Protein AF-A0A2U2C7X8-F1 (afdb_monomer)

Solvent-accessible surface area (backbone atoms only — not comparable to full-atom values): 28294 Å² total; per-residue (Å²): 143,81,86,89,79,83,90,87,88,84,87,87,86,88,87,84,88,86,85,89,89,84,87,89,80,87,90,85,89,83,86,85,91,83,87,84,84,88,87,88,87,80,88,87,88,82,89,82,85,86,82,85,88,77,96,67,93,71,77,75,83,72,76,78,66,76,76,74,74,78,81,62,49,51,48,34,40,62,74,40,64,90,75,76,74,76,38,17,43,40,25,40,29,63,85,23,70,51,8,54,47,39,49,34,48,47,57,52,21,50,76,64,73,51,82,73,80,72,79,45,52,7,61,40,36,58,67,52,25,51,52,36,27,59,41,41,69,30,66,85,45,39,78,72,45,63,92,86,37,53,30,64,80,16,26,46,20,50,59,59,42,51,72,58,41,66,93,53,81,79,79,50,70,71,55,32,35,47,19,55,44,25,42,70,66,74,40,39,43,56,39,56,39,45,69,28,38,36,63,44,102,67,73,58,92,45,87,86,43,97,71,52,75,21,22,22,97,43,82,54,33,50,35,34,38,31,58,78,57,33,16,50,36,82,74,32,40,43,55,54,42,51,59,49,42,49,73,72,42,55,63,55,48,38,72,28,34,52,94,46,26,66,66,59,54,47,63,45,22,29,49,60,57,92,95,43,53,66,49,58,52,32,46,52,35,24,41,56,68,35,68,65,58,34,50,51,52,17,48,16,43,13,49,37,34,68,38,69,66,48,48,49,51,49,51,50,51,41,30,5,45,68,40,37,26,32,39,31,48,47,51,54,53,44,40,45,74,71,76,42,83,60,16,32,34,51,49,35,49,36,48,47,46,28,73,78,45,91,79,53,64,71,57,54,44,53,53,47,51,58,45,46,76,72,54,39,85,81,46,53,72,39,55,49,52,54,58,45,53,75,67,68,65,63,86,55,70,83,50,40,51,60,50,46,7,60,53,38,24,56,24,38,92,84,36,58,96,72,56,49,72,68,46,49,57,25,18,50,73,67,25,52,49,51,41,59,31,37,38,40,36,78,92,40,68,38,76,89,80,80,58,38,73,64,74,78,81,72,56,70,40,81,48,57,77,47,71,68,47,59,66,50,33,55,69,41,51,75,59,41,40,67,70,78,77,84,128

Structure (mmCIF, N/CA/C/O backbone):
data_AF-A0A2U2C7X8-F1
#
_entry.id   AF-A0A2U2C7X8-F1
#
loop_
_atom_site.group_PDB
_atom_site.id
_atom_site.type_symbol
_atom_site.label_atom_id
_atom_site.label_alt_id
_atom_site.label_comp_id
_atom_site.label_asym_id
_atom_site.label_entity_id
_atom_site.label_seq_id
_atom_site.pdbx_PDB_ins_code
_atom_site.Cartn_x
_atom_site.Cartn_y
_atom_site.Cartn_z
_atom_site.occupancy
_atom_site.B_iso_or_equiv
_atom_site.auth_seq_id
_atom_site.auth_comp_id
_atom_site.auth_asym_id
_atom_site.auth_atom_id
_atom_site.pdbx_PDB_model_num
ATOM 1 N N . MET A 1 1 ? 5.065 18.966 2.560 1.00 27.97 1 MET A N 1
ATOM 2 C CA . MET A 1 1 ? 5.108 20.254 1.837 1.00 27.97 1 MET A CA 1
ATOM 3 C C . MET A 1 1 ? 5.365 19.988 0.362 1.00 27.97 1 MET A C 1
ATOM 5 O O . MET A 1 1 ? 6.512 20.040 -0.034 1.00 27.97 1 MET A O 1
ATOM 9 N N . TRP A 1 2 ? 4.328 19.663 -0.412 1.00 23.59 2 TRP A N 1
ATOM 10 C CA . TRP A 1 2 ? 4.297 19.754 -1.879 1.00 23.59 2 TRP A CA 1
ATOM 11 C C . TRP A 1 2 ? 2.829 20.000 -2.257 1.00 23.59 2 TRP A C 1
ATOM 13 O O . TRP A 1 2 ? 1.961 19.214 -1.885 1.00 23.59 2 TRP A O 1
ATOM 23 N N . LEU A 1 3 ? 2.561 21.156 -2.869 1.00 24.81 3 LEU A N 1
ATOM 24 C CA . LEU A 1 3 ? 1.262 21.549 -3.411 1.00 24.81 3 LEU A CA 1
ATOM 25 C C . LEU A 1 3 ? 1.174 21.031 -4.852 1.00 24.81 3 LEU A C 1
ATOM 27 O O . LEU A 1 3 ? 2.031 21.362 -5.669 1.00 24.81 3 LEU A O 1
ATOM 31 N N . CYS A 1 4 ? 0.124 20.271 -5.159 1.00 23.06 4 CYS A N 1
ATOM 32 C CA . CYS A 1 4 ? -0.329 20.017 -6.524 1.00 23.06 4 CYS A CA 1
ATOM 33 C C . CYS A 1 4 ? -1.123 21.225 -7.034 1.00 23.06 4 CYS A C 1
ATOM 35 O O . CYS A 1 4 ? -1.993 21.738 -6.331 1.00 23.06 4 CYS A O 1
ATOM 37 N N . LEU A 1 5 ? -0.866 21.638 -8.274 1.00 23.94 5 LEU A N 1
ATOM 38 C CA . LEU A 1 5 ? -1.673 22.622 -8.992 1.00 23.94 5 LEU A CA 1
ATOM 39 C C . LEU A 1 5 ? -1.947 22.116 -10.418 1.00 23.94 5 LEU A C 1
ATOM 41 O O . LEU A 1 5 ? -1.030 22.012 -11.222 1.00 23.94 5 LEU A O 1
ATOM 45 N N . ALA A 1 6 ? -3.226 21.764 -10.620 1.00 24.11 6 ALA A N 1
ATOM 46 C CA . ALA A 1 6 ? -4.111 21.882 -11.794 1.00 24.11 6 ALA A CA 1
ATOM 47 C C . ALA A 1 6 ? -3.538 21.657 -13.215 1.00 24.11 6 ALA A C 1
ATOM 49 O O . ALA A 1 6 ? -2.617 22.336 -13.644 1.00 24.11 6 ALA A O 1
ATOM 50 N N . CYS A 1 7 ? -4.053 20.688 -13.989 1.00 20.70 7 CYS A N 1
ATOM 51 C CA . CYS A 1 7 ? -5.316 20.697 -14.769 1.00 20.70 7 CYS A CA 1
ATOM 52 C C . CYS A 1 7 ? -5.390 21.745 -15.898 1.00 20.70 7 CYS A C 1
ATOM 54 O O . CYS A 1 7 ? -5.568 22.927 -15.619 1.00 20.70 7 CYS A O 1
ATOM 56 N N . SER A 1 8 ? -5.449 21.288 -17.160 1.00 25.06 8 SER A N 1
ATOM 57 C CA . SER A 1 8 ? -6.570 21.553 -18.090 1.00 25.06 8 SER A CA 1
ATOM 58 C C . SER A 1 8 ? -6.423 20.791 -19.413 1.00 25.06 8 SER A C 1
ATOM 60 O O . SER A 1 8 ? -5.349 20.716 -20.001 1.00 25.06 8 SER A O 1
ATOM 62 N N . ALA A 1 9 ? -7.546 20.223 -19.846 1.00 23.66 9 ALA A N 1
ATOM 63 C CA . ALA A 1 9 ? -7.758 19.431 -21.049 1.00 23.66 9 ALA A CA 1
ATOM 64 C C . ALA A 1 9 ? -7.975 20.292 -22.305 1.00 23.66 9 ALA A C 1
ATOM 66 O O . ALA A 1 9 ? -8.480 21.403 -22.187 1.00 23.66 9 ALA A O 1
ATOM 67 N N . MET A 1 10 ? -7.764 19.717 -23.497 1.00 23.44 10 MET A N 1
ATOM 68 C CA . MET A 1 10 ? -8.689 19.877 -24.629 1.00 23.44 10 MET A CA 1
ATOM 69 C C . MET A 1 10 ? -8.623 18.674 -25.577 1.00 23.44 10 MET A C 1
ATOM 71 O O . MET A 1 10 ? -7.557 18.223 -25.983 1.00 23.44 10 MET A O 1
ATOM 75 N N . ALA A 1 11 ? -9.811 18.164 -25.890 1.00 24.44 11 ALA A N 1
ATOM 76 C CA . ALA A 1 11 ? -10.094 17.061 -26.790 1.00 24.44 11 ALA A CA 1
ATOM 77 C C . ALA A 1 11 ? -10.238 17.540 -28.240 1.00 24.44 11 ALA A C 1
ATOM 79 O O . ALA A 1 11 ? -10.735 18.641 -28.465 1.00 24.44 11 ALA A O 1
ATOM 80 N N . GLN A 1 12 ? -9.933 16.664 -29.201 1.00 24.97 12 GLN A N 1
ATOM 81 C CA . GLN A 1 12 ? -10.619 16.590 -30.495 1.00 24.97 12 GLN A CA 1
ATOM 82 C C . GLN A 1 12 ? -10.391 15.207 -31.133 1.00 24.97 12 GLN A C 1
ATOM 84 O O . GLN A 1 12 ? -9.266 14.766 -31.335 1.00 24.97 12 GLN A O 1
ATOM 89 N N . ALA A 1 13 ? -11.496 14.537 -31.439 1.00 23.78 13 ALA A N 1
ATOM 90 C CA . ALA A 1 13 ? -11.645 13.395 -32.343 1.00 23.78 13 ALA A CA 1
ATOM 91 C C . ALA A 1 13 ? -12.942 13.663 -33.151 1.00 23.78 13 ALA A C 1
ATOM 93 O O . ALA A 1 13 ? -13.631 14.635 -32.814 1.00 23.78 13 ALA A O 1
ATOM 94 N N . PRO A 1 14 ? -13.395 12.826 -34.109 1.00 44.28 14 PRO A N 1
ATOM 95 C CA . PRO A 1 14 ? -12.770 11.660 -34.750 1.00 44.28 14 PRO A CA 1
ATOM 96 C C . PRO A 1 14 ? -12.957 11.644 -36.294 1.00 44.28 14 PRO A C 1
ATOM 98 O O . PRO A 1 14 ? -13.677 12.468 -36.852 1.00 44.28 14 PRO A O 1
ATOM 101 N N . ALA A 1 15 ? -12.403 10.639 -36.983 1.00 26.42 15 ALA A N 1
ATOM 102 C CA . ALA A 1 15 ? -13.002 10.065 -38.199 1.00 26.42 15 ALA A CA 1
ATOM 103 C C . ALA A 1 15 ? -12.367 8.703 -38.527 1.00 26.42 15 ALA A C 1
ATOM 105 O O . ALA A 1 15 ? -11.147 8.580 -38.487 1.00 26.42 15 ALA A O 1
ATOM 106 N N . GLY A 1 16 ? -13.181 7.717 -38.921 1.00 27.64 16 GLY A N 1
ATOM 107 C CA . GLY A 1 16 ? -12.697 6.562 -39.689 1.00 27.64 16 GLY A CA 1
ATOM 108 C C . GLY A 1 16 ? -13.239 5.202 -39.263 1.00 27.64 16 GLY A C 1
ATOM 109 O O . GLY A 1 16 ? -12.589 4.471 -38.531 1.00 27.64 16 GLY A O 1
ATOM 110 N N . SER A 1 17 ? -14.417 4.868 -39.779 1.00 27.75 17 SER A N 1
ATOM 111 C CA . SER A 1 17 ? -15.033 3.539 -39.850 1.00 27.75 17 SER A CA 1
ATOM 112 C C . SER A 1 17 ? -14.142 2.459 -40.480 1.00 27.75 17 SER A C 1
ATOM 114 O O . SER A 1 17 ? -13.500 2.747 -41.488 1.00 27.75 17 SER A O 1
ATOM 116 N N . ALA A 1 18 ? -14.271 1.203 -40.043 1.00 30.02 18 ALA A N 1
ATOM 117 C CA . ALA A 1 18 ? -14.573 0.084 -40.945 1.00 30.02 18 ALA A CA 1
ATOM 118 C C . ALA A 1 18 ? -14.965 -1.185 -40.174 1.00 30.02 18 ALA A C 1
ATOM 120 O O . ALA A 1 18 ? -14.511 -1.448 -39.067 1.00 30.02 18 ALA A O 1
ATOM 121 N N . ASP A 1 19 ? -15.859 -1.902 -40.832 1.00 29.41 19 ASP A N 1
ATOM 122 C CA . ASP A 1 19 ? -16.705 -3.018 -40.440 1.00 29.41 19 ASP A CA 1
ATOM 123 C C . ASP A 1 19 ? -16.012 -4.385 -40.650 1.00 29.41 19 ASP A C 1
ATOM 125 O O . ASP A 1 19 ? -14.888 -4.438 -41.151 1.00 29.41 19 ASP A O 1
ATOM 129 N N . THR A 1 20 ? -16.759 -5.468 -40.394 1.00 31.58 20 THR A N 1
ATOM 130 C CA . THR A 1 20 ? -16.501 -6.924 -40.578 1.00 31.58 20 THR A CA 1
ATOM 131 C C . THR A 1 20 ? -16.059 -7.659 -39.299 1.00 31.58 20 THR A C 1
ATOM 133 O O . THR A 1 20 ? -15.090 -7.285 -38.659 1.00 31.58 20 THR A O 1
ATOM 136 N N . GLY A 1 21 ? -16.700 -8.723 -38.801 1.00 26.77 21 GLY A N 1
ATOM 137 C CA . GLY A 1 21 ? -17.791 -9.567 -39.300 1.00 26.77 21 GLY A CA 1
ATOM 138 C C . GLY A 1 21 ? -17.383 -11.049 -39.253 1.00 26.77 21 GLY A C 1
ATOM 139 O O . GLY A 1 21 ? -16.608 -11.455 -40.106 1.00 26.77 21 GLY A O 1
ATOM 140 N N . ALA A 1 22 ? -17.892 -11.822 -38.275 1.00 30.59 22 ALA A N 1
ATOM 141 C CA . ALA A 1 22 ? -18.035 -13.306 -38.199 1.00 30.59 22 ALA A CA 1
ATOM 142 C C . ALA A 1 22 ? -18.138 -13.694 -36.701 1.00 30.59 22 ALA A C 1
ATOM 144 O O . ALA A 1 22 ? -17.232 -13.376 -35.943 1.00 30.59 22 ALA A O 1
ATOM 145 N N . VAL A 1 23 ? -19.226 -14.191 -36.096 1.00 28.61 23 VAL A N 1
ATOM 146 C CA . VAL A 1 23 ? -20.183 -15.295 -36.347 1.00 28.61 23 VAL A CA 1
ATOM 147 C C . VAL A 1 23 ? -19.585 -16.707 -36.240 1.00 28.61 23 VAL A C 1
ATOM 149 O O . VAL A 1 23 ? -18.697 -17.063 -37.004 1.00 28.61 23 VAL A O 1
ATOM 152 N N . ALA A 1 24 ? -20.243 -17.498 -35.369 1.00 29.03 24 ALA A N 1
ATOM 153 C CA . ALA A 1 24 ? -20.225 -18.958 -35.160 1.00 29.03 24 ALA A CA 1
ATOM 154 C C . ALA A 1 24 ? -19.170 -19.499 -34.169 1.00 29.03 24 ALA A C 1
ATOM 156 O O . ALA A 1 24 ? -18.028 -19.076 -34.191 1.00 29.03 24 ALA A O 1
ATOM 157 N N . GLN A 1 25 ? -19.430 -20.463 -33.276 1.00 30.28 25 GLN A N 1
ATOM 158 C CA . GLN A 1 25 ? -20.603 -21.276 -32.913 1.00 30.28 25 GLN A CA 1
ATOM 159 C C . GLN A 1 25 ? -20.230 -22.042 -31.614 1.00 30.28 25 GLN A C 1
ATOM 161 O O . GLN A 1 25 ? -19.138 -22.596 -31.527 1.00 30.28 25 GLN A O 1
ATOM 166 N N . ALA A 1 26 ? -21.128 -22.106 -30.624 1.00 31.64 26 ALA A N 1
ATOM 167 C CA . ALA A 1 26 ? -21.181 -23.181 -29.608 1.00 31.64 26 ALA A CA 1
ATOM 168 C C . ALA A 1 26 ? -21.939 -24.389 -30.222 1.00 31.64 26 ALA A C 1
ATOM 170 O O . ALA A 1 26 ? -22.661 -24.125 -31.193 1.00 31.64 26 ALA A O 1
ATOM 171 N N . PRO A 1 27 ? -21.886 -25.663 -29.739 1.00 41.31 27 PRO A N 1
ATOM 172 C CA . PRO A 1 27 ? -22.184 -26.117 -28.352 1.00 41.31 27 PRO A CA 1
ATOM 173 C C . PRO A 1 27 ? -21.475 -27.491 -28.026 1.00 41.31 27 PRO A C 1
ATOM 175 O O . PRO A 1 27 ? -20.416 -27.710 -28.613 1.00 41.31 27 PRO A O 1
ATOM 178 N N . PRO A 1 28 ? -21.971 -28.470 -27.211 1.00 45.88 28 PRO A N 1
ATOM 179 C CA . PRO A 1 28 ? -23.089 -28.519 -26.254 1.00 45.88 28 PRO A CA 1
ATOM 180 C C . PRO A 1 28 ? -22.796 -29.166 -24.873 1.00 45.88 28 PRO A C 1
ATOM 182 O O . PRO A 1 28 ? -21.729 -29.702 -24.583 1.00 45.88 28 PRO A O 1
ATOM 185 N N . ALA A 1 29 ? -23.835 -29.099 -24.034 1.00 35.38 29 ALA A N 1
ATOM 186 C CA . ALA A 1 29 ? -24.018 -29.713 -22.722 1.00 35.38 29 ALA A CA 1
ATOM 187 C C . ALA A 1 29 ? -24.214 -31.246 -22.752 1.00 35.38 29 ALA A C 1
ATOM 189 O O . ALA A 1 29 ? -24.700 -31.787 -23.739 1.00 35.38 29 ALA A O 1
ATOM 190 N N . ASN A 1 30 ? -23.940 -31.907 -21.619 1.00 33.34 30 ASN A N 1
ATOM 191 C CA . ASN A 1 30 ? -24.473 -33.223 -21.224 1.00 33.34 30 ASN A CA 1
ATOM 192 C C . ASN A 1 30 ? -24.610 -33.231 -19.682 1.00 33.34 30 ASN A C 1
ATOM 194 O O . ASN A 1 30 ? -23.642 -32.926 -18.994 1.00 33.34 30 ASN A O 1
ATOM 198 N N . VAL A 1 31 ? -25.818 -33.254 -19.103 1.00 34.56 31 VAL A N 1
ATOM 199 C CA . VAL A 1 31 ? -26.733 -34.396 -18.847 1.00 34.56 31 VAL A CA 1
ATOM 200 C C . VAL A 1 31 ? -26.292 -35.265 -17.651 1.00 34.56 31 VAL A C 1
ATOM 202 O O . VAL A 1 31 ? -25.386 -36.085 -17.749 1.00 34.56 31 VAL A O 1
ATOM 205 N N . THR A 1 32 ? -26.995 -35.077 -16.527 1.00 38.34 32 THR A N 1
ATOM 206 C CA . THR A 1 32 ? -27.145 -35.978 -15.358 1.00 38.34 32 THR A CA 1
ATOM 207 C C . THR A 1 32 ? -28.073 -37.155 -15.708 1.00 38.34 32 THR A C 1
ATOM 209 O O . THR A 1 32 ? -28.869 -36.993 -16.637 1.00 38.34 32 THR A O 1
ATOM 212 N N . PRO A 1 33 ? -28.048 -38.312 -14.997 1.00 46.50 33 PRO A N 1
ATOM 213 C CA . PRO A 1 33 ? -29.171 -38.663 -14.086 1.00 46.50 33 PRO A CA 1
ATOM 214 C C . PRO A 1 33 ? -28.738 -39.623 -12.904 1.00 46.50 33 PRO A C 1
ATOM 216 O O . PRO A 1 33 ? -27.569 -39.560 -12.531 1.00 46.50 33 PRO A O 1
ATOM 219 N N . PRO A 1 34 ? -29.600 -40.428 -12.217 1.00 49.88 34 PRO A N 1
ATOM 220 C CA . PRO A 1 34 ? -30.074 -40.143 -10.843 1.00 49.88 34 PRO A CA 1
ATOM 221 C C . PRO A 1 34 ? -29.997 -41.309 -9.802 1.00 49.88 34 PRO A C 1
ATOM 223 O O . PRO A 1 34 ? -29.965 -42.471 -10.178 1.00 49.88 34 PRO A O 1
ATOM 226 N N . GLY A 1 35 ? -30.129 -40.978 -8.498 1.00 32.81 35 GLY A N 1
ATOM 227 C CA . GLY A 1 35 ? -30.709 -41.795 -7.387 1.00 32.81 35 GLY A CA 1
ATOM 228 C C . GLY A 1 35 ? -30.058 -43.148 -6.995 1.00 32.81 35 GLY A C 1
ATOM 229 O O . GLY A 1 35 ? -29.246 -43.650 -7.759 1.00 32.81 35 GLY A O 1
ATOM 230 N N . PRO A 1 36 ? -30.406 -43.789 -5.842 1.00 49.06 36 PRO A N 1
ATOM 231 C CA . PRO A 1 36 ? -31.622 -43.606 -5.034 1.00 49.06 36 PRO A CA 1
ATOM 232 C C . PRO A 1 36 ? -31.474 -43.564 -3.479 1.00 49.06 36 PRO A C 1
ATOM 234 O O . PRO A 1 36 ? -30.438 -43.862 -2.900 1.00 49.06 36 PRO A O 1
ATOM 237 N N . ALA A 1 37 ? -32.607 -43.165 -2.883 1.00 33.62 37 ALA A N 1
ATOM 238 C CA . ALA A 1 37 ? -33.270 -43.357 -1.576 1.00 33.62 37 ALA A CA 1
ATOM 239 C C . ALA A 1 37 ? -32.618 -43.934 -0.284 1.00 33.62 37 ALA A C 1
ATOM 241 O O . ALA A 1 37 ? -31.815 -44.857 -0.279 1.00 33.62 37 ALA A O 1
ATOM 242 N N . GLN A 1 38 ? -33.165 -43.376 0.812 1.00 38.59 38 GLN A N 1
ATOM 243 C CA . GLN A 1 38 ? -33.095 -43.623 2.269 1.00 38.59 38 GLN A CA 1
ATOM 244 C C . GLN A 1 38 ? -33.412 -45.073 2.742 1.00 38.59 38 GLN A C 1
ATOM 246 O O . GLN A 1 38 ? -33.814 -45.900 1.926 1.00 38.59 38 GLN A O 1
ATOM 251 N N . PRO A 1 39 ? -33.309 -45.385 4.060 1.00 46.41 39 PRO A N 1
ATOM 252 C CA . PRO A 1 39 ? -34.431 -45.123 4.983 1.00 46.41 39 PRO A CA 1
ATOM 253 C C . PRO A 1 39 ? -34.057 -44.608 6.390 1.00 46.41 39 PRO A C 1
ATOM 255 O O . PRO A 1 39 ? -32.950 -44.770 6.896 1.00 46.41 39 PRO A O 1
ATOM 258 N N . SER A 1 40 ? -35.069 -43.993 7.000 1.00 38.75 40 SER A N 1
ATOM 259 C CA . SER A 1 40 ? -35.215 -43.525 8.379 1.00 38.75 40 SER A CA 1
ATOM 260 C C . SER A 1 40 ? -35.638 -44.625 9.360 1.00 38.75 40 SER A C 1
ATOM 262 O O . SER A 1 40 ? -36.477 -45.444 9.002 1.00 38.75 40 SER A O 1
ATOM 264 N N . THR A 1 41 ? -35.215 -44.509 10.620 1.00 35.44 41 THR A N 1
ATOM 265 C CA . THR A 1 41 ? -35.885 -44.965 11.865 1.00 35.44 41 THR A CA 1
ATOM 266 C C . THR A 1 41 ? -35.198 -44.198 13.006 1.00 35.44 41 THR A C 1
ATOM 268 O O . THR A 1 41 ? -33.986 -44.029 12.941 1.00 35.44 41 THR A O 1
ATOM 271 N N . GLY A 1 42 ? -35.807 -43.661 14.057 1.00 31.53 42 GLY A N 1
ATOM 272 C CA . GLY A 1 42 ? -37.082 -43.913 14.714 1.00 31.53 42 GLY A CA 1
ATOM 273 C C . GLY A 1 42 ? -36.806 -43.810 16.225 1.00 31.53 42 GLY A C 1
ATOM 274 O O . GLY A 1 42 ? -35.941 -44.524 16.711 1.00 31.53 42 GLY A O 1
ATOM 275 N N . GLU A 1 43 ? -37.475 -42.858 16.885 1.00 33.62 43 GLU A N 1
ATOM 276 C CA . GLU A 1 43 ? -37.942 -42.823 18.290 1.00 33.62 43 GLU A CA 1
ATOM 277 C C . GLU A 1 43 ? -37.039 -43.265 19.469 1.00 33.62 43 GLU A C 1
ATOM 279 O O . GLU A 1 43 ? -36.569 -44.393 19.531 1.00 33.62 43 GLU A O 1
ATOM 284 N N . ALA A 1 44 ? -36.965 -42.428 20.516 1.00 34.88 44 ALA A N 1
ATOM 285 C CA . ALA A 1 44 ? -37.531 -42.763 21.836 1.00 34.88 44 ALA A CA 1
ATOM 286 C C . ALA A 1 44 ? -37.466 -41.567 22.803 1.00 34.88 44 ALA A C 1
ATOM 288 O O . ALA A 1 44 ? -36.412 -40.997 23.080 1.00 34.88 44 ALA A O 1
ATOM 289 N N . VAL A 1 45 ? -38.644 -41.227 23.317 1.00 35.84 45 VAL A N 1
ATOM 290 C CA . VAL A 1 45 ? -38.920 -40.349 24.453 1.00 35.84 45 VAL A CA 1
ATOM 291 C C . VAL A 1 45 ? -38.734 -41.151 25.740 1.00 35.84 45 VAL A C 1
ATOM 293 O O . VAL A 1 45 ? -39.243 -42.266 25.831 1.00 35.84 45 VAL A O 1
ATOM 296 N N . THR A 1 46 ? -38.130 -40.548 26.764 1.00 33.94 46 THR A N 1
ATOM 297 C CA . THR A 1 46 ? -38.371 -40.949 28.157 1.00 33.94 46 THR A CA 1
ATOM 298 C C . THR A 1 46 ? -38.365 -39.721 29.062 1.00 33.94 46 THR A C 1
ATOM 300 O O . THR A 1 46 ? -37.344 -39.068 29.264 1.00 33.94 46 THR A O 1
ATOM 303 N N . GLN A 1 47 ? -39.551 -39.401 29.579 1.00 34.50 47 GLN A N 1
ATOM 304 C CA . GLN A 1 47 ? -39.763 -38.612 30.787 1.00 34.50 47 GLN A CA 1
ATOM 305 C C . GLN A 1 47 ? -39.630 -39.553 31.986 1.00 34.50 47 GLN A C 1
ATOM 307 O O . GLN A 1 47 ? -40.305 -40.577 31.984 1.00 34.50 47 GLN A O 1
ATOM 312 N N . GLU A 1 48 ? -38.877 -39.181 33.026 1.00 32.09 48 GLU A N 1
ATOM 313 C CA . GLU A 1 48 ? -39.290 -39.495 34.400 1.00 32.09 48 GLU A CA 1
ATOM 314 C C . GLU A 1 48 ? -38.589 -38.646 35.476 1.00 32.09 48 GLU A C 1
ATOM 316 O O . GLU A 1 48 ? -37.370 -38.516 35.508 1.00 32.09 48 GLU A O 1
ATOM 321 N N . ALA A 1 49 ? -39.448 -38.105 36.346 1.00 33.03 49 ALA A N 1
ATOM 322 C CA . ALA A 1 49 ? -39.326 -37.837 37.780 1.00 33.03 49 ALA A CA 1
ATOM 323 C C . ALA A 1 49 ? -38.188 -36.964 38.358 1.00 33.03 49 ALA A C 1
ATOM 325 O O . ALA A 1 49 ? -37.023 -37.334 38.461 1.00 33.03 49 ALA A O 1
ATOM 326 N N . ALA A 1 50 ? -38.636 -35.834 38.911 1.00 32.53 50 ALA A N 1
ATOM 327 C CA . ALA A 1 50 ? -37.952 -34.989 39.883 1.00 32.53 50 ALA A CA 1
ATOM 328 C C . ALA A 1 50 ? -37.799 -35.651 41.269 1.00 32.53 50 ALA A C 1
ATOM 330 O O . ALA A 1 50 ? -38.637 -36.467 41.662 1.00 32.53 50 ALA A O 1
ATOM 331 N N . PRO A 1 51 ? -36.851 -35.149 42.081 1.00 37.59 51 PRO A N 1
ATOM 332 C CA . PRO A 1 51 ? -37.109 -34.987 43.505 1.00 37.59 51 PRO A CA 1
ATOM 333 C C . PRO A 1 51 ? -36.797 -33.570 44.020 1.00 37.59 51 PRO A C 1
ATOM 335 O O . PRO A 1 51 ? -35.726 -33.018 43.807 1.00 37.59 51 PRO A O 1
ATOM 338 N N . GLN A 1 52 ? -37.800 -33.050 44.727 1.00 32.88 52 GLN A N 1
ATOM 339 C CA . GLN A 1 52 ? -37.768 -32.279 45.974 1.00 32.88 52 GLN A CA 1
ATOM 340 C C . GLN A 1 52 ? -36.846 -31.055 46.118 1.00 32.88 52 GLN A C 1
ATOM 342 O O . GLN A 1 52 ? -35.623 -31.096 46.071 1.00 32.88 52 GLN A O 1
ATOM 347 N N . GLN A 1 53 ? -37.552 -29.961 46.394 1.00 30.62 53 GLN A N 1
ATOM 348 C CA . GLN A 1 53 ? -37.120 -28.609 46.689 1.00 30.62 53 GLN A CA 1
ATOM 349 C C . GLN A 1 53 ? -36.328 -28.531 48.001 1.00 30.62 53 GLN A C 1
ATOM 351 O O . GLN A 1 53 ? -36.790 -29.003 49.038 1.00 30.62 53 GLN A O 1
ATOM 356 N N . SER A 1 54 ? -35.195 -27.832 47.953 1.00 36.31 54 SER A N 1
ATOM 357 C CA . SER A 1 54 ? -34.562 -27.209 49.116 1.00 36.31 54 SER A CA 1
ATOM 358 C C . SER A 1 54 ? -34.739 -25.700 48.973 1.00 36.31 54 SER A C 1
ATOM 360 O O . SER A 1 54 ? -34.195 -25.094 48.048 1.00 36.31 54 SER A O 1
ATOM 362 N N . GLU A 1 55 ? -35.536 -25.101 49.857 1.00 36.69 55 GLU A N 1
ATOM 363 C CA . GLU A 1 55 ? -35.758 -23.657 49.941 1.00 36.69 55 GLU A CA 1
ATOM 364 C C . GLU A 1 55 ? -34.430 -22.922 50.153 1.00 36.69 55 GLU A C 1
ATOM 366 O O . GLU A 1 55 ? -33.846 -22.933 51.234 1.00 36.69 55 GLU A O 1
ATOM 371 N N . THR A 1 56 ? -33.957 -22.259 49.100 1.00 34.22 56 THR A N 1
ATOM 372 C CA . THR A 1 56 ? -32.961 -21.192 49.204 1.00 34.22 56 THR A CA 1
ATOM 373 C C . THR A 1 56 ? -33.662 -19.903 48.809 1.00 34.22 56 THR A C 1
ATOM 375 O O . THR A 1 56 ? -34.218 -19.810 47.717 1.00 34.22 56 THR A O 1
ATOM 378 N N . GLN A 1 57 ? -33.678 -18.933 49.721 1.00 41.06 57 GLN A N 1
ATOM 379 C CA . GLN A 1 57 ? -34.231 -17.597 49.515 1.00 41.06 57 GLN A CA 1
ATOM 380 C C . GLN A 1 57 ? -33.622 -16.963 48.255 1.00 41.06 57 GLN A C 1
ATOM 382 O O . GLN A 1 57 ? -32.458 -16.565 48.250 1.00 41.06 57 GLN A O 1
ATOM 387 N N . GLN A 1 58 ? -34.407 -16.891 47.178 1.00 34.59 58 GLN A N 1
ATOM 388 C CA . GLN A 1 58 ? -34.061 -16.157 45.965 1.00 34.59 58 GLN A CA 1
ATOM 389 C C . GLN A 1 58 ? -34.460 -14.691 46.136 1.00 34.59 58 GLN A C 1
ATOM 391 O O . GLN A 1 58 ? -35.635 -14.359 46.303 1.00 34.59 58 GLN A O 1
ATOM 396 N N . ALA A 1 59 ? -33.452 -13.822 46.083 1.00 41.25 59 ALA A N 1
ATOM 397 C CA . ALA A 1 59 ? -33.623 -12.419 45.746 1.00 41.25 59 ALA A CA 1
ATOM 398 C C . ALA A 1 59 ? -34.404 -12.310 44.424 1.00 41.25 59 ALA A C 1
ATOM 400 O O . ALA A 1 59 ? -34.225 -13.135 43.525 1.00 41.25 59 ALA A O 1
ATOM 401 N N . GLY A 1 60 ? -35.305 -11.328 44.342 1.00 34.78 60 GLY A N 1
ATOM 402 C CA . GLY A 1 60 ? -36.180 -11.131 43.187 1.00 34.78 60 GLY A CA 1
ATOM 403 C C . GLY A 1 60 ? -35.402 -11.023 41.870 1.00 34.78 60 GLY A C 1
ATOM 404 O O . GLY A 1 60 ? -34.227 -10.655 41.888 1.00 34.78 60 GLY A O 1
ATOM 405 N N . PRO A 1 61 ? -36.038 -11.340 40.728 1.00 37.06 61 PRO A N 1
ATOM 406 C CA . PRO A 1 61 ? -35.386 -11.251 39.436 1.00 37.06 61 PRO A CA 1
ATOM 407 C C . PRO A 1 61 ? -35.057 -9.784 39.171 1.00 37.06 61 PRO A C 1
ATOM 409 O O . PRO A 1 61 ? -35.928 -8.977 38.843 1.00 37.06 61 PRO A O 1
ATOM 412 N N . GLU A 1 62 ? -33.782 -9.448 39.339 1.00 40.38 62 GLU A N 1
ATOM 413 C CA . GLU A 1 62 ? -33.147 -8.352 38.631 1.00 40.38 62 GLU A CA 1
ATOM 414 C C . GLU A 1 62 ? -33.548 -8.542 37.168 1.00 40.38 62 GLU A C 1
ATOM 416 O O . GLU A 1 62 ? -33.279 -9.593 36.578 1.00 40.38 62 GLU A O 1
ATOM 421 N N . GLN A 1 63 ? -34.321 -7.596 36.629 1.00 41.91 63 GLN A N 1
ATOM 422 C CA . GLN A 1 63 ? -34.658 -7.583 35.215 1.00 41.91 63 GLN A CA 1
ATOM 423 C C . GLN A 1 63 ? -33.334 -7.704 34.471 1.00 41.91 63 GLN A C 1
ATOM 425 O O . GLN A 1 63 ? -32.519 -6.783 34.511 1.00 41.91 63 GLN A O 1
ATOM 430 N N . ALA A 1 64 ? -33.100 -8.869 33.865 1.00 43.44 64 ALA A N 1
ATOM 431 C CA . ALA A 1 64 ? -32.014 -9.056 32.932 1.00 43.44 64 ALA A CA 1
ATOM 432 C C . ALA A 1 64 ? -32.277 -8.039 31.826 1.00 43.44 64 ALA A C 1
ATOM 434 O O . ALA A 1 64 ? -33.157 -8.247 30.991 1.00 43.44 64 ALA A O 1
ATOM 435 N N . GLY A 1 65 ? -31.601 -6.890 31.920 1.00 44.69 65 GLY A N 1
ATOM 436 C CA . GLY A 1 65 ? -31.618 -5.886 30.876 1.00 44.69 65 GLY A CA 1
ATOM 437 C C . GLY A 1 65 ? -31.313 -6.590 29.566 1.00 44.69 65 GLY A C 1
ATOM 438 O O . GLY A 1 65 ? -30.520 -7.541 29.551 1.00 44.69 65 GLY A O 1
ATOM 439 N N . ASP A 1 66 ? -31.991 -6.167 28.502 1.00 41.50 66 ASP A N 1
ATOM 440 C CA . ASP A 1 66 ? -31.757 -6.707 27.172 1.00 41.50 66 ASP A CA 1
ATOM 441 C C . ASP A 1 66 ? -30.245 -6.844 26.941 1.00 41.50 66 ASP A C 1
ATOM 443 O O . ASP A 1 66 ? -29.489 -5.933 27.314 1.00 41.50 66 ASP A O 1
ATOM 447 N N . PRO A 1 67 ? -29.776 -7.985 26.397 1.00 43.91 67 PRO A N 1
ATOM 448 C CA . PRO A 1 67 ? -28.360 -8.169 26.132 1.00 43.91 67 PRO A CA 1
ATOM 449 C C . PRO A 1 67 ? -27.866 -6.938 25.370 1.00 43.91 67 PRO A C 1
ATOM 451 O O . PRO A 1 67 ? -28.553 -6.504 24.437 1.00 43.91 67 PRO A O 1
ATOM 454 N N . PRO A 1 68 ? -26.726 -6.343 25.777 1.00 54.12 68 PRO A N 1
ATOM 455 C CA . PRO A 1 68 ? -26.243 -5.128 25.147 1.00 54.12 68 PRO A CA 1
ATOM 456 C C . PRO A 1 68 ? -26.227 -5.354 23.634 1.00 54.12 68 PRO A C 1
ATOM 458 O O . PRO A 1 68 ? -25.821 -6.442 23.197 1.00 54.12 68 PRO A O 1
ATOM 461 N N . PRO A 1 69 ? -26.714 -4.382 22.839 1.00 48.66 69 PRO A N 1
ATOM 462 C CA . PRO A 1 69 ? -26.796 -4.544 21.400 1.00 48.66 69 PRO A CA 1
ATOM 463 C C . PRO A 1 69 ? -25.439 -5.019 20.881 1.00 48.66 69 PRO A C 1
ATOM 465 O O . PRO A 1 69 ? -24.402 -4.594 21.409 1.00 48.66 69 PRO A O 1
ATOM 468 N N . PRO A 1 70 ? -25.429 -5.930 19.891 1.00 55.34 70 PRO A N 1
ATOM 469 C CA . PRO A 1 70 ? -24.192 -6.498 19.388 1.00 55.34 70 PRO A CA 1
ATOM 470 C C . PRO A 1 70 ? -23.218 -5.363 19.057 1.00 55.34 70 PRO A C 1
ATOM 472 O O . PRO A 1 70 ? -23.647 -4.331 18.528 1.00 55.34 70 PRO A O 1
ATOM 475 N N . PRO A 1 71 ? -21.926 -5.520 19.393 1.00 76.56 71 PRO A N 1
ATOM 476 C CA . PRO A 1 71 ? -20.956 -4.456 19.202 1.00 76.56 71 PRO A CA 1
ATOM 477 C C . PRO A 1 71 ? -20.969 -4.049 17.732 1.00 76.56 71 PRO A C 1
ATOM 479 O O . PRO A 1 71 ? -20.847 -4.918 16.876 1.00 76.56 71 PRO A O 1
ATOM 482 N N . ASP A 1 72 ? -21.131 -2.755 17.449 1.00 90.25 72 ASP A N 1
ATOM 483 C CA . ASP A 1 72 ? -20.996 -2.183 16.107 1.00 90.25 72 ASP A CA 1
ATOM 484 C C . ASP A 1 72 ? -19.500 -2.062 15.787 1.00 90.25 72 ASP A C 1
ATOM 486 O O . ASP A 1 72 ? -18.853 -1.113 16.246 1.00 90.25 72 ASP A O 1
ATOM 490 N N . PRO A 1 73 ? -18.886 -3.034 15.085 1.00 93.50 73 PRO A N 1
ATOM 491 C CA . PRO A 1 73 ? -17.442 -3.102 15.011 1.00 93.50 73 PRO A CA 1
ATOM 492 C C . PRO A 1 73 ? -16.909 -1.952 14.163 1.00 93.50 73 PRO A C 1
ATOM 494 O O . PRO A 1 73 ? -17.392 -1.681 13.060 1.00 93.50 73 PRO A O 1
ATOM 497 N N . VAL A 1 74 ? -15.865 -1.300 14.665 1.00 96.31 74 VAL A N 1
ATOM 498 C CA . VAL A 1 74 ? -15.114 -0.305 13.902 1.00 96.31 74 VAL A CA 1
ATOM 499 C C . VAL A 1 74 ? -14.359 -1.013 12.780 1.00 96.31 74 VAL A C 1
ATOM 501 O O . VAL A 1 74 ? -13.612 -1.962 13.018 1.00 96.31 74 VAL A O 1
ATOM 504 N N . LEU A 1 75 ? -14.544 -0.535 11.553 1.00 97.69 75 LEU A N 1
ATOM 505 C CA . LEU A 1 75 ? -13.800 -0.966 10.371 1.00 97.69 75 LEU A CA 1
ATOM 506 C C . LEU A 1 75 ? -12.596 -0.054 10.142 1.00 97.69 75 LEU A C 1
ATOM 508 O O . LEU A 1 75 ? -11.498 -0.547 9.895 1.00 97.69 75 LEU A O 1
ATOM 512 N N . TYR A 1 76 ? -12.804 1.260 10.265 1.00 98.19 76 TYR A N 1
ATOM 513 C CA . TYR A 1 76 ? -11.756 2.273 10.183 1.00 98.19 76 TYR A CA 1
ATOM 514 C C . TYR A 1 76 ? -12.063 3.446 11.117 1.00 98.19 76 TYR A C 1
ATOM 516 O O . TYR A 1 76 ? -13.201 3.907 11.186 1.00 98.19 76 TYR A O 1
ATOM 524 N N . ALA A 1 77 ? -11.049 3.974 11.786 1.00 96.69 77 ALA A N 1
ATOM 525 C CA . ALA A 1 77 ? -11.124 5.161 12.619 1.00 96.69 77 ALA A CA 1
ATOM 526 C C . ALA A 1 77 ? -9.834 5.968 12.477 1.00 96.69 77 ALA A C 1
ATOM 528 O O . ALA A 1 77 ? -8.735 5.421 12.515 1.00 96.69 77 ALA A O 1
ATOM 529 N N . TYR A 1 78 ? -9.968 7.282 12.339 1.00 93.81 78 TYR A N 1
ATOM 530 C CA . TYR A 1 78 ? -8.827 8.188 12.345 1.00 93.81 78 TYR A CA 1
ATOM 531 C C . TYR A 1 78 ? -8.382 8.459 13.789 1.00 93.81 78 TYR A C 1
ATOM 533 O O . TYR A 1 78 ? -9.181 8.918 14.605 1.00 93.81 78 TYR A O 1
ATOM 541 N N . SER A 1 79 ? -7.114 8.173 14.097 1.00 87.12 79 SER A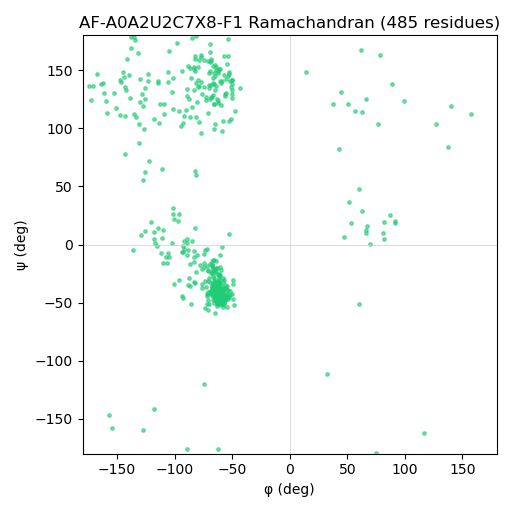 N 1
ATOM 542 C CA . SER A 1 79 ? -6.540 8.307 15.446 1.00 87.12 79 SER A CA 1
ATOM 543 C C . SER A 1 79 ? -5.670 9.553 15.643 1.00 87.12 79 SER A C 1
ATOM 545 O O . SER A 1 79 ? -5.074 9.702 16.707 1.00 87.12 79 SER A O 1
ATOM 547 N N . GLY A 1 80 ? -5.532 10.398 14.618 1.00 86.06 80 GLY A N 1
ATOM 548 C CA . GLY A 1 80 ? -4.714 11.610 14.674 1.00 86.06 80 GLY A CA 1
ATOM 549 C C . GLY A 1 80 ? -5.452 12.823 15.264 1.00 86.06 80 GLY A C 1
ATOM 550 O O . GLY A 1 80 ? -6.642 12.741 15.598 1.00 86.06 80 GLY A O 1
ATOM 551 N N . PRO A 1 81 ? -4.763 13.970 15.395 1.00 83.19 81 PRO A N 1
ATOM 552 C CA . PRO A 1 81 ? -5.346 15.196 15.935 1.00 83.19 81 PRO A CA 1
ATOM 553 C C . PRO A 1 81 ? -6.442 15.777 15.020 1.00 83.19 81 PRO A C 1
ATOM 555 O O . PRO A 1 81 ? -6.428 15.578 13.805 1.00 83.19 81 PRO A O 1
ATOM 558 N N . GLU A 1 82 ? -7.388 16.523 15.609 1.00 73.94 82 GLU A N 1
ATOM 559 C CA . GLU A 1 82 ? -8.475 17.229 14.891 1.00 73.94 82 GLU A CA 1
ATOM 560 C C . GLU A 1 82 ? -7.937 18.331 13.957 1.00 73.94 82 GLU A C 1
ATOM 562 O O . GLU A 1 82 ? -8.513 18.595 12.904 1.00 73.94 82 GLU A O 1
ATOM 567 N N . GLN A 1 83 ? -6.826 18.965 14.343 1.00 66.75 83 GLN A N 1
ATOM 568 C CA . GLN A 1 83 ? -6.126 20.000 13.583 1.00 66.75 83 GLN A CA 1
ATOM 569 C C . GLN A 1 83 ? -4.663 19.571 13.417 1.00 66.75 83 GLN A C 1
ATOM 571 O O . GLN A 1 83 ? -3.994 19.315 14.416 1.00 66.75 83 GLN A O 1
ATOM 576 N N . GLY A 1 84 ? -4.152 19.504 12.186 1.00 55.69 84 GLY A N 1
ATOM 577 C CA . GLY A 1 84 ? -2.737 19.205 11.930 1.00 55.69 84 GLY A CA 1
ATOM 578 C C . GLY A 1 84 ? -2.466 17.906 11.164 1.00 55.69 84 GLY A C 1
ATOM 579 O O . GLY A 1 84 ? -3.330 17.422 10.444 1.00 55.69 84 GLY A O 1
ATOM 580 N N . GLU A 1 85 ? -1.211 17.452 11.263 1.00 61.34 85 GLU A N 1
ATOM 581 C CA . GLU A 1 85 ? -0.419 16.687 10.281 1.00 61.34 85 GLU A CA 1
ATOM 582 C C . GLU A 1 85 ? -0.913 15.280 9.858 1.00 61.34 85 GLU A C 1
ATOM 584 O O . GLU A 1 85 ? -1.957 14.791 10.263 1.00 61.34 85 GLU A O 1
ATOM 589 N N . VAL A 1 86 ? -0.099 14.611 9.026 1.00 64.94 86 VAL A N 1
ATOM 590 C CA . VAL A 1 86 ? -0.258 13.278 8.398 1.00 64.94 86 VAL A CA 1
ATOM 591 C C . VAL A 1 86 ? -0.434 12.114 9.405 1.00 64.94 86 VAL A C 1
ATOM 593 O O . VAL A 1 86 ? -0.596 10.957 9.011 1.00 64.94 86 VAL A O 1
ATOM 596 N N . GLU A 1 87 ? -0.393 12.385 10.709 1.00 86.00 87 GLU A N 1
ATOM 597 C CA . GLU A 1 87 ? -0.501 11.375 11.762 1.00 86.00 87 GLU A CA 1
ATOM 598 C C . GLU A 1 87 ? -1.861 10.675 11.752 1.00 86.00 87 GLU A C 1
ATOM 600 O O . GLU A 1 87 ? -2.907 11.293 11.604 1.00 86.00 87 GLU A O 1
ATOM 605 N N . GLY A 1 88 ? -1.861 9.354 11.910 1.00 87.44 88 GLY A N 1
ATOM 606 C CA . GLY A 1 88 ? -3.079 8.552 11.962 1.00 87.44 88 GLY A CA 1
ATOM 607 C C . GLY A 1 88 ? -3.843 8.447 10.638 1.00 87.44 88 GLY A C 1
ATOM 608 O O . GLY A 1 88 ? -4.870 7.770 10.616 1.00 87.44 88 GLY A O 1
ATOM 609 N N . ILE A 1 89 ? -3.370 9.058 9.539 1.00 93.62 89 ILE A N 1
ATOM 610 C CA . ILE A 1 89 ? -4.011 8.930 8.222 1.00 93.62 89 ILE A CA 1
ATOM 611 C C . ILE A 1 89 ? -3.888 7.491 7.723 1.00 93.62 89 ILE A C 1
ATOM 613 O O . ILE A 1 89 ? -2.783 6.936 7.648 1.00 93.62 89 ILE A O 1
ATOM 617 N N . LEU A 1 90 ? -5.026 6.919 7.333 1.00 95.75 90 LEU A N 1
ATOM 618 C CA . LEU A 1 90 ? -5.119 5.603 6.705 1.00 95.75 90 LEU A CA 1
ATOM 619 C C . LEU A 1 90 ? -5.291 5.757 5.192 1.00 95.75 90 LEU A C 1
ATOM 621 O O . LEU A 1 90 ? -5.980 6.669 4.743 1.00 95.75 90 LEU A O 1
ATOM 625 N N . ILE A 1 91 ? -4.692 4.864 4.411 1.00 94.62 91 ILE A N 1
ATOM 626 C CA . ILE A 1 91 ? -4.721 4.879 2.945 1.00 94.62 91 ILE A CA 1
ATOM 627 C C . ILE A 1 91 ? -5.129 3.493 2.443 1.00 94.62 91 ILE A C 1
ATOM 629 O O . ILE A 1 91 ? -4.461 2.513 2.744 1.00 94.62 91 ILE A O 1
ATOM 633 N N . ASP A 1 92 ? -6.198 3.406 1.654 1.00 93.50 92 ASP A N 1
ATOM 634 C CA . ASP A 1 92 ? -6.637 2.167 0.977 1.00 93.50 92 ASP A CA 1
ATOM 635 C C . ASP A 1 92 ? -6.621 2.291 -0.562 1.00 93.50 92 ASP A C 1
ATOM 637 O O . ASP A 1 92 ? -7.013 1.369 -1.278 1.00 93.50 92 ASP A O 1
ATOM 641 N N . GLY A 1 93 ? -6.139 3.430 -1.071 1.00 91.50 93 GLY A N 1
ATOM 642 C CA . GLY A 1 93 ? -6.049 3.745 -2.497 1.00 91.50 93 GLY A CA 1
ATOM 643 C C . GLY A 1 93 ? -7.381 4.184 -3.112 1.00 91.50 93 GLY A C 1
ATOM 644 O O . GLY A 1 93 ? -8.465 3.910 -2.587 1.00 91.50 93 GLY A O 1
ATOM 645 N N . ALA A 1 94 ? -7.310 4.809 -4.285 1.00 91.69 94 ALA A N 1
ATOM 646 C CA . ALA A 1 94 ? -8.445 5.398 -4.999 1.00 91.69 94 ALA A CA 1
ATOM 647 C C . ALA A 1 94 ? -9.467 4.354 -5.484 1.00 91.69 94 ALA A C 1
ATOM 649 O O . ALA A 1 94 ? -10.578 4.682 -5.901 1.00 91.69 94 ALA A O 1
ATOM 650 N N . ARG A 1 95 ? -9.099 3.068 -5.457 1.00 91.50 95 ARG A N 1
ATOM 651 C CA . ARG A 1 95 ? -9.974 1.927 -5.784 1.00 91.50 95 ARG A CA 1
ATOM 652 C C . ARG A 1 95 ? -10.248 1.020 -4.578 1.00 91.50 95 ARG A C 1
ATOM 654 O O . ARG A 1 95 ? -10.714 -0.104 -4.766 1.00 91.50 95 ARG A O 1
ATOM 661 N N . GLY A 1 96 ? -9.934 1.486 -3.370 1.00 93.50 96 GLY A N 1
ATOM 662 C CA . GLY A 1 96 ? -10.149 0.775 -2.114 1.00 93.50 96 GLY A CA 1
ATOM 663 C C . GLY A 1 96 ? -11.577 0.863 -1.567 1.00 93.50 96 GLY A C 1
ATOM 664 O O . GLY A 1 96 ? -12.469 1.523 -2.111 1.00 93.50 96 GLY A O 1
ATOM 665 N N . HIS A 1 97 ? -11.779 0.207 -0.429 1.00 96.88 97 HIS A N 1
ATOM 666 C CA . HIS A 1 97 ? -13.000 0.242 0.371 1.00 96.88 97 HIS A CA 1
ATOM 667 C C . HIS A 1 97 ? -13.221 1.626 0.983 1.00 96.88 97 HIS A C 1
ATOM 669 O O . HIS A 1 97 ? -14.360 2.084 1.022 1.00 96.88 97 HIS A O 1
ATOM 675 N N . ILE A 1 98 ? -12.153 2.317 1.404 1.00 97.62 98 ILE A N 1
ATOM 676 C CA . ILE A 1 98 ? -12.263 3.694 1.917 1.00 97.62 98 ILE A CA 1
ATOM 677 C C . ILE A 1 98 ? -12.788 4.629 0.818 1.00 97.62 98 ILE A C 1
ATOM 679 O O . ILE A 1 98 ? -13.763 5.332 1.058 1.00 97.62 98 ILE A O 1
ATOM 683 N N . ALA A 1 99 ? -12.234 4.573 -0.399 1.00 96.75 99 ALA A N 1
ATOM 684 C CA . ALA A 1 99 ? -12.697 5.381 -1.534 1.00 96.75 99 ALA A CA 1
ATOM 685 C C . ALA A 1 99 ? -14.162 5.086 -1.897 1.00 96.75 99 ALA A C 1
ATOM 687 O O . ALA A 1 99 ? -14.970 5.996 -2.094 1.00 96.75 99 ALA A O 1
ATOM 688 N N . THR A 1 100 ? -14.526 3.799 -1.915 1.00 97.31 100 THR A N 1
ATOM 689 C CA . THR A 1 100 ? -15.908 3.347 -2.143 1.00 97.31 100 THR A CA 1
ATOM 690 C C . THR A 1 100 ? -16.863 3.927 -1.098 1.00 97.31 100 THR A C 1
ATOM 692 O O . THR A 1 100 ? -17.922 4.454 -1.440 1.00 97.31 100 THR A O 1
ATOM 695 N N . PHE A 1 101 ? -16.474 3.876 0.175 1.00 98.38 101 PHE A N 1
ATOM 696 C CA . PHE A 1 101 ? -17.254 4.441 1.265 1.00 98.38 101 PHE A CA 1
ATOM 697 C C . PHE A 1 101 ? -17.347 5.969 1.176 1.00 98.38 101 PHE A C 1
ATOM 699 O O . PHE A 1 101 ? -18.436 6.511 1.328 1.00 98.38 101 PHE A O 1
ATOM 706 N N . GLN A 1 102 ? -16.247 6.672 0.885 1.00 97.94 102 GLN A N 1
ATOM 707 C CA . GLN A 1 102 ? -16.230 8.132 0.717 1.00 97.94 102 GLN A CA 1
ATOM 708 C C . GLN A 1 102 ? -17.181 8.587 -0.397 1.00 97.94 102 GLN A C 1
ATOM 710 O O . GLN A 1 102 ? -17.891 9.581 -0.238 1.00 97.94 102 GLN A O 1
ATOM 715 N N . HIS A 1 103 ? -17.251 7.839 -1.502 1.00 96.88 103 HIS A N 1
ATOM 716 C CA . HIS A 1 103 ? -18.217 8.108 -2.564 1.00 96.88 103 HIS A CA 1
ATOM 717 C C . HIS A 1 103 ? -19.664 7.998 -2.055 1.00 96.88 103 HIS A C 1
ATOM 719 O O . HIS A 1 103 ? -20.448 8.932 -2.228 1.00 96.88 103 HIS A O 1
ATOM 725 N N . ALA A 1 104 ? -20.007 6.904 -1.368 1.00 97.38 104 ALA A N 1
ATOM 726 C CA . ALA A 1 104 ? -21.342 6.712 -0.798 1.00 97.38 104 ALA A CA 1
ATOM 727 C C . ALA A 1 104 ? -21.682 7.749 0.291 1.00 97.38 104 ALA A C 1
ATOM 729 O O . ALA A 1 104 ? -22.808 8.241 0.357 1.00 97.38 104 ALA A O 1
ATOM 730 N N . LEU A 1 105 ? -20.694 8.135 1.102 1.00 97.50 105 LEU A N 1
ATOM 731 C CA . LEU A 1 105 ? -20.803 9.180 2.117 1.00 97.50 105 LEU A CA 1
ATOM 732 C C . LEU A 1 105 ? -21.155 10.536 1.497 1.00 97.50 105 LEU A C 1
ATOM 734 O O . LEU A 1 105 ? -22.064 11.199 1.987 1.00 97.50 105 LEU A O 1
ATOM 738 N N . ASN A 1 106 ? -20.496 10.933 0.403 1.00 96.62 106 ASN A N 1
ATOM 739 C CA . ASN A 1 106 ? -20.836 12.168 -0.311 1.00 96.62 106 ASN A CA 1
ATOM 740 C C . ASN A 1 106 ? -22.285 12.161 -0.813 1.00 96.62 106 ASN A C 1
ATOM 742 O O . ASN A 1 106 ? -22.997 13.148 -0.636 1.00 96.62 106 ASN A O 1
ATOM 746 N N . VAL A 1 107 ? -22.738 11.050 -1.403 1.00 95.31 107 VAL A N 1
ATOM 747 C CA . VAL A 1 107 ? -24.124 10.908 -1.880 1.00 95.31 107 VAL A CA 1
ATOM 748 C C . VAL A 1 107 ? -25.116 11.035 -0.719 1.00 95.31 107 VAL A C 1
ATOM 750 O O . VAL A 1 107 ? -26.101 11.765 -0.824 1.00 95.31 107 VAL A O 1
ATOM 753 N N . ALA A 1 108 ? -24.841 10.383 0.412 1.00 95.69 108 ALA A N 1
ATOM 754 C CA . ALA A 1 108 ? -25.703 10.444 1.589 1.00 95.69 108 ALA A CA 1
ATOM 755 C C . ALA A 1 108 ? -25.733 11.846 2.227 1.00 95.69 108 ALA A C 1
ATOM 757 O O . ALA A 1 108 ? -26.798 12.337 2.596 1.00 95.69 108 ALA A O 1
ATOM 758 N N . LEU A 1 109 ? -24.587 12.528 2.293 1.00 95.75 109 LEU A N 1
ATOM 759 C CA . LEU A 1 109 ? -24.482 13.902 2.793 1.00 95.75 109 LEU A CA 1
ATOM 760 C C . LEU A 1 109 ? -25.269 14.901 1.939 1.00 95.75 109 LEU A C 1
ATOM 762 O O . LEU A 1 109 ? -25.914 15.794 2.491 1.00 95.75 109 LEU A O 1
ATOM 766 N N . LEU A 1 110 ? -25.264 14.732 0.612 1.00 93.81 110 LEU A N 1
ATOM 767 C CA . LEU A 1 110 ? -26.108 15.519 -0.291 1.00 93.81 110 LEU A CA 1
ATOM 768 C C . LEU A 1 110 ? -27.597 15.309 0.014 1.00 93.81 110 LEU A C 1
ATOM 770 O O . LEU A 1 110 ? -28.340 16.285 0.092 1.00 93.81 110 LEU A O 1
ATOM 774 N N . GLY A 1 111 ? -28.017 14.064 0.266 1.00 91.50 111 GLY A N 1
ATOM 775 C CA . GLY A 1 111 ? -29.388 13.745 0.682 1.00 91.50 111 GLY A CA 1
ATOM 776 C C . GLY A 1 111 ? -29.803 14.396 2.009 1.00 91.50 111 GLY A C 1
ATOM 777 O O . GLY A 1 111 ? -30.974 14.711 2.196 1.00 91.50 111 GLY A O 1
ATOM 778 N N . CYS A 1 112 ? -28.844 14.660 2.898 1.00 90.50 112 CYS A N 1
ATOM 779 C CA . CYS A 1 112 ? -29.046 15.347 4.177 1.00 90.50 112 CYS A CA 1
ATOM 780 C C . CYS A 1 112 ? -28.908 16.881 4.095 1.00 90.50 112 CYS A C 1
ATOM 782 O O . CYS A 1 112 ? -28.914 17.551 5.127 1.00 90.50 112 CYS A O 1
ATOM 784 N N . GLY A 1 113 ? -28.720 17.457 2.900 1.00 89.69 113 GLY A N 1
ATOM 785 C CA . GLY A 1 113 ? -28.497 18.898 2.723 1.00 89.69 113 GLY A CA 1
ATOM 786 C C . GLY A 1 113 ? -27.163 19.406 3.294 1.00 89.69 113 GLY A C 1
ATOM 787 O O . GLY A 1 113 ? -26.984 20.609 3.469 1.00 89.69 113 GLY A O 1
ATOM 788 N N . ALA A 1 114 ? -26.217 18.511 3.589 1.00 80.62 114 ALA A N 1
ATOM 789 C CA . ALA A 1 114 ? -24.943 18.810 4.240 1.00 80.62 114 ALA A CA 1
ATOM 790 C C . ALA A 1 114 ? -23.764 18.628 3.269 1.00 80.62 114 ALA A C 1
ATOM 792 O O . ALA A 1 114 ? -22.914 17.756 3.448 1.00 80.62 114 ALA A O 1
ATOM 793 N N . GLY A 1 115 ? -23.708 19.447 2.215 1.00 72.50 115 GLY A N 1
ATOM 794 C CA . GLY A 1 115 ? -22.647 19.383 1.207 1.00 72.50 115 GLY A CA 1
ATOM 795 C C . GLY A 1 115 ? -21.269 19.745 1.775 1.00 72.50 115 GLY A C 1
ATOM 796 O O . GLY A 1 115 ? -20.949 20.921 1.901 1.00 72.50 115 GLY A O 1
ATOM 797 N N . MET A 1 116 ? -20.448 18.741 2.099 1.00 71.81 116 MET A N 1
ATOM 798 C CA . MET A 1 116 ? -19.055 18.933 2.546 1.00 71.81 116 MET A CA 1
ATOM 799 C C . MET A 1 116 ? -17.993 18.530 1.514 1.00 71.81 116 MET A C 1
ATOM 801 O O . MET A 1 116 ? -16.827 18.856 1.721 1.00 71.81 116 MET A O 1
ATOM 805 N N . GLY A 1 117 ? -18.383 17.850 0.427 1.00 79.94 117 GLY A N 1
ATOM 806 C CA . GLY A 1 117 ? -17.522 17.473 -0.702 1.00 79.94 117 GLY A CA 1
ATOM 807 C C . GLY A 1 117 ? -16.140 16.955 -0.291 1.00 79.94 117 GLY A C 1
ATOM 808 O O . GLY A 1 117 ? -15.171 17.716 -0.289 1.00 79.94 117 GLY A O 1
ATOM 809 N N . ILE A 1 118 ? -16.038 15.672 0.065 1.00 92.81 118 ILE A N 1
ATOM 810 C CA . ILE A 1 118 ? -14.733 15.023 0.270 1.00 92.81 118 ILE A CA 1
ATOM 811 C C . ILE A 1 118 ? -14.272 14.325 -1.010 1.00 92.81 118 ILE A C 1
ATOM 813 O O . ILE A 1 118 ? -15.096 13.832 -1.779 1.00 92.81 118 ILE A O 1
ATOM 817 N N . ASP A 1 119 ? -12.966 14.243 -1.229 1.00 93.25 119 ASP A N 1
ATOM 818 C CA . ASP A 1 119 ? -12.420 13.494 -2.359 1.00 93.25 119 ASP A CA 1
ATOM 819 C C . ASP A 1 119 ? -12.497 11.983 -2.060 1.00 93.25 119 ASP A C 1
ATOM 821 O O . ASP A 1 119 ? -12.086 11.554 -0.980 1.00 93.25 119 ASP A O 1
ATOM 825 N N . PRO A 1 120 ? -13.048 11.147 -2.963 1.00 94.56 120 PRO A N 1
ATOM 826 C CA . PRO A 1 120 ? -13.063 9.693 -2.802 1.00 94.56 120 PRO A CA 1
ATOM 827 C C . PRO A 1 120 ? -11.718 9.088 -3.237 1.00 94.56 120 PRO A C 1
ATOM 829 O O . PRO A 1 120 ? -11.642 8.298 -4.177 1.00 94.56 120 PRO A O 1
ATOM 832 N N . ASP A 1 121 ? -10.644 9.507 -2.573 1.00 93.44 121 ASP A N 1
ATOM 833 C CA . ASP A 1 121 ? -9.248 9.167 -2.876 1.00 93.44 121 ASP A CA 1
ATOM 834 C C . ASP A 1 121 ? -8.727 7.944 -2.099 1.00 93.44 121 ASP A C 1
ATOM 836 O O . ASP A 1 121 ? -7.628 7.451 -2.353 1.00 93.44 121 ASP A O 1
ATOM 840 N N . GLY A 1 122 ? -9.518 7.424 -1.159 1.00 95.19 122 GLY A N 1
ATOM 841 C CA . GLY A 1 122 ? -9.133 6.321 -0.286 1.00 95.19 122 GLY A CA 1
ATOM 842 C C . GLY A 1 122 ? -8.279 6.733 0.908 1.00 95.19 122 GLY A C 1
ATOM 843 O O . GLY A 1 122 ? -7.774 5.848 1.603 1.00 95.19 122 GLY A O 1
ATOM 844 N N . MET A 1 123 ? -8.126 8.034 1.171 1.00 94.75 123 MET A N 1
ATOM 845 C CA . MET A 1 123 ? -7.434 8.568 2.339 1.00 94.75 123 MET A CA 1
ATOM 846 C C . MET A 1 123 ? -8.425 8.903 3.459 1.00 94.75 123 MET A C 1
ATOM 848 O O . MET A 1 123 ? -9.247 9.817 3.378 1.00 94.75 123 MET A O 1
ATOM 852 N N . PHE A 1 124 ? -8.321 8.192 4.577 1.00 95.44 124 PHE A N 1
ATOM 853 C CA . PHE A 1 124 ? -9.087 8.498 5.778 1.00 95.44 124 PHE A CA 1
ATOM 854 C C . PHE A 1 124 ? -8.256 9.381 6.710 1.00 95.44 124 PHE A C 1
ATOM 856 O O . PHE A 1 124 ? -7.396 8.903 7.450 1.00 95.44 124 PHE A O 1
ATOM 863 N N . GLY A 1 125 ? -8.574 10.676 6.694 1.00 94.31 125 GLY A N 1
ATOM 864 C CA . GLY A 1 125 ? -8.070 11.674 7.639 1.00 94.31 125 GLY A CA 1
ATOM 865 C C . GLY A 1 125 ? -9.182 12.502 8.308 1.00 94.31 125 GLY A C 1
ATOM 866 O O . GLY A 1 125 ? -10.356 12.105 8.284 1.00 94.31 125 GLY A O 1
ATOM 867 N N . PRO A 1 126 ? -8.842 13.686 8.855 1.00 93.44 126 PRO A N 1
ATOM 868 C CA . PRO A 1 126 ? -9.779 14.562 9.565 1.00 93.44 126 PRO A CA 1
ATOM 869 C C . PRO A 1 126 ? -11.038 14.921 8.764 1.00 93.44 126 PRO A C 1
ATOM 871 O O . PRO A 1 126 ? -12.138 14.914 9.312 1.00 93.44 126 PRO A O 1
ATOM 874 N N . ARG A 1 127 ? -10.904 15.170 7.451 1.00 93.00 127 ARG A N 1
ATOM 875 C CA . ARG A 1 127 ? -12.040 15.535 6.582 1.00 93.00 127 ARG A CA 1
ATOM 876 C C . ARG A 1 127 ? -13.072 14.411 6.474 1.00 93.00 127 ARG A C 1
ATOM 878 O O . ARG A 1 127 ? -14.262 14.661 6.644 1.00 93.00 127 ARG A O 1
ATOM 885 N N . THR A 1 128 ? -12.627 13.173 6.252 1.00 95.44 128 THR A N 1
ATOM 886 C CA . THR A 1 128 ? -13.512 11.996 6.208 1.00 95.44 128 THR A CA 1
ATOM 887 C C . THR A 1 128 ? -14.189 11.777 7.562 1.00 95.44 128 THR A C 1
ATOM 889 O O . THR A 1 128 ? -15.399 11.574 7.611 1.00 95.44 128 THR A O 1
ATOM 892 N N . ARG A 1 129 ? -13.447 11.911 8.674 1.00 95.88 129 ARG A N 1
ATOM 893 C CA . ARG A 1 129 ? -14.008 11.826 10.034 1.00 95.88 129 ARG A CA 1
ATOM 894 C C . ARG A 1 129 ? -15.126 12.849 10.254 1.00 95.88 129 ARG A C 1
ATOM 896 O O . ARG A 1 129 ? -16.207 12.494 10.715 1.00 95.88 129 ARG A O 1
ATOM 903 N N . GLN A 1 130 ? -14.877 14.111 9.910 1.00 94.62 130 GLN A N 1
ATOM 904 C CA . GLN A 1 130 ? -15.849 15.195 10.061 1.00 94.62 130 GLN A CA 1
ATOM 905 C C . GLN A 1 130 ? -17.092 14.970 9.188 1.00 94.62 130 GLN A C 1
ATOM 907 O O . GLN A 1 130 ? -18.213 15.189 9.642 1.00 94.62 130 GLN A O 1
ATOM 912 N N . ALA A 1 131 ? -16.903 14.488 7.957 1.00 96.12 131 ALA A N 1
ATOM 913 C CA . ALA A 1 131 ? -17.989 14.131 7.049 1.00 96.12 131 ALA A CA 1
ATOM 914 C C . ALA A 1 131 ? -18.877 13.016 7.622 1.00 96.12 131 ALA A C 1
ATOM 916 O O . ALA A 1 131 ? -20.101 13.122 7.565 1.00 96.12 131 ALA A O 1
ATOM 917 N N . ILE A 1 132 ? -18.282 11.999 8.250 1.00 97.50 132 ILE A N 1
ATOM 918 C CA . ILE A 1 132 ? -19.032 10.934 8.925 1.00 97.50 132 ILE A CA 1
ATOM 919 C C . ILE A 1 132 ? -19.817 11.480 10.120 1.00 97.50 132 ILE A C 1
ATOM 921 O O . ILE A 1 132 ? -21.007 11.194 10.224 1.00 97.50 132 ILE A O 1
ATOM 925 N N . ARG A 1 133 ? -19.197 12.294 10.988 1.00 96.25 133 ARG A N 1
ATOM 926 C CA . ARG A 1 133 ? -19.897 12.920 12.127 1.00 96.25 133 ARG A CA 1
ATOM 927 C C . ARG A 1 133 ? -21.117 13.705 11.664 1.00 96.25 133 ARG A C 1
ATOM 929 O O . ARG A 1 133 ? -22.212 13.516 12.179 1.00 96.25 133 ARG A O 1
ATOM 936 N N . ARG A 1 134 ? -20.937 14.522 10.624 1.00 95.81 134 ARG A N 1
ATOM 937 C CA . ARG A 1 134 ? -22.020 15.321 10.055 1.00 95.81 134 ARG A CA 1
ATOM 938 C C . ARG A 1 134 ? -23.145 14.457 9.492 1.00 95.81 134 ARG A C 1
ATOM 940 O O . ARG A 1 134 ? -24.312 14.794 9.653 1.00 95.81 134 ARG A O 1
ATOM 947 N N . LEU A 1 135 ? -22.809 13.343 8.843 1.00 96.88 135 LEU A N 1
ATOM 948 C CA . LEU A 1 135 ? -23.812 12.398 8.367 1.00 96.88 135 LEU A CA 1
ATOM 949 C C . LEU A 1 135 ? -24.541 11.714 9.535 1.00 96.88 135 LEU A C 1
ATOM 951 O O . LEU A 1 135 ? -25.750 11.522 9.462 1.00 96.88 135 LEU A O 1
ATOM 955 N N . ALA A 1 136 ? -23.831 11.360 10.607 1.00 96.19 136 ALA A N 1
ATOM 956 C CA . ALA A 1 136 ? -24.406 10.698 11.775 1.00 96.19 136 ALA A CA 1
ATOM 957 C C . ALA A 1 136 ? -25.417 11.578 12.540 1.00 96.19 136 ALA A C 1
ATOM 959 O O . ALA A 1 136 ? -26.263 11.033 13.241 1.00 96.19 136 ALA A O 1
ATOM 960 N N . GLU A 1 137 ? -25.365 12.906 12.377 1.00 94.81 137 GLU A N 1
ATOM 961 C CA . GLU A 1 137 ? -26.354 13.869 12.898 1.00 94.81 137 GLU A CA 1
ATOM 962 C C . GLU A 1 137 ? -27.646 13.934 12.063 1.00 94.81 137 GLU A C 1
ATOM 964 O O . GLU A 1 137 ? -28.660 14.454 12.524 1.00 94.81 137 GLU A O 1
ATOM 969 N N . CYS A 1 138 ? -27.631 13.436 10.824 1.00 94.50 138 CYS A N 1
ATOM 970 C CA . CYS A 1 138 ? -28.796 13.462 9.946 1.00 94.50 138 CYS A CA 1
ATOM 971 C C . CYS A 1 138 ? -29.874 12.506 10.466 1.00 94.50 138 CYS A C 1
ATOM 973 O O . CYS A 1 138 ? -29.603 11.318 10.618 1.00 94.50 138 CYS A O 1
ATOM 975 N N . GLU A 1 139 ? -31.099 12.992 10.686 1.00 93.19 139 GLU A N 1
ATOM 976 C CA . GLU A 1 139 ? -32.186 12.247 11.347 1.00 93.19 139 GLU A CA 1
ATOM 977 C C . GLU A 1 139 ? -32.394 10.833 10.772 1.00 93.19 139 GLU A C 1
ATOM 979 O O . GLU A 1 139 ? -32.409 9.848 11.513 1.00 93.19 139 GLU A O 1
ATOM 984 N N . GLY A 1 140 ? -32.443 10.708 9.439 1.00 92.00 140 GLY A N 1
ATOM 985 C CA . GLY A 1 140 ? -32.635 9.422 8.758 1.00 92.00 140 GLY A CA 1
ATOM 986 C C . GLY A 1 140 ? -31.479 8.424 8.916 1.00 92.00 140 GLY A C 1
ATOM 987 O O . GLY A 1 140 ? -31.683 7.219 8.766 1.00 92.00 140 GLY A O 1
ATOM 988 N N . ILE A 1 141 ? -30.272 8.901 9.230 1.00 95.69 141 ILE A N 1
ATOM 989 C CA . ILE A 1 141 ? -29.101 8.064 9.527 1.00 95.69 141 ILE A CA 1
ATOM 990 C C . ILE A 1 141 ? -29.006 7.806 11.032 1.00 95.69 141 ILE A C 1
ATOM 992 O O . ILE A 1 141 ? -28.839 6.658 11.443 1.00 95.69 141 ILE A O 1
ATOM 996 N N . ALA A 1 142 ? -29.164 8.848 11.850 1.00 95.12 142 ALA A N 1
ATOM 997 C CA . ALA A 1 142 ? -29.093 8.796 13.305 1.00 95.12 142 ALA A CA 1
ATOM 998 C C . ALA A 1 142 ? -30.032 7.729 13.883 1.00 95.12 142 ALA A C 1
ATOM 1000 O O . ALA A 1 142 ? -29.591 6.919 14.701 1.00 95.12 142 ALA A O 1
ATOM 1001 N N . ALA A 1 143 ? -31.276 7.679 13.389 1.00 95.25 143 ALA A N 1
ATOM 1002 C CA . ALA A 1 143 ? -32.307 6.730 13.812 1.00 95.25 143 ALA A CA 1
ATOM 1003 C C . ALA A 1 143 ? -32.010 5.264 13.442 1.00 95.25 143 ALA A C 1
ATOM 1005 O O . ALA A 1 143 ? -32.614 4.351 13.999 1.00 95.25 143 ALA A O 1
ATOM 1006 N N . ARG A 1 144 ? -31.104 5.021 12.486 1.00 95.75 144 ARG A N 1
ATOM 1007 C CA . ARG A 1 144 ? -30.753 3.675 11.991 1.00 95.75 144 ARG A CA 1
ATOM 1008 C C . ARG A 1 144 ? -29.405 3.180 12.502 1.00 95.75 144 ARG A C 1
ATOM 1010 O O . ARG A 1 144 ? -29.063 2.017 12.298 1.00 95.75 144 ARG A O 1
ATOM 1017 N N . LEU A 1 145 ? -28.623 4.060 13.117 1.00 95.69 145 LEU A N 1
ATOM 1018 C CA . LEU A 1 145 ? -27.365 3.703 13.750 1.00 95.69 145 LEU A CA 1
ATOM 1019 C C . LEU A 1 145 ? -27.617 3.226 15.188 1.00 95.69 145 LEU A C 1
ATOM 1021 O O . LEU A 1 145 ? -28.445 3.823 15.877 1.00 95.69 145 LEU A O 1
ATOM 1025 N N . PRO A 1 146 ? -26.862 2.226 15.676 1.00 95.06 146 PRO A N 1
ATOM 1026 C CA . PRO A 1 146 ? -26.860 1.873 17.092 1.00 95.06 146 PRO A CA 1
ATOM 1027 C C . PRO A 1 146 ? -26.566 3.092 17.976 1.00 95.06 146 PRO A C 1
ATOM 1029 O O . PRO A 1 146 ? -25.761 3.949 17.600 1.00 95.06 146 PRO A O 1
ATOM 1032 N N . GLU A 1 147 ? -27.187 3.149 19.157 1.00 90.00 147 GLU A N 1
ATOM 1033 C CA . GLU A 1 147 ? -27.099 4.295 20.076 1.00 90.00 147 GLU A CA 1
ATOM 1034 C C . GLU A 1 147 ? -25.644 4.676 20.393 1.00 90.00 147 GLU A C 1
ATOM 1036 O O . GLU A 1 147 ? -25.252 5.830 20.227 1.00 90.00 147 GLU A O 1
ATOM 1041 N N . ASN A 1 148 ? -24.818 3.676 20.714 1.00 90.44 148 ASN A N 1
ATOM 1042 C CA . ASN A 1 148 ? -23.400 3.829 21.056 1.00 90.44 148 ASN A CA 1
ATOM 1043 C C . ASN A 1 148 ? -22.456 3.598 19.860 1.00 90.44 148 ASN A C 1
ATOM 1045 O O . ASN A 1 148 ? -21.319 3.157 20.029 1.00 90.44 148 ASN A O 1
ATOM 1049 N N . SER A 1 149 ? -22.925 3.824 18.630 1.00 95.62 149 SER A N 1
ATOM 1050 C CA . SER A 1 149 ? -22.096 3.630 17.438 1.00 95.62 149 SER A CA 1
ATOM 1051 C C . SER A 1 149 ? -20.955 4.649 17.372 1.00 95.62 149 SER A C 1
ATOM 1053 O O . SER A 1 149 ? -21.194 5.858 17.326 1.00 95.62 149 SER A O 1
ATOM 1055 N N . ALA A 1 150 ? -19.719 4.157 17.221 1.00 96.50 150 ALA A N 1
ATOM 1056 C CA . ALA A 1 150 ? -18.523 4.978 16.992 1.00 96.50 150 ALA A CA 1
ATOM 1057 C C . ALA A 1 150 ? -18.588 5.817 15.694 1.00 96.50 150 ALA A C 1
ATOM 1059 O O . ALA A 1 150 ? -17.760 6.703 15.476 1.00 96.50 150 ALA A O 1
ATOM 1060 N N . ALA A 1 151 ? -19.587 5.590 14.832 1.00 97.19 151 ALA A N 1
ATOM 1061 C CA . ALA A 1 151 ? -19.892 6.477 13.714 1.00 97.19 151 ALA A CA 1
ATOM 1062 C C . ALA A 1 151 ? -20.192 7.913 14.171 1.00 97.19 151 ALA A C 1
ATOM 1064 O O . ALA A 1 151 ? -19.827 8.860 13.478 1.00 97.19 151 ALA A O 1
ATOM 1065 N N . ARG A 1 152 ? -20.779 8.097 15.363 1.00 96.25 152 ARG A N 1
ATOM 1066 C CA . ARG A 1 152 ? -21.011 9.430 15.956 1.00 96.25 152 ARG A CA 1
ATOM 1067 C C . ARG A 1 152 ? -19.709 10.173 16.251 1.00 96.25 152 ARG A C 1
ATOM 1069 O O . ARG A 1 152 ? -19.679 11.395 16.182 1.00 96.25 152 ARG A O 1
ATOM 1076 N N . ASP A 1 153 ? -18.614 9.442 16.451 1.00 95.69 153 ASP A N 1
ATOM 1077 C CA . ASP A 1 153 ? -17.266 9.993 16.620 1.00 95.69 153 ASP A CA 1
ATOM 1078 C C . ASP A 1 153 ? -16.478 10.098 15.305 1.00 95.69 153 ASP A C 1
ATOM 1080 O O . ASP A 1 153 ? -15.321 10.542 15.290 1.00 95.69 153 ASP A O 1
ATOM 1084 N N . GLY A 1 154 ? -17.119 9.742 14.190 1.00 96.44 154 GLY A N 1
ATOM 1085 C CA . GLY A 1 154 ? -16.570 9.827 12.846 1.00 96.44 154 GLY A CA 1
ATOM 1086 C C . GLY A 1 154 ? -15.858 8.564 12.363 1.00 96.44 154 GLY A C 1
ATOM 1087 O O . GLY A 1 154 ? -15.058 8.665 11.438 1.00 96.44 154 GLY A O 1
ATOM 1088 N N . ALA A 1 155 ? -16.093 7.399 12.974 1.00 97.94 155 ALA A N 1
ATOM 1089 C CA . ALA A 1 155 ? -15.550 6.124 12.501 1.00 97.94 155 ALA A CA 1
ATOM 1090 C C . ALA A 1 155 ? -16.407 5.500 11.382 1.00 97.94 155 ALA A C 1
ATOM 1092 O O . ALA A 1 155 ? -17.628 5.637 11.354 1.00 97.94 155 ALA A O 1
ATOM 1093 N N . ILE A 1 156 ? -15.780 4.734 10.490 1.00 98.38 156 ILE A N 1
ATOM 1094 C CA . ILE A 1 156 ? -16.499 3.807 9.610 1.00 98.38 156 ILE A CA 1
ATOM 1095 C C . ILE A 1 156 ? -16.773 2.548 10.428 1.00 98.38 156 ILE A C 1
ATOM 1097 O O . ILE A 1 156 ? -15.847 1.797 10.739 1.00 98.38 156 ILE A O 1
ATOM 1101 N N . THR A 1 157 ? -18.034 2.314 10.775 1.00 98.25 157 THR A N 1
ATOM 1102 C CA . THR A 1 157 ? -18.479 1.111 11.490 1.00 98.25 157 THR A CA 1
ATOM 1103 C C . THR A 1 157 ? -19.203 0.144 10.559 1.00 98.25 157 THR A C 1
ATOM 1105 O O . THR A 1 157 ? -19.569 0.505 9.437 1.00 98.25 157 THR A O 1
ATOM 1108 N N . GLN A 1 158 ? -19.415 -1.097 10.995 1.00 97.12 158 GLN A N 1
ATOM 1109 C CA . GLN A 1 158 ? -20.152 -2.086 10.208 1.00 97.12 158 GLN A CA 1
ATOM 1110 C C . GLN A 1 158 ? -21.606 -1.670 9.964 1.00 97.12 158 GLN A C 1
ATOM 1112 O O . GLN A 1 158 ? -22.109 -1.866 8.853 1.00 97.12 158 GLN A O 1
ATOM 1117 N N . ALA A 1 159 ? -22.275 -1.086 10.963 1.00 96.94 159 ALA A N 1
ATOM 1118 C CA . ALA A 1 159 ? -23.629 -0.573 10.802 1.00 96.94 159 ALA A CA 1
ATOM 1119 C C . ALA A 1 159 ? -23.656 0.536 9.745 1.00 96.94 159 ALA A C 1
ATOM 1121 O O . ALA A 1 159 ? -24.404 0.434 8.774 1.00 96.94 159 ALA A O 1
ATOM 1122 N N . LEU A 1 160 ? -22.778 1.539 9.859 1.00 98.19 160 LEU A N 1
ATOM 1123 C CA . LEU A 1 160 ? -22.718 2.632 8.887 1.00 98.19 160 LEU A CA 1
ATOM 1124 C C . LEU A 1 160 ? -22.349 2.142 7.480 1.00 98.19 160 LEU A C 1
ATOM 1126 O O . LEU A 1 160 ? -22.950 2.575 6.499 1.00 98.19 160 LEU A O 1
ATOM 1130 N N . TRP A 1 161 ? -21.406 1.204 7.366 1.00 98.44 161 TRP A N 1
ATOM 1131 C CA . TRP A 1 1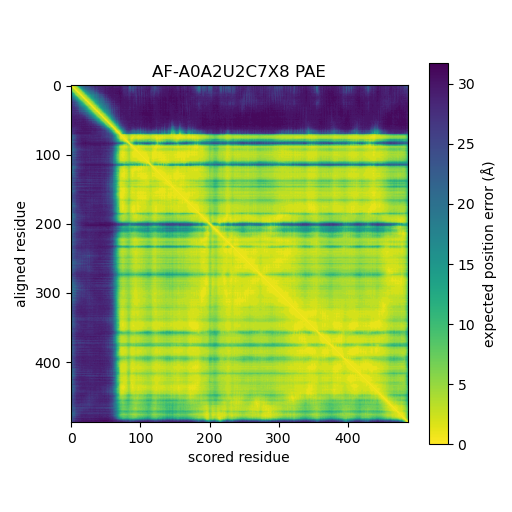61 ? -21.069 0.570 6.092 1.00 98.44 161 TRP A CA 1
ATOM 1132 C C . TRP A 1 161 ? -22.293 -0.081 5.450 1.00 98.44 161 TRP A C 1
ATOM 1134 O O . TRP A 1 161 ? -22.575 0.154 4.280 1.00 98.44 161 TRP A O 1
ATOM 1144 N N . SER A 1 162 ? -23.051 -0.859 6.223 1.00 97.38 162 SER A N 1
ATOM 1145 C CA . SER A 1 162 ? -24.237 -1.566 5.727 1.00 97.38 162 SER A CA 1
ATOM 1146 C C . SER A 1 162 ? -25.350 -0.605 5.296 1.00 97.38 162 SER A C 1
ATOM 1148 O O . SER A 1 162 ? -26.125 -0.929 4.399 1.00 97.38 162 SER A O 1
ATOM 1150 N N . LEU A 1 163 ? -25.419 0.586 5.902 1.00 97.44 163 LEU A N 1
ATOM 1151 C CA . LEU A 1 163 ? -26.353 1.639 5.503 1.00 97.44 163 LEU A CA 1
ATOM 1152 C C . LEU A 1 163 ? -25.969 2.290 4.169 1.00 97.44 163 LEU A C 1
ATOM 1154 O O . LEU A 1 163 ? -26.854 2.559 3.358 1.00 97.44 163 LEU A O 1
ATOM 1158 N N . LEU A 1 164 ? -24.679 2.564 3.951 1.00 97.81 164 LEU A N 1
ATOM 1159 C CA . LEU A 1 164 ? -24.211 3.363 2.810 1.00 97.81 164 LEU A CA 1
ATOM 1160 C C . LEU A 1 164 ? -23.761 2.530 1.608 1.00 97.81 164 LEU A C 1
ATOM 1162 O O . LEU A 1 164 ? -23.884 2.971 0.468 1.00 97.81 164 LEU A O 1
ATOM 1166 N N . VAL A 1 165 ? -23.244 1.327 1.846 1.00 97.88 165 VAL A N 1
ATOM 1167 C CA . VAL A 1 165 ? -22.682 0.437 0.823 1.00 97.88 165 VAL A CA 1
ATOM 1168 C C . VAL A 1 165 ? -23.328 -0.959 0.913 1.00 97.88 165 VAL A C 1
ATOM 1170 O O . VAL A 1 165 ? -22.625 -1.962 1.023 1.00 97.88 165 VAL A O 1
ATOM 1173 N N . PRO A 1 166 ? -24.670 -1.079 0.848 1.00 96.38 166 PRO A N 1
ATOM 1174 C CA . PRO A 1 166 ? -25.373 -2.338 1.131 1.00 96.38 166 PRO A CA 1
ATOM 1175 C C . PRO A 1 166 ? -25.053 -3.468 0.140 1.00 96.38 166 PRO A C 1
ATOM 1177 O O . PRO A 1 166 ? -25.200 -4.642 0.463 1.00 96.38 166 PRO A O 1
ATOM 1180 N N . MET A 1 167 ? -24.604 -3.123 -1.070 1.00 96.31 167 MET A N 1
ATOM 1181 C CA . MET A 1 167 ? -24.287 -4.089 -2.127 1.00 96.31 167 MET A CA 1
ATOM 1182 C C . MET A 1 167 ? -22.887 -4.703 -1.999 1.00 96.31 167 MET A C 1
ATOM 1184 O O . MET A 1 167 ? -22.541 -5.580 -2.789 1.00 96.31 167 MET A O 1
ATOM 1188 N N . GLN A 1 168 ? -22.064 -4.243 -1.050 1.00 95.31 168 GLN A N 1
ATOM 1189 C CA . GLN A 1 168 ? -20.719 -4.776 -0.833 1.00 95.31 168 GLN A CA 1
ATOM 1190 C C . GLN A 1 168 ? -20.544 -5.216 0.621 1.00 95.31 168 GLN A C 1
ATOM 1192 O O . GLN A 1 168 ? -20.892 -4.463 1.534 1.00 95.31 168 GLN A O 1
ATOM 1197 N N . PRO A 1 169 ? -19.967 -6.404 0.872 1.00 95.94 169 PRO A N 1
ATOM 1198 C CA . PRO A 1 169 ? -19.665 -6.814 2.233 1.00 95.94 169 PRO A CA 1
ATOM 1199 C C . PRO A 1 169 ? -18.649 -5.849 2.868 1.00 95.94 169 PRO A C 1
ATOM 1201 O O . PRO A 1 169 ? -17.783 -5.321 2.162 1.00 95.94 169 PRO A O 1
ATOM 1204 N N . PRO A 1 170 ? -18.704 -5.647 4.196 1.00 96.00 170 PRO A N 1
ATOM 1205 C CA . PRO A 1 170 ? -17.666 -4.923 4.915 1.00 96.00 170 PRO A CA 1
ATOM 1206 C C . PRO A 1 170 ? -16.263 -5.495 4.641 1.00 96.00 170 PRO A C 1
ATOM 1208 O O . PRO A 1 170 ? -16.110 -6.713 4.484 1.00 96.00 170 PRO A O 1
ATOM 1211 N N . PRO A 1 171 ? -15.212 -4.657 4.625 1.00 96.69 171 PRO A N 1
ATOM 1212 C CA . PRO A 1 171 ? -13.849 -5.116 4.406 1.00 96.69 171 PRO A CA 1
ATOM 1213 C C . PRO A 1 171 ? -13.391 -6.077 5.506 1.00 96.69 171 PRO A C 1
ATOM 1215 O O . PRO A 1 171 ? -13.319 -5.740 6.690 1.00 96.69 171 PRO A O 1
ATOM 1218 N N . GLY A 1 172 ? -13.009 -7.288 5.098 1.00 96.06 172 GLY A N 1
ATOM 1219 C CA . GLY A 1 172 ? -12.445 -8.290 6.001 1.00 96.06 172 GLY A CA 1
ATOM 1220 C C . GLY A 1 172 ? -11.045 -7.921 6.527 1.00 96.06 172 GLY A C 1
ATOM 1221 O O . GLY A 1 172 ? -10.412 -6.982 6.034 1.00 96.06 172 GLY A O 1
ATOM 1222 N N . PRO A 1 173 ? -10.495 -8.690 7.489 1.00 95.75 173 PRO A N 1
ATOM 1223 C CA . PRO A 1 173 ? -9.209 -8.386 8.132 1.00 95.75 173 PRO A CA 1
ATOM 1224 C C . PRO A 1 173 ? -8.041 -8.242 7.149 1.00 95.75 173 PRO A C 1
ATOM 1226 O O . PRO A 1 173 ? -7.185 -7.383 7.327 1.00 95.75 173 PRO A O 1
ATOM 1229 N N . ARG A 1 174 ? -8.027 -9.024 6.060 1.00 95.00 174 ARG A N 1
ATOM 1230 C CA . ARG A 1 174 ? -6.991 -8.928 5.019 1.00 95.00 174 ARG A CA 1
ATOM 1231 C C . ARG A 1 174 ? -7.010 -7.587 4.280 1.00 95.00 174 ARG A C 1
ATOM 1233 O O . ARG A 1 174 ? -5.949 -7.037 4.009 1.00 95.00 174 ARG A O 1
ATOM 1240 N N . ALA A 1 175 ? -8.196 -7.072 3.953 1.00 95.38 175 ALA A N 1
ATOM 1241 C CA . ALA A 1 175 ? -8.334 -5.773 3.295 1.00 95.38 175 ALA A CA 1
ATOM 1242 C C . ALA A 1 175 ? -7.900 -4.642 4.239 1.00 95.38 175 ALA A C 1
ATOM 1244 O O . ALA A 1 175 ? -7.110 -3.787 3.856 1.00 95.38 175 ALA A O 1
ATOM 1245 N N . ARG A 1 176 ? -8.323 -4.709 5.505 1.00 97.44 176 ARG A N 1
ATOM 1246 C CA . ARG A 1 176 ? -7.967 -3.732 6.544 1.00 97.44 176 ARG A CA 1
ATOM 1247 C C . ARG A 1 176 ? -6.467 -3.730 6.871 1.00 97.44 176 ARG A C 1
ATOM 1249 O O . ARG A 1 176 ? -5.861 -2.667 6.965 1.00 97.44 176 ARG A O 1
ATOM 1256 N N . ALA A 1 177 ? -5.835 -4.905 6.933 1.00 96.75 177 ALA A N 1
ATOM 1257 C CA . ALA A 1 177 ? -4.381 -5.033 7.048 1.00 96.75 177 ALA A CA 1
ATOM 1258 C C . ALA A 1 177 ? -3.640 -4.433 5.84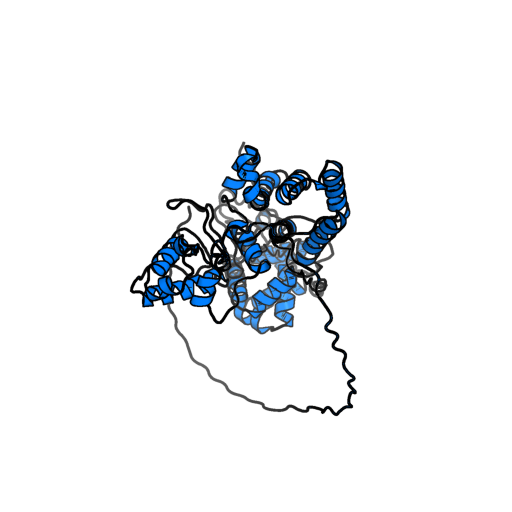0 1.00 96.75 177 ALA A C 1
ATOM 1260 O O . ALA A 1 177 ? -2.589 -3.818 6.005 1.00 96.75 177 ALA A O 1
ATOM 1261 N N . ARG A 1 178 ? -4.192 -4.579 4.627 1.00 94.38 178 ARG A N 1
ATOM 1262 C CA . ARG A 1 178 ? -3.608 -3.991 3.415 1.00 94.38 178 ARG A CA 1
ATOM 1263 C C . ARG A 1 178 ? -3.716 -2.469 3.397 1.00 94.38 178 ARG A C 1
ATOM 1265 O O . ARG A 1 178 ? -2.741 -1.834 3.017 1.00 94.38 178 ARG A O 1
ATOM 1272 N N . ALA A 1 179 ? -4.833 -1.900 3.846 1.00 95.94 179 ALA A N 1
ATOM 1273 C CA . ALA A 1 179 ? -4.956 -0.454 4.020 1.00 95.94 179 ALA A CA 1
ATOM 1274 C C . ALA A 1 179 ? -3.888 0.071 4.998 1.00 95.94 179 ALA A C 1
ATOM 1276 O O . ALA A 1 179 ? -3.196 1.051 4.734 1.00 95.94 179 ALA A O 1
ATOM 1277 N N . LEU A 1 180 ? -3.658 -0.631 6.112 1.00 95.81 180 LEU A N 1
ATOM 1278 C CA . LEU A 1 180 ? -2.601 -0.246 7.048 1.00 95.81 180 LEU A CA 1
ATOM 1279 C C . LEU A 1 180 ? -1.198 -0.327 6.423 1.00 95.81 180 LEU A C 1
ATOM 1281 O O . LEU A 1 180 ? -0.413 0.604 6.583 1.00 95.81 180 LEU A O 1
ATOM 1285 N N . LEU A 1 181 ? -0.900 -1.395 5.675 1.00 94.69 181 LEU A N 1
ATOM 1286 C CA . LEU A 1 181 ? 0.352 -1.530 4.922 1.00 94.69 181 LEU A CA 1
ATOM 1287 C C . LEU A 1 181 ? 0.529 -0.381 3.917 1.00 94.69 181 LEU A C 1
ATOM 1289 O O . LEU A 1 181 ? 1.558 0.291 3.922 1.00 94.69 181 LEU A O 1
ATOM 1293 N N . LEU A 1 182 ? -0.490 -0.108 3.102 1.00 93.81 182 LEU A N 1
ATOM 1294 C CA . LEU A 1 182 ? -0.462 0.958 2.101 1.00 93.81 182 LEU A CA 1
ATOM 1295 C C . LEU A 1 182 ? -0.297 2.343 2.736 1.00 93.81 182 LEU A C 1
ATOM 1297 O O . LEU A 1 182 ? 0.357 3.209 2.163 1.00 93.81 182 LEU A O 1
ATOM 1301 N N . SER A 1 183 ? -0.801 2.539 3.953 1.00 93.94 183 SER A N 1
ATOM 1302 C CA . SER A 1 183 ? -0.584 3.776 4.710 1.00 93.94 183 SER A CA 1
ATOM 1303 C C . SER A 1 183 ? 0.899 4.042 5.005 1.00 93.94 183 SER A C 1
ATOM 1305 O O . SER A 1 183 ? 1.287 5.196 5.186 1.00 93.94 183 SER A O 1
ATOM 1307 N N . PHE A 1 184 ? 1.737 3.001 5.046 1.00 92.56 184 PHE A N 1
ATOM 1308 C CA . PHE A 1 184 ? 3.187 3.145 5.158 1.00 92.56 184 PHE A CA 1
ATOM 1309 C C . PHE A 1 184 ? 3.894 3.277 3.806 1.00 92.56 184 PHE A C 1
ATOM 1311 O O . PHE A 1 184 ? 4.889 3.996 3.738 1.00 92.56 184 PHE A O 1
ATOM 1318 N N . GLU A 1 185 ? 3.412 2.595 2.763 1.00 88.50 185 GLU A N 1
ATOM 1319 C CA . GLU A 1 185 ? 4.030 2.633 1.428 1.00 88.50 185 GLU A CA 1
ATOM 1320 C C . GLU A 1 185 ? 3.728 3.926 0.668 1.00 88.50 185 GLU A C 1
ATOM 1322 O O . GLU A 1 185 ? 4.589 4.441 -0.043 1.00 88.50 185 GLU A O 1
ATOM 1327 N N . GLY A 1 186 ? 2.508 4.450 0.807 1.00 82.38 186 GLY A N 1
ATOM 1328 C CA . GLY A 1 186 ? 2.077 5.701 0.184 1.00 82.38 186 GLY A CA 1
ATOM 1329 C C . GLY A 1 186 ? 2.090 5.686 -1.347 1.00 82.38 186 GLY A C 1
ATOM 1330 O O . GLY A 1 186 ? 2.333 6.732 -1.938 1.00 82.38 186 GLY A O 1
ATOM 1331 N N . THR A 1 187 ? 1.893 4.520 -1.974 1.00 86.25 187 THR A N 1
ATOM 1332 C CA . THR A 1 187 ? 1.844 4.370 -3.439 1.00 86.25 187 THR A CA 1
ATOM 1333 C C . THR A 1 187 ? 0.680 3.477 -3.865 1.00 86.25 187 THR A C 1
ATOM 1335 O O . THR A 1 187 ? 0.666 2.279 -3.587 1.00 86.25 187 THR A O 1
ATOM 1338 N N . ASP A 1 188 ? -0.324 4.040 -4.537 1.00 90.75 188 ASP A N 1
ATOM 1339 C CA . ASP A 1 188 ? -1.433 3.252 -5.092 1.00 90.75 188 ASP A CA 1
ATOM 1340 C C . ASP A 1 188 ? -1.040 2.554 -6.411 1.00 90.75 188 ASP A C 1
ATOM 1342 O O . ASP A 1 188 ? -0.129 2.962 -7.126 1.00 90.75 188 ASP A O 1
ATOM 1346 N N . ILE A 1 189 ? -1.756 1.494 -6.785 1.00 93.12 189 ILE A N 1
ATOM 1347 C CA . ILE A 1 189 ? -1.562 0.800 -8.065 1.00 93.12 189 ILE A CA 1
ATOM 1348 C C . ILE A 1 189 ? -1.932 1.670 -9.269 1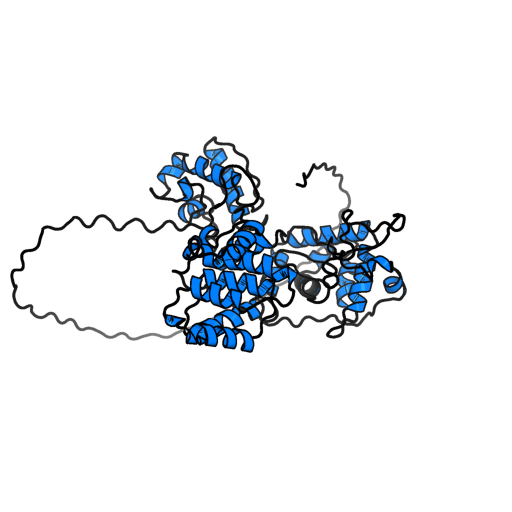.00 93.12 189 ILE A C 1
ATOM 1350 O O . ILE A 1 189 ? -1.468 1.411 -10.373 1.00 93.12 189 ILE A O 1
ATOM 1354 N N . THR A 1 190 ? -2.766 2.691 -9.071 1.00 94.38 190 THR A N 1
ATOM 1355 C CA . THR A 1 190 ? -3.129 3.660 -10.113 1.00 94.38 190 THR A CA 1
ATOM 1356 C C . THR A 1 190 ? -2.184 4.857 -10.179 1.00 94.38 190 THR A C 1
ATOM 1358 O O . THR A 1 190 ? -2.435 5.760 -10.973 1.00 94.38 190 THR A O 1
ATOM 1361 N N . GLU A 1 191 ? -1.145 4.906 -9.343 1.00 94.44 191 GLU A N 1
ATOM 1362 C CA . GLU A 1 191 ? -0.096 5.918 -9.465 1.00 94.44 191 GLU A CA 1
ATOM 1363 C C . GLU A 1 191 ? 0.905 5.553 -10.567 1.00 94.44 191 GLU A C 1
ATOM 1365 O O . GLU A 1 191 ? 1.112 4.364 -10.850 1.00 94.44 191 GLU A O 1
ATOM 1370 N N . PRO A 1 192 ? 1.557 6.564 -11.171 1.00 95.75 192 PRO A N 1
ATOM 1371 C CA . PRO A 1 192 ? 2.652 6.332 -12.096 1.00 95.75 192 PRO A CA 1
ATOM 1372 C C . PRO A 1 192 ? 3.785 5.524 -11.458 1.00 95.75 192 PRO A C 1
ATOM 1374 O O . PRO A 1 192 ? 4.086 5.662 -10.267 1.00 95.75 192 PRO A O 1
ATOM 1377 N N . ALA A 1 193 ? 4.439 4.682 -12.256 1.00 95.12 193 ALA A N 1
ATOM 1378 C CA . ALA A 1 193 ? 5.632 3.979 -11.795 1.00 95.12 193 ALA A CA 1
ATOM 1379 C C . ALA A 1 193 ? 6.775 4.967 -11.508 1.00 95.12 193 ALA A C 1
ATOM 1381 O O . ALA A 1 193 ? 6.946 5.967 -12.205 1.00 95.12 193 ALA A O 1
ATOM 1382 N N . ARG A 1 194 ? 7.587 4.675 -10.488 1.00 93.12 194 ARG A N 1
ATOM 1383 C CA . ARG A 1 194 ? 8.705 5.525 -10.069 1.00 93.12 194 ARG A CA 1
ATOM 1384 C C . ARG A 1 194 ? 10.033 4.967 -10.545 1.00 93.12 194 ARG A C 1
ATOM 1386 O O . ARG A 1 194 ? 10.353 3.799 -10.329 1.00 93.12 194 ARG A O 1
ATOM 1393 N N . TRP A 1 195 ? 10.836 5.827 -11.152 1.00 93.12 195 TRP A N 1
ATOM 1394 C CA . TRP A 1 195 ? 12.163 5.477 -11.635 1.00 93.12 195 TRP A CA 1
ATOM 1395 C C . TRP A 1 195 ? 13.226 5.689 -10.551 1.00 93.12 195 TRP A C 1
ATOM 1397 O O . TRP A 1 195 ? 13.274 6.728 -9.899 1.00 93.12 195 TRP A O 1
ATOM 1407 N N . ASN A 1 196 ? 14.119 4.712 -10.379 1.00 91.56 196 ASN A N 1
ATOM 1408 C CA . ASN A 1 196 ? 15.108 4.682 -9.294 1.00 91.56 196 ASN A CA 1
ATOM 1409 C C . ASN A 1 196 ? 16.557 4.901 -9.770 1.00 91.56 196 ASN A C 1
ATOM 1411 O O . ASN A 1 196 ? 17.496 4.689 -9.002 1.00 91.56 196 ASN A O 1
ATOM 1415 N N . PHE A 1 197 ? 16.760 5.337 -11.019 1.00 90.69 197 PHE A N 1
ATOM 1416 C CA . PHE A 1 197 ? 18.094 5.625 -11.558 1.00 90.69 197 PHE A CA 1
ATOM 1417 C C . PHE A 1 197 ? 18.693 6.927 -11.005 1.00 90.69 197 PHE A C 1
ATOM 1419 O O . PHE A 1 197 ? 19.789 6.894 -10.447 1.00 90.69 197 PHE A O 1
ATOM 1426 N N . CYS A 1 198 ? 17.987 8.061 -11.112 1.00 88.75 198 CYS A N 1
ATOM 1427 C CA . CYS A 1 198 ? 18.446 9.343 -10.566 1.00 88.75 198 CYS A CA 1
ATOM 1428 C C . CYS A 1 198 ? 17.344 10.024 -9.740 1.00 88.75 198 CYS A C 1
ATOM 1430 O O . CYS A 1 198 ? 16.438 10.650 -10.274 1.00 88.75 198 CYS A O 1
ATOM 1432 N N . GLN A 1 199 ? 17.474 9.950 -8.420 1.00 81.06 199 GLN A N 1
ATOM 1433 C CA . GLN A 1 199 ? 16.599 10.554 -7.409 1.00 81.06 199 GLN A CA 1
ATOM 1434 C C . GLN A 1 199 ? 17.209 11.840 -6.823 1.00 81.06 199 GLN A C 1
ATOM 1436 O O . GLN A 1 199 ? 17.024 12.173 -5.652 1.00 81.06 199 GLN A O 1
ATOM 1441 N N . ASN A 1 200 ? 17.982 12.568 -7.628 1.00 68.94 200 ASN A N 1
ATOM 1442 C CA . ASN A 1 200 ? 18.356 13.942 -7.301 1.00 68.94 200 ASN A CA 1
ATOM 1443 C C . ASN A 1 200 ? 17.064 14.761 -7.281 1.00 68.94 200 ASN A C 1
ATOM 1445 O O . ASN A 1 200 ? 16.180 14.456 -8.072 1.00 68.94 200 ASN A O 1
ATOM 1449 N N . ASN A 1 201 ? 16.967 15.821 -6.477 1.00 54.94 201 ASN A N 1
ATOM 1450 C CA . ASN A 1 201 ? 15.778 16.684 -6.304 1.00 54.94 201 ASN A CA 1
ATOM 1451 C C . ASN A 1 201 ? 15.135 17.282 -7.594 1.00 54.94 201 ASN A C 1
ATOM 1453 O O . ASN A 1 201 ? 14.298 18.171 -7.493 1.00 54.94 201 ASN A O 1
ATOM 1457 N N . ARG A 1 202 ? 15.544 16.862 -8.797 1.00 54.47 202 ARG A N 1
ATOM 1458 C CA . ARG A 1 202 ? 14.988 17.220 -10.105 1.00 54.47 202 ARG A CA 1
ATOM 1459 C C . ARG A 1 202 ? 14.343 16.057 -10.878 1.00 54.47 202 ARG A C 1
ATOM 1461 O O . ARG A 1 202 ? 13.892 16.311 -11.987 1.00 54.47 202 ARG A O 1
ATOM 1468 N N . GLU A 1 203 ? 14.342 14.816 -10.367 1.00 61.69 203 GLU A N 1
ATOM 1469 C CA . GLU A 1 203 ? 13.819 13.582 -11.023 1.00 61.69 203 GLU A CA 1
ATOM 1470 C C . GLU A 1 203 ? 14.265 13.363 -12.489 1.00 61.69 203 GLU A C 1
ATOM 1472 O O . GLU A 1 203 ? 13.828 12.441 -13.169 1.00 61.69 203 GLU A O 1
ATOM 1477 N N . THR A 1 204 ? 15.167 14.198 -12.999 1.00 69.56 204 THR A N 1
ATOM 1478 C CA . THR A 1 204 ? 15.549 14.312 -14.401 1.00 69.56 204 THR A CA 1
ATOM 1479 C C . THR A 1 204 ? 17.049 14.481 -14.451 1.00 69.56 204 THR A C 1
ATOM 1481 O O . THR A 1 204 ? 17.622 15.329 -13.762 1.00 69.56 204 THR A O 1
ATOM 1484 N N . TYR A 1 205 ? 17.687 13.609 -15.224 1.00 79.94 205 TYR A N 1
ATOM 1485 C CA . TYR A 1 205 ? 19.105 13.715 -15.505 1.00 79.94 205 TYR A CA 1
ATOM 1486 C C . TYR A 1 205 ? 19.327 14.882 -16.467 1.00 79.94 205 TYR A C 1
ATOM 1488 O O . TYR A 1 205 ? 18.735 14.918 -17.541 1.00 79.94 205 TYR A O 1
ATOM 1496 N N . ASP A 1 206 ? 20.176 15.824 -16.067 1.00 80.25 206 ASP A N 1
ATOM 1497 C CA . ASP A 1 206 ? 20.590 16.948 -16.898 1.00 80.25 206 ASP A CA 1
ATOM 1498 C C . ASP A 1 206 ? 22.086 16.793 -17.214 1.00 80.25 206 ASP A C 1
ATOM 1500 O O . ASP A 1 206 ? 22.921 17.015 -16.329 1.00 80.25 206 ASP A O 1
ATOM 1504 N N . PRO A 1 207 ? 22.452 16.384 -18.443 1.00 80.12 207 PRO A N 1
ATOM 1505 C CA . PRO A 1 207 ? 23.852 16.244 -18.830 1.00 80.12 207 PRO A CA 1
ATOM 1506 C C . PRO A 1 207 ? 24.591 17.589 -18.895 1.00 80.12 207 PRO A C 1
ATOM 1508 O O . PRO A 1 207 ? 25.819 17.595 -18.845 1.00 80.12 207 PRO A O 1
ATOM 1511 N N . GLY A 1 208 ? 23.869 18.711 -19.006 1.00 82.31 208 GLY A N 1
ATOM 1512 C CA . GLY A 1 208 ? 24.427 20.064 -19.023 1.00 82.31 208 GLY A CA 1
ATOM 1513 C C . GLY A 1 208 ? 24.584 20.689 -17.635 1.00 82.31 208 GLY A C 1
ATOM 1514 O O . GLY A 1 208 ? 25.129 21.789 -17.519 1.00 82.31 208 GLY A O 1
ATOM 1515 N N . ALA A 1 209 ? 24.126 20.016 -16.575 1.00 83.12 209 ALA A N 1
ATOM 1516 C CA . ALA A 1 209 ? 24.258 20.514 -15.215 1.00 83.12 209 ALA A CA 1
ATOM 1517 C C . ALA A 1 209 ? 25.729 20.589 -14.777 1.00 83.12 209 ALA A C 1
ATOM 1519 O O . ALA A 1 209 ? 26.549 19.739 -15.121 1.00 83.12 209 ALA A O 1
ATOM 1520 N N . ALA A 1 210 ? 26.042 21.571 -13.924 1.00 82.56 210 ALA A N 1
ATOM 1521 C CA . ALA A 1 210 ? 27.373 21.718 -13.327 1.00 82.56 210 ALA A CA 1
ATOM 1522 C C . ALA A 1 210 ? 27.821 20.467 -12.543 1.00 82.56 210 ALA A C 1
ATOM 1524 O O . ALA A 1 210 ? 29.012 20.171 -12.481 1.00 82.56 210 ALA A O 1
ATOM 1525 N N . ASP A 1 211 ? 26.865 19.728 -11.970 1.00 81.00 211 ASP A N 1
ATOM 1526 C CA . ASP A 1 211 ? 27.076 18.394 -11.412 1.00 81.00 211 ASP A CA 1
ATOM 1527 C C . ASP A 1 211 ? 26.069 17.405 -12.031 1.00 81.00 211 ASP A C 1
ATOM 1529 O O . ASP A 1 211 ? 24.915 17.348 -11.595 1.00 81.00 211 ASP A O 1
ATOM 1533 N N . PRO A 1 212 ? 26.482 16.611 -13.036 1.00 80.62 212 PRO A N 1
ATOM 1534 C CA . PRO A 1 212 ? 25.634 15.605 -13.668 1.00 80.62 212 PRO A CA 1
ATOM 1535 C C . PRO A 1 212 ? 25.587 14.290 -12.865 1.00 80.62 212 PRO A C 1
ATOM 1537 O O . PRO A 1 212 ? 25.187 13.249 -13.387 1.00 80.62 212 PRO A O 1
ATOM 1540 N N . THR A 1 213 ? 26.041 14.268 -11.606 1.00 85.19 213 THR A N 1
ATOM 1541 C CA . THR A 1 213 ? 26.024 13.054 -10.781 1.00 85.19 213 THR A CA 1
ATOM 1542 C C . THR A 1 213 ? 24.594 12.620 -10.494 1.00 85.19 213 THR A C 1
ATOM 1544 O O . THR A 1 213 ? 23.864 13.331 -9.817 1.00 85.19 213 THR A O 1
ATOM 1547 N N . CYS A 1 214 ? 24.212 11.407 -10.891 1.00 88.19 214 CYS A N 1
ATOM 1548 C CA . CYS A 1 214 ? 22.985 10.782 -10.405 1.00 88.19 214 CYS A CA 1
ATOM 1549 C C . CYS A 1 214 ? 23.178 10.169 -9.019 1.00 88.19 214 CYS A C 1
ATOM 1551 O O . CYS A 1 214 ? 24.157 9.463 -8.765 1.00 88.19 214 CYS A O 1
ATOM 1553 N N . LEU A 1 215 ? 22.215 10.405 -8.136 1.00 89.06 215 LEU A N 1
ATOM 1554 C CA . LEU A 1 215 ? 22.120 9.818 -6.814 1.00 89.06 215 LEU A CA 1
ATOM 1555 C C . LEU A 1 215 ? 20.897 8.912 -6.735 1.00 89.06 215 LEU A C 1
ATOM 1557 O O . LEU A 1 215 ? 19.836 9.253 -7.241 1.00 89.06 215 LEU A O 1
ATOM 1561 N N . THR A 1 216 ? 21.024 7.779 -6.057 1.00 88.38 216 THR A N 1
ATOM 1562 C CA . THR A 1 216 ? 19.884 6.912 -5.737 1.00 88.38 216 THR A CA 1
ATOM 1563 C C . THR A 1 216 ? 20.070 6.275 -4.369 1.00 88.38 216 THR A C 1
ATOM 1565 O O . THR A 1 216 ? 21.190 5.936 -3.963 1.00 88.38 216 THR A O 1
ATOM 1568 N N . ASN A 1 217 ? 18.972 6.110 -3.639 1.00 84.56 217 ASN A N 1
ATOM 1569 C CA . ASN A 1 217 ? 18.950 5.305 -2.422 1.00 84.56 217 ASN A CA 1
ATOM 1570 C C . ASN A 1 217 ? 18.629 3.823 -2.703 1.00 84.56 217 ASN A C 1
ATOM 1572 O O . ASN A 1 217 ? 18.817 2.996 -1.808 1.00 84.56 217 ASN A O 1
ATOM 1576 N N . ASP A 1 218 ? 18.229 3.491 -3.935 1.00 85.25 218 ASP A N 1
ATOM 1577 C CA . ASP A 1 218 ? 17.827 2.154 -4.358 1.00 85.25 218 ASP A CA 1
ATOM 1578 C C . ASP A 1 218 ? 18.285 1.837 -5.792 1.00 85.25 218 ASP A C 1
ATOM 1580 O O . ASP A 1 218 ? 17.532 1.853 -6.765 1.00 85.25 218 ASP A O 1
ATOM 1584 N N . ARG A 1 219 ? 19.571 1.505 -5.919 1.00 86.38 219 ARG A N 1
ATOM 1585 C CA . ARG A 1 219 ? 20.196 1.192 -7.213 1.00 86.38 219 ARG A CA 1
ATOM 1586 C C . ARG A 1 219 ? 19.781 -0.146 -7.827 1.00 86.38 219 ARG A C 1
ATOM 1588 O O . ARG A 1 219 ? 20.300 -0.464 -8.888 1.00 86.38 219 ARG A O 1
ATOM 1595 N N . TRP A 1 220 ? 18.966 -0.957 -7.151 1.00 88.56 220 TRP A N 1
ATOM 1596 C CA . TRP A 1 220 ? 18.685 -2.339 -7.568 1.00 88.56 220 TRP A CA 1
ATOM 1597 C C . TRP A 1 220 ? 17.266 -2.542 -8.088 1.00 88.56 220 TRP A C 1
ATOM 1599 O O . TRP A 1 220 ? 17.004 -3.565 -8.711 1.00 88.56 220 TRP A O 1
ATOM 1609 N N . SER A 1 221 ? 16.354 -1.604 -7.833 1.00 90.38 221 SER A N 1
ATOM 1610 C CA . SER A 1 221 ? 14.960 -1.750 -8.259 1.00 90.38 221 SER A CA 1
ATOM 1611 C C . SER A 1 221 ? 14.703 -1.241 -9.679 1.00 90.38 221 SER A C 1
ATOM 1613 O O . SER A 1 221 ? 13.832 -1.787 -10.351 1.00 90.38 221 SER A O 1
ATOM 1615 N N . TYR A 1 222 ? 15.475 -0.248 -10.151 1.00 93.69 222 TYR A N 1
ATOM 1616 C CA . TYR A 1 222 ? 15.386 0.464 -11.450 1.00 93.69 222 TYR A CA 1
ATOM 1617 C C . TYR A 1 222 ? 14.062 1.200 -11.701 1.00 93.69 222 TYR A C 1
ATOM 1619 O O . TYR A 1 222 ? 14.064 2.394 -11.985 1.00 93.69 222 TYR A O 1
ATOM 1627 N N . LEU A 1 223 ? 12.946 0.500 -11.530 1.00 94.56 223 LEU A N 1
ATOM 1628 C CA . LEU A 1 223 ? 11.571 0.949 -11.665 1.00 94.56 223 LEU A CA 1
ATOM 1629 C C . LEU A 1 223 ? 10.742 0.273 -10.566 1.00 94.56 223 LEU A C 1
ATOM 1631 O O . LEU A 1 223 ? 10.874 -0.936 -10.362 1.00 94.56 223 LEU A O 1
ATOM 1635 N N . THR A 1 224 ? 9.911 1.038 -9.865 1.00 94.31 224 THR A N 1
ATOM 1636 C CA . THR A 1 224 ? 8.997 0.551 -8.824 1.00 94.31 224 THR A CA 1
ATOM 1637 C C . THR A 1 224 ? 7.556 0.925 -9.133 1.00 94.31 224 THR A C 1
ATOM 1639 O O . THR A 1 224 ? 7.288 2.032 -9.593 1.00 94.31 224 THR A O 1
ATOM 1642 N N . TRP A 1 225 ? 6.608 0.026 -8.864 1.00 95.12 225 TRP A N 1
ATOM 1643 C CA . TRP A 1 225 ? 5.191 0.292 -9.109 1.00 95.12 225 TRP A CA 1
ATOM 1644 C C . TRP A 1 225 ? 4.260 -0.397 -8.108 1.00 95.12 225 TRP A C 1
ATOM 1646 O O . TRP A 1 225 ? 4.455 -1.554 -7.729 1.00 95.12 225 TRP A O 1
ATOM 1656 N N . GLY A 1 226 ? 3.201 0.321 -7.736 1.00 93.94 226 GLY A N 1
ATOM 1657 C CA . GLY A 1 226 ? 2.071 -0.198 -6.983 1.00 93.94 226 GLY A CA 1
ATOM 1658 C C . GLY A 1 226 ? 2.312 -0.438 -5.486 1.00 93.94 226 GLY A C 1
ATOM 1659 O O . GLY A 1 226 ? 3.409 -0.244 -4.964 1.00 93.94 226 GLY A O 1
ATOM 1660 N N . PRO A 1 227 ? 1.274 -0.925 -4.783 1.00 90.12 227 PRO A N 1
ATOM 1661 C CA . PRO A 1 227 ? 1.136 -0.851 -3.322 1.00 90.12 227 PRO A CA 1
ATOM 1662 C C . PRO A 1 227 ? 2.030 -1.797 -2.523 1.00 90.12 227 PRO A C 1
ATOM 1664 O O . PRO A 1 227 ? 2.012 -1.778 -1.298 1.00 90.12 227 PRO A O 1
ATOM 1667 N N . ASN A 1 228 ? 2.772 -2.666 -3.203 1.00 90.50 228 ASN A N 1
ATOM 1668 C CA . ASN A 1 228 ? 3.758 -3.551 -2.586 1.00 90.50 228 ASN A CA 1
ATOM 1669 C C . ASN A 1 228 ? 5.176 -3.243 -3.111 1.00 90.50 228 ASN A C 1
ATOM 1671 O O . ASN A 1 228 ? 6.081 -4.049 -2.905 1.00 90.50 228 ASN A O 1
ATOM 1675 N N . GLY A 1 229 ? 5.353 -2.127 -3.832 1.00 90.31 229 GLY A N 1
ATOM 1676 C CA . GLY A 1 229 ? 6.633 -1.710 -4.396 1.00 90.31 229 GLY A CA 1
ATOM 1677 C C . GLY A 1 229 ? 7.219 -2.724 -5.378 1.00 90.31 229 GLY A C 1
ATOM 1678 O O . GLY A 1 229 ? 8.391 -3.069 -5.253 1.00 90.31 229 GLY A O 1
ATOM 1679 N N . ALA A 1 230 ? 6.421 -3.231 -6.326 1.00 93.56 230 ALA A N 1
ATOM 1680 C CA . ALA A 1 230 ? 6.891 -4.195 -7.322 1.00 93.56 230 ALA A CA 1
ATOM 1681 C C . ALA A 1 230 ? 8.092 -3.626 -8.080 1.00 93.56 230 ALA A C 1
ATOM 1683 O O . ALA A 1 230 ? 8.004 -2.508 -8.581 1.00 93.56 230 ALA A O 1
ATOM 1684 N N . THR A 1 231 ? 9.192 -4.375 -8.182 1.00 94.06 231 THR A N 1
ATOM 1685 C CA . THR A 1 231 ? 10.431 -3.898 -8.807 1.00 94.06 231 THR A CA 1
ATOM 1686 C C . THR A 1 231 ? 10.639 -4.530 -10.178 1.00 94.06 231 THR A C 1
ATOM 1688 O O . THR A 1 231 ? 10.253 -5.678 -10.414 1.00 94.06 231 THR A O 1
ATOM 1691 N N . ALA A 1 232 ? 11.266 -3.805 -11.104 1.00 92.88 232 ALA A N 1
ATOM 1692 C CA . ALA A 1 232 ? 11.739 -4.409 -12.347 1.00 92.88 232 ALA A CA 1
ATOM 1693 C C . ALA A 1 232 ? 13.102 -5.097 -12.171 1.00 92.88 232 ALA A C 1
ATOM 1695 O O . ALA A 1 232 ? 13.332 -6.118 -12.803 1.00 92.88 232 ALA A O 1
ATOM 1696 N N . GLY A 1 233 ? 13.984 -4.585 -11.307 1.00 88.12 233 GLY A N 1
ATOM 1697 C CA . GLY A 1 233 ? 15.335 -5.120 -11.105 1.00 88.12 233 GLY A CA 1
ATOM 1698 C C . GLY A 1 233 ? 15.394 -6.436 -10.321 1.00 88.12 233 GLY A C 1
ATOM 1699 O O . GLY A 1 233 ? 14.843 -7.448 -10.749 1.00 88.12 233 GLY A O 1
ATOM 1700 N N . HIS A 1 234 ? 16.076 -6.459 -9.173 1.00 81.31 234 HIS A N 1
ATOM 1701 C CA . HIS A 1 234 ? 16.355 -7.709 -8.446 1.00 81.31 234 HIS A CA 1
ATOM 1702 C C . HIS A 1 234 ? 15.118 -8.568 -8.120 1.00 81.31 234 HIS A C 1
ATOM 1704 O O . HIS A 1 234 ? 15.223 -9.797 -8.138 1.00 81.31 234 HIS A O 1
ATOM 1710 N N . GLY A 1 235 ? 13.969 -7.961 -7.810 1.00 81.12 235 GLY A N 1
ATOM 1711 C CA . GLY A 1 235 ? 12.751 -8.705 -7.478 1.00 81.12 235 GLY A CA 1
ATOM 1712 C C . GLY A 1 235 ? 11.974 -9.210 -8.700 1.00 81.12 235 GLY A C 1
ATOM 1713 O O . GLY A 1 235 ? 11.283 -10.227 -8.614 1.00 81.12 235 GLY A O 1
ATOM 1714 N N . ARG A 1 236 ? 12.148 -8.566 -9.866 1.00 90.44 236 ARG A N 1
ATOM 1715 C CA . ARG A 1 236 ? 11.495 -8.892 -11.150 1.00 90.44 236 ARG A CA 1
ATOM 1716 C C . ARG A 1 236 ? 9.962 -8.984 -11.074 1.00 90.44 236 ARG A C 1
ATOM 1718 O O . ARG A 1 236 ? 9.339 -9.556 -11.973 1.00 90.44 236 ARG A O 1
ATOM 1725 N N . GLU A 1 237 ? 9.338 -8.424 -10.036 1.00 94.25 237 GLU A N 1
ATOM 1726 C CA . GLU A 1 237 ? 7.890 -8.471 -9.834 1.00 94.25 237 GLU A CA 1
ATOM 1727 C C . GLU A 1 237 ? 7.148 -7.816 -10.994 1.00 94.25 237 GLU A C 1
ATOM 1729 O O . GLU A 1 237 ? 6.173 -8.384 -11.482 1.00 94.25 237 GLU A O 1
ATOM 1734 N N . ILE A 1 238 ? 7.627 -6.664 -11.479 1.00 96.44 238 ILE A N 1
ATOM 1735 C CA . ILE A 1 238 ? 7.002 -5.956 -12.606 1.00 96.44 238 ILE A CA 1
ATOM 1736 C C . ILE A 1 238 ? 6.922 -6.868 -13.833 1.00 96.44 238 ILE A C 1
ATOM 1738 O O . ILE A 1 238 ? 5.865 -6.970 -14.453 1.00 96.44 238 ILE A O 1
ATOM 1742 N N . LEU A 1 239 ? 7.993 -7.596 -14.150 1.00 95.56 239 LEU A N 1
ATOM 1743 C CA . LEU A 1 239 ? 8.016 -8.474 -15.317 1.00 95.56 239 LEU A CA 1
ATOM 1744 C C . LEU A 1 239 ? 7.074 -9.671 -15.119 1.00 95.56 239 LEU A C 1
ATOM 1746 O O . LEU A 1 239 ? 6.333 -10.037 -16.031 1.00 95.56 239 LEU A O 1
ATOM 1750 N N . ALA A 1 240 ? 7.033 -10.236 -13.910 1.00 95.31 240 ALA A N 1
ATOM 1751 C CA . ALA A 1 240 ? 6.109 -11.311 -13.564 1.00 95.31 240 ALA A CA 1
ATOM 1752 C C . ALA A 1 240 ? 4.628 -10.877 -13.600 1.00 95.31 240 ALA A C 1
ATOM 1754 O O . ALA A 1 240 ? 3.763 -11.710 -13.905 1.00 95.31 240 ALA A O 1
ATOM 1755 N N . ILE A 1 241 ? 4.327 -9.609 -13.284 1.00 97.44 241 ILE A N 1
ATOM 1756 C CA . ILE A 1 241 ? 2.989 -9.010 -13.412 1.00 97.44 241 ILE A CA 1
ATOM 1757 C C . ILE A 1 241 ? 2.651 -8.825 -14.888 1.00 97.44 241 ILE A C 1
ATOM 1759 O O . ILE A 1 241 ? 1.651 -9.375 -15.346 1.00 97.44 241 ILE A O 1
ATOM 1763 N N . LEU A 1 242 ? 3.491 -8.113 -15.639 1.00 97.81 242 LEU A N 1
ATOM 1764 C CA . LEU A 1 242 ? 3.246 -7.810 -17.049 1.00 97.81 242 LEU A CA 1
ATOM 1765 C C . LEU A 1 242 ? 3.095 -9.091 -17.880 1.00 97.81 242 LEU A C 1
ATOM 1767 O O . LEU A 1 242 ? 2.163 -9.199 -18.663 1.00 97.81 242 LEU A O 1
ATOM 1771 N N . ALA A 1 243 ? 3.898 -10.128 -17.634 1.00 96.06 243 ALA A N 1
ATOM 1772 C CA . ALA A 1 243 ? 3.768 -11.407 -18.338 1.00 96.06 243 ALA A CA 1
ATOM 1773 C C . ALA A 1 243 ? 2.495 -12.204 -17.984 1.00 96.06 243 ALA A C 1
ATOM 1775 O O . ALA A 1 243 ? 2.136 -13.175 -18.657 1.00 96.06 243 ALA A O 1
ATOM 1776 N N . ARG A 1 244 ? 1.826 -11.875 -16.875 1.00 96.56 244 ARG A N 1
ATOM 1777 C CA . ARG A 1 244 ? 0.493 -12.408 -16.552 1.00 96.56 244 ARG A CA 1
ATOM 1778 C C . ARG A 1 244 ? -0.611 -11.576 -17.179 1.00 96.56 244 ARG A C 1
ATOM 1780 O O . ARG A 1 244 ? -1.612 -12.165 -17.560 1.00 96.56 244 ARG A O 1
ATOM 1787 N N . VAL A 1 245 ? -0.425 -10.259 -17.259 1.00 98.00 245 VAL A N 1
ATOM 1788 C CA . VAL A 1 245 ? -1.318 -9.360 -17.999 1.00 98.00 245 VAL A CA 1
ATOM 1789 C C . VAL A 1 245 ? -1.338 -9.780 -19.466 1.00 98.00 245 VAL A C 1
ATOM 1791 O O . VAL A 1 245 ? -2.399 -10.127 -19.961 1.00 98.00 245 VAL A O 1
ATOM 1794 N N . GLU A 1 246 ? -0.167 -9.923 -20.086 1.00 97.19 246 GLU A N 1
ATOM 1795 C CA . GLU A 1 246 ? -0.005 -10.350 -21.481 1.00 97.19 246 GLU A CA 1
ATOM 1796 C C . GLU A 1 246 ? -0.671 -11.703 -21.778 1.00 97.19 246 GLU A C 1
ATOM 1798 O O . GLU A 1 246 ? -1.340 -11.871 -22.788 1.00 97.19 246 GLU A O 1
ATOM 1803 N N . ARG A 1 247 ? -0.533 -12.684 -20.876 1.00 96.31 247 ARG A N 1
ATOM 1804 C CA . ARG A 1 247 ? -1.201 -13.991 -21.028 1.00 96.31 247 ARG A CA 1
ATOM 1805 C C . ARG A 1 247 ? -2.710 -13.946 -20.815 1.00 96.31 247 ARG A C 1
ATOM 1807 O O . ARG A 1 247 ? -3.384 -14.900 -21.190 1.00 96.31 247 ARG A O 1
ATOM 1814 N N . PHE A 1 248 ? -3.205 -12.942 -20.102 1.00 97.50 248 PHE A N 1
ATOM 1815 C CA . PHE A 1 248 ? -4.623 -12.804 -19.805 1.00 97.50 248 PHE A CA 1
ATOM 1816 C C . PHE A 1 248 ? -5.347 -12.077 -20.941 1.00 97.50 248 PHE A C 1
ATOM 1818 O O . PHE A 1 248 ? -6.355 -12.581 -21.420 1.00 97.50 248 PHE A O 1
ATOM 1825 N N . ASP A 1 249 ? -4.824 -10.922 -21.350 1.00 97.94 249 ASP A N 1
ATOM 1826 C CA . ASP A 1 249 ? -5.332 -10.096 -22.445 1.00 97.94 249 ASP A CA 1
ATOM 1827 C C . ASP A 1 249 ? -4.195 -9.182 -22.933 1.00 97.94 249 ASP A C 1
ATOM 1829 O O . ASP A 1 249 ? -3.737 -8.304 -22.193 1.00 97.94 249 ASP A O 1
ATOM 1833 N N . THR A 1 250 ? -3.734 -9.398 -24.167 1.00 96.75 250 THR A N 1
ATOM 1834 C CA . THR A 1 250 ? -2.655 -8.617 -24.792 1.00 96.75 250 THR A CA 1
ATOM 1835 C C . THR A 1 250 ? -3.039 -7.149 -24.954 1.00 96.75 250 THR A C 1
ATOM 1837 O O . THR A 1 250 ? -2.192 -6.270 -24.769 1.00 96.75 250 THR A O 1
ATOM 1840 N N . ASP A 1 251 ? -4.327 -6.864 -25.171 1.00 97.88 251 ASP A N 1
ATOM 1841 C CA . ASP A 1 251 ? -4.815 -5.509 -25.411 1.00 97.88 251 ASP A CA 1
ATOM 1842 C C . ASP A 1 251 ? -4.678 -4.618 -24.167 1.00 97.88 251 ASP A C 1
ATOM 1844 O O . ASP A 1 251 ? -4.744 -3.392 -24.259 1.00 97.88 251 ASP A O 1
ATOM 1848 N N . LEU A 1 252 ? -4.508 -5.197 -22.971 1.00 98.00 252 LEU A N 1
ATOM 1849 C CA . LEU A 1 252 ? -4.261 -4.412 -21.760 1.00 98.00 252 LEU A CA 1
ATOM 1850 C C . LEU A 1 252 ? -2.925 -3.671 -21.837 1.00 98.00 252 LEU A C 1
ATOM 1852 O O . LEU A 1 252 ? -2.872 -2.507 -21.443 1.00 98.00 252 LEU A O 1
ATOM 1856 N N . ILE A 1 253 ? -1.871 -4.318 -22.348 1.00 98.25 253 ILE A N 1
ATOM 1857 C CA . ILE A 1 253 ? -0.573 -3.661 -22.551 1.00 98.25 253 ILE A CA 1
ATOM 1858 C C . ILE A 1 253 ? -0.676 -2.667 -23.710 1.00 98.25 253 ILE A C 1
ATOM 1860 O O . ILE A 1 253 ? -0.203 -1.542 -23.568 1.00 98.25 253 ILE A O 1
ATOM 1864 N N . ASP A 1 254 ? -1.365 -3.025 -24.797 1.00 98.19 254 ASP A N 1
ATOM 1865 C CA . ASP A 1 254 ? -1.521 -2.139 -25.959 1.00 98.19 254 ASP A CA 1
ATOM 1866 C C . ASP A 1 254 ? -2.281 -0.858 -25.613 1.00 98.19 254 ASP A C 1
ATOM 1868 O O . ASP A 1 254 ? -1.848 0.236 -25.959 1.00 98.19 254 ASP A O 1
ATOM 1872 N N . ARG A 1 255 ? -3.385 -0.949 -24.865 1.00 97.69 255 ARG A N 1
ATOM 1873 C CA . ARG A 1 255 ? -4.146 0.240 -24.449 1.00 97.69 255 ARG A CA 1
ATOM 1874 C C . ARG A 1 255 ? -3.372 1.126 -23.480 1.00 97.69 255 ARG A C 1
ATOM 1876 O O . ARG A 1 255 ? -3.541 2.339 -23.520 1.00 97.69 255 ARG A O 1
ATOM 1883 N N . ALA A 1 256 ? -2.576 0.532 -22.594 1.00 98.12 256 ALA A N 1
ATOM 1884 C CA . ALA A 1 256 ? -1.874 1.276 -21.556 1.00 98.12 256 ALA A CA 1
ATOM 1885 C C . ALA A 1 256 ? -0.559 1.903 -22.040 1.00 98.12 256 ALA A C 1
ATOM 1887 O O . ALA A 1 256 ? -0.181 2.960 -21.552 1.00 98.12 256 ALA A O 1
ATOM 1888 N N . PHE A 1 257 ? 0.134 1.265 -22.987 1.00 98.12 257 PHE A N 1
ATOM 1889 C CA . PHE A 1 257 ? 1.433 1.724 -23.486 1.00 98.12 257 PHE A CA 1
ATOM 1890 C C . PHE A 1 257 ? 1.435 2.097 -24.976 1.00 98.12 257 PHE A C 1
ATOM 1892 O O . PHE A 1 257 ? 2.489 2.449 -25.488 1.00 98.12 257 PHE A O 1
ATOM 1899 N N . ALA A 1 258 ? 0.311 2.009 -25.689 1.00 96.31 258 ALA A N 1
ATOM 1900 C CA . ALA A 1 258 ? 0.164 2.306 -27.120 1.00 96.31 258 ALA A CA 1
ATOM 1901 C C . ALA A 1 258 ? 1.415 1.981 -27.964 1.00 96.31 258 ALA A C 1
ATOM 1903 O O . ALA A 1 258 ? 1.781 0.818 -28.111 1.00 96.31 258 ALA A O 1
ATOM 1904 N N . THR A 1 259 ? 2.107 2.994 -28.492 1.00 96.56 259 THR A N 1
ATOM 1905 C CA . THR A 1 259 ? 3.288 2.833 -29.356 1.00 96.56 259 THR A CA 1
ATOM 1906 C C . THR A 1 259 ? 4.512 2.249 -28.643 1.00 96.56 259 THR A C 1
ATOM 1908 O O . THR A 1 259 ? 5.413 1.742 -29.301 1.00 96.56 259 THR A O 1
ATOM 1911 N N . GLU A 1 260 ? 4.552 2.282 -27.311 1.00 97.94 260 GLU A N 1
ATOM 1912 C CA . GLU A 1 260 ? 5.600 1.686 -26.476 1.00 97.94 260 GLU A CA 1
ATOM 1913 C C . GLU A 1 260 ? 5.276 0.247 -26.028 1.00 97.94 260 GLU A C 1
ATOM 1915 O O . GLU A 1 260 ? 6.100 -0.384 -25.362 1.00 97.94 260 GLU A O 1
ATOM 1920 N N . ALA A 1 261 ? 4.119 -0.318 -26.393 1.00 98.12 261 ALA A N 1
ATOM 1921 C CA . ALA A 1 261 ? 3.712 -1.659 -25.964 1.00 98.12 261 ALA A CA 1
ATOM 1922 C C . ALA A 1 261 ? 4.738 -2.747 -26.337 1.00 98.12 261 ALA A C 1
ATOM 1924 O O . ALA A 1 261 ? 5.126 -3.564 -25.497 1.00 98.12 261 ALA A O 1
ATOM 1925 N N . ASP A 1 262 ? 5.274 -2.707 -27.559 1.00 97.69 262 ASP A N 1
ATOM 1926 C CA . ASP A 1 262 ? 6.318 -3.641 -27.997 1.00 97.69 262 ASP A CA 1
ATOM 1927 C C . ASP A 1 262 ? 7.635 -3.450 -27.238 1.00 97.69 262 ASP A C 1
ATOM 1929 O O . ASP A 1 262 ? 8.331 -4.423 -26.927 1.00 97.69 262 ASP A O 1
ATOM 1933 N N . ALA A 1 263 ? 7.961 -2.211 -26.865 1.00 97.06 263 ALA A N 1
ATOM 1934 C CA . ALA A 1 263 ? 9.121 -1.909 -26.037 1.00 97.06 263 ALA A CA 1
ATOM 1935 C C . ALA A 1 263 ? 8.935 -2.395 -24.586 1.00 97.06 263 ALA A C 1
ATOM 1937 O O . ALA A 1 263 ? 9.907 -2.774 -23.931 1.00 97.06 263 ALA A O 1
ATOM 1938 N N . VAL A 1 264 ? 7.708 -2.462 -24.075 1.00 97.62 264 VAL A N 1
ATOM 1939 C CA . VAL A 1 264 ? 7.422 -3.108 -22.785 1.00 97.62 264 VAL A CA 1
ATOM 1940 C C . VAL A 1 264 ? 7.581 -4.624 -22.903 1.00 97.62 264 VAL A C 1
ATOM 1942 O O . VAL A 1 264 ? 8.294 -5.234 -22.099 1.00 97.62 264 VAL A O 1
ATOM 1945 N N . ARG A 1 265 ? 7.001 -5.240 -23.943 1.00 96.81 265 ARG A N 1
ATOM 1946 C CA . ARG A 1 265 ? 7.127 -6.687 -24.212 1.00 96.81 265 ARG A CA 1
ATOM 1947 C C . ARG A 1 265 ? 8.570 -7.122 -24.436 1.00 96.81 265 ARG A C 1
ATOM 1949 O O . ARG A 1 265 ? 8.942 -8.229 -24.051 1.00 96.81 265 ARG A O 1
ATOM 1956 N N . ARG A 1 266 ? 9.416 -6.239 -24.976 1.00 95.62 266 ARG A N 1
ATOM 1957 C CA . ARG A 1 266 ? 10.860 -6.457 -25.154 1.00 95.62 266 ARG A CA 1
ATOM 1958 C C . ARG A 1 266 ? 11.553 -6.962 -23.884 1.00 95.62 266 ARG A C 1
ATOM 1960 O O . ARG A 1 266 ? 12.464 -7.782 -23.999 1.00 95.62 266 ARG A O 1
ATOM 1967 N N . MET A 1 267 ? 11.104 -6.542 -22.694 1.00 95.50 267 MET A N 1
ATOM 1968 C CA . MET A 1 267 ? 11.657 -6.997 -21.409 1.00 95.50 267 MET A CA 1
ATOM 1969 C C . MET A 1 267 ? 11.517 -8.508 -21.186 1.00 95.50 267 MET A C 1
ATOM 1971 O O . MET A 1 267 ? 12.318 -9.095 -20.460 1.00 95.50 267 MET A O 1
ATOM 1975 N N . PHE A 1 268 ? 10.519 -9.151 -21.800 1.00 95.25 268 PHE A N 1
ATOM 1976 C CA . PHE A 1 268 ? 10.313 -10.592 -21.677 1.00 95.25 268 PHE A CA 1
ATOM 1977 C C . PHE A 1 268 ? 11.362 -11.408 -22.426 1.00 95.25 268 PHE A C 1
ATOM 1979 O O . PHE A 1 268 ? 11.533 -12.580 -22.100 1.00 95.25 268 PHE A O 1
ATOM 1986 N N . ASP A 1 269 ? 12.080 -10.808 -23.376 1.00 95.06 269 ASP A N 1
ATOM 1987 C CA . ASP A 1 269 ? 13.025 -11.525 -24.235 1.00 95.06 269 ASP A CA 1
ATOM 1988 C C . ASP A 1 269 ? 14.494 -11.286 -23.909 1.00 95.06 269 ASP A C 1
ATOM 1990 O O . ASP A 1 269 ? 15.353 -11.971 -24.468 1.00 95.06 269 ASP A O 1
ATOM 1994 N N . LEU A 1 270 ? 14.779 -10.358 -22.992 1.00 95.31 270 LEU A N 1
ATOM 1995 C CA . LEU A 1 270 ? 16.133 -10.086 -22.516 1.00 95.31 270 LEU A CA 1
ATOM 1996 C C . LEU A 1 270 ? 16.746 -11.318 -21.838 1.00 95.31 270 LEU A C 1
ATOM 1998 O O . LEU A 1 270 ? 16.049 -12.138 -21.227 1.00 95.31 270 LEU A O 1
ATOM 2002 N N . SER A 1 271 ? 18.071 -11.428 -21.903 1.00 92.75 271 SER A N 1
ATOM 2003 C CA . SER A 1 271 ? 18.812 -12.469 -21.202 1.00 92.75 271 SER A CA 1
ATOM 2004 C C . SER A 1 271 ? 18.956 -12.088 -19.731 1.00 92.75 271 SER A C 1
ATOM 2006 O O . SER A 1 271 ? 19.740 -11.213 -19.371 1.00 92.75 271 SER A O 1
ATOM 2008 N N . LEU A 1 272 ? 18.187 -12.755 -18.862 1.00 92.06 272 LEU A N 1
ATOM 2009 C CA . LEU A 1 272 ? 18.173 -12.493 -17.417 1.00 92.06 272 LEU A CA 1
ATOM 2010 C C . LEU A 1 272 ? 18.527 -13.747 -16.599 1.00 92.06 272 LEU A C 1
ATOM 2012 O O . LEU A 1 272 ? 17.642 -14.313 -15.931 1.00 92.06 272 LEU A O 1
ATOM 2016 N N . PRO A 1 273 ? 19.801 -14.194 -16.608 1.00 87.94 273 PRO A N 1
ATOM 2017 C CA . PRO A 1 273 ? 20.268 -15.293 -15.770 1.00 87.94 273 PRO A CA 1
ATOM 2018 C C . PRO A 1 273 ? 19.953 -15.080 -14.286 1.00 87.94 273 PRO A C 1
ATOM 2020 O O . PRO A 1 273 ? 19.645 -13.980 -13.820 1.00 87.94 273 PRO A O 1
ATOM 2023 N N . LEU A 1 274 ? 20.006 -16.157 -13.507 1.00 83.25 274 LEU A N 1
ATOM 2024 C CA . LEU A 1 274 ? 19.743 -16.070 -12.075 1.00 83.25 274 LEU A CA 1
ATOM 2025 C C . LEU A 1 274 ? 20.832 -15.230 -11.388 1.00 83.25 274 LEU A C 1
ATOM 2027 O O . LEU A 1 274 ? 22.004 -15.587 -11.436 1.00 83.25 274 LEU A O 1
ATOM 2031 N N . GLY A 1 275 ? 20.433 -14.136 -10.736 1.00 83.44 275 GLY A N 1
ATOM 2032 C CA . GLY A 1 275 ? 21.358 -13.225 -10.053 1.00 83.44 275 GLY A CA 1
ATOM 2033 C C . GLY A 1 275 ? 22.043 -12.193 -10.955 1.00 83.44 275 GLY A C 1
ATOM 2034 O O . GLY A 1 275 ? 22.876 -11.447 -10.453 1.00 83.44 275 GLY A O 1
ATOM 2035 N N . ASP A 1 276 ? 21.685 -12.126 -12.240 1.00 89.81 276 ASP A N 1
ATOM 2036 C CA . ASP A 1 276 ? 22.167 -11.103 -13.171 1.00 89.81 276 ASP A CA 1
ATOM 2037 C C . ASP A 1 276 ? 20.981 -10.422 -13.866 1.00 89.81 276 ASP A C 1
ATOM 2039 O O . ASP A 1 276 ? 20.163 -11.066 -14.526 1.00 89.81 276 ASP A O 1
ATOM 2043 N N . ASP A 1 277 ? 20.853 -9.116 -13.667 1.00 92.12 277 ASP A N 1
ATOM 2044 C CA . ASP A 1 277 ? 19.845 -8.252 -14.279 1.00 92.12 277 ASP A CA 1
ATOM 2045 C C . ASP A 1 277 ? 20.481 -7.120 -15.108 1.00 92.12 277 ASP A C 1
ATOM 2047 O O . ASP A 1 277 ? 19.835 -6.113 -15.402 1.00 92.12 277 ASP A O 1
ATOM 2051 N N . SER A 1 278 ? 21.748 -7.279 -15.506 1.00 92.31 278 SER A N 1
ATOM 2052 C CA . SER A 1 278 ? 22.528 -6.242 -16.183 1.00 92.31 278 SER A CA 1
ATOM 2053 C C . SER A 1 278 ? 21.938 -5.802 -17.525 1.00 92.31 278 SER A C 1
ATOM 2055 O O . SER A 1 278 ? 21.953 -4.600 -17.814 1.00 92.31 278 SER A O 1
ATOM 2057 N N . GLU A 1 279 ? 21.384 -6.728 -18.317 1.00 95.06 279 GLU A N 1
ATOM 2058 C CA . GLU A 1 279 ? 20.686 -6.394 -19.565 1.00 95.06 279 GLU A CA 1
ATOM 2059 C C . GLU A 1 279 ? 19.436 -5.560 -19.301 1.00 95.06 279 GLU A C 1
ATOM 2061 O O . GLU A 1 279 ? 19.268 -4.501 -19.903 1.00 95.06 279 GLU A O 1
ATOM 2066 N N . LEU A 1 280 ? 18.600 -5.985 -18.349 1.00 95.69 280 LEU A N 1
ATOM 2067 C CA . LEU A 1 280 ? 17.399 -5.245 -17.973 1.00 95.69 280 LEU A CA 1
ATOM 2068 C C . LEU A 1 280 ? 17.740 -3.856 -17.436 1.00 95.69 280 LEU A C 1
ATOM 2070 O O . LEU A 1 280 ? 17.097 -2.881 -17.814 1.00 95.69 280 LEU A O 1
ATOM 2074 N N . ARG A 1 281 ? 18.779 -3.748 -16.602 1.00 95.62 281 ARG A N 1
ATOM 2075 C CA . ARG A 1 281 ? 19.261 -2.465 -16.085 1.00 95.62 281 ARG A CA 1
ATOM 2076 C C . ARG A 1 281 ? 19.637 -1.511 -17.215 1.00 95.62 281 ARG A C 1
ATOM 2078 O O . ARG A 1 281 ? 19.244 -0.351 -17.180 1.00 95.62 281 ARG A O 1
ATOM 2085 N N . ARG A 1 282 ? 20.415 -1.977 -18.197 1.00 96.25 282 ARG A N 1
ATOM 2086 C CA . ARG A 1 282 ? 20.833 -1.152 -19.342 1.00 96.25 282 ARG A CA 1
ATOM 2087 C C . ARG A 1 282 ? 19.643 -0.771 -20.216 1.00 96.25 282 ARG A C 1
ATOM 2089 O O . ARG A 1 282 ? 19.514 0.398 -20.557 1.00 96.25 282 ARG A O 1
ATOM 2096 N N . TYR A 1 283 ? 18.760 -1.728 -20.498 1.00 97.31 2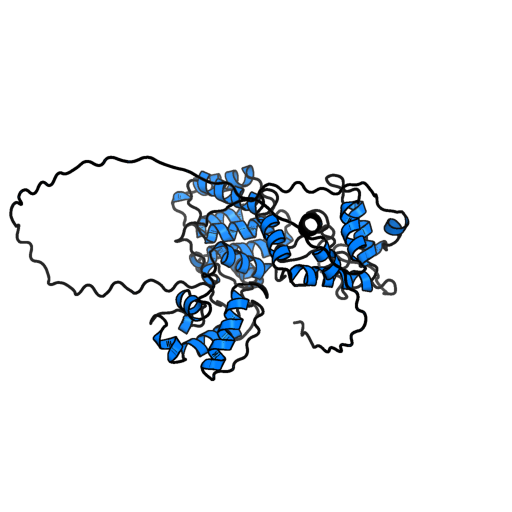83 TYR A N 1
ATOM 2097 C CA . TYR A 1 283 ? 17.545 -1.503 -21.276 1.00 97.31 283 TYR A CA 1
ATOM 2098 C C . TYR A 1 283 ? 16.650 -0.428 -20.644 1.00 97.31 283 TYR A C 1
ATOM 2100 O O . TYR A 1 283 ? 16.339 0.582 -21.270 1.00 97.31 283 TYR A O 1
ATOM 2108 N N . LEU A 1 284 ? 16.307 -0.597 -19.363 1.00 96.75 284 LEU A N 1
ATOM 2109 C CA . LEU A 1 284 ? 15.486 0.356 -18.614 1.00 96.75 284 LEU A CA 1
ATOM 2110 C C . LEU A 1 284 ? 16.179 1.703 -18.410 1.00 96.75 284 LEU A C 1
ATOM 2112 O O . LEU A 1 284 ? 15.508 2.727 -18.359 1.00 96.75 284 LEU A O 1
ATOM 2116 N N . CYS A 1 285 ? 17.507 1.726 -18.311 1.00 95.50 285 CYS A N 1
ATOM 2117 C CA . CYS A 1 285 ? 18.240 2.983 -18.263 1.00 95.50 285 CYS A CA 1
ATOM 2118 C C . CYS A 1 285 ? 18.110 3.772 -19.572 1.00 95.50 285 CYS A C 1
ATOM 2120 O O . CYS A 1 285 ? 17.960 4.988 -19.524 1.00 95.50 285 CYS A O 1
ATOM 2122 N N . GLY A 1 286 ? 18.132 3.097 -20.725 1.00 95.25 286 GLY A N 1
ATOM 2123 C CA . GLY A 1 286 ? 17.872 3.729 -22.019 1.00 95.25 286 GLY A CA 1
ATOM 2124 C C . GLY A 1 286 ? 16.486 4.367 -22.086 1.00 95.25 286 GLY A C 1
ATOM 2125 O O . GLY A 1 286 ? 16.358 5.512 -22.505 1.00 95.25 286 GLY A O 1
ATOM 2126 N N . VAL A 1 287 ? 15.461 3.663 -21.589 1.00 95.75 287 VAL A N 1
ATOM 2127 C CA . VAL A 1 287 ? 14.098 4.215 -21.456 1.00 95.75 287 VAL A CA 1
ATOM 2128 C C . VAL A 1 287 ? 14.083 5.424 -20.520 1.00 95.75 287 VAL A C 1
ATOM 2130 O O . VAL A 1 287 ? 13.492 6.441 -20.846 1.00 95.75 287 VAL A O 1
ATOM 2133 N N . TYR A 1 288 ? 14.756 5.339 -19.370 1.00 94.06 288 TYR A N 1
ATOM 2134 C CA . TYR A 1 288 ? 14.825 6.437 -18.405 1.00 94.06 288 TYR A CA 1
ATOM 2135 C C . TYR A 1 288 ? 15.559 7.677 -18.941 1.00 94.06 288 TYR A C 1
ATOM 2137 O O . TYR A 1 288 ? 15.217 8.801 -18.575 1.00 94.06 288 TYR A O 1
ATOM 2145 N N . ALA A 1 289 ? 16.606 7.479 -19.746 1.00 92.56 289 ALA A N 1
ATOM 2146 C CA . ALA A 1 289 ? 17.412 8.560 -20.306 1.00 92.56 289 ALA A CA 1
ATOM 2147 C C . ALA A 1 289 ? 16.623 9.427 -21.299 1.00 92.56 289 ALA A C 1
ATOM 2149 O O . ALA A 1 289 ? 16.982 10.586 -21.503 1.00 92.56 289 ALA A O 1
ATOM 2150 N N . ASP A 1 290 ? 15.555 8.876 -21.876 1.00 92.69 290 ASP A N 1
ATOM 2151 C CA . ASP A 1 290 ? 14.601 9.571 -22.729 1.00 92.69 290 ASP A CA 1
ATOM 2152 C C . ASP A 1 290 ? 13.431 10.117 -21.880 1.00 92.69 290 ASP A C 1
ATOM 2154 O O . ASP A 1 290 ? 12.630 9.334 -21.359 1.00 92.69 290 ASP A O 1
ATOM 2158 N N . PRO A 1 291 ? 13.301 11.449 -21.710 1.00 90.69 291 PRO A N 1
ATOM 2159 C CA . PRO A 1 291 ? 12.266 12.027 -20.857 1.00 90.69 291 PRO A CA 1
ATOM 2160 C C . PRO A 1 291 ? 10.838 11.702 -21.303 1.00 90.69 291 PRO A C 1
ATOM 2162 O O . PRO A 1 291 ? 9.973 11.532 -20.443 1.00 90.69 291 PRO A O 1
ATOM 2165 N N . GLU A 1 292 ? 10.596 11.615 -22.613 1.00 92.88 292 GLU A N 1
ATOM 2166 C CA . GLU A 1 292 ? 9.268 11.358 -23.169 1.00 92.88 292 GLU A CA 1
ATOM 2167 C C . GLU A 1 292 ? 8.875 9.907 -22.909 1.00 92.88 292 GLU A C 1
ATOM 2169 O O . GLU A 1 292 ? 7.840 9.649 -22.292 1.00 92.88 292 GLU A O 1
ATOM 2174 N N . ARG A 1 293 ? 9.746 8.956 -23.267 1.00 95.38 293 ARG A N 1
ATOM 2175 C CA . ARG A 1 293 ? 9.488 7.528 -23.024 1.00 95.38 293 ARG A CA 1
ATOM 2176 C C . ARG A 1 293 ? 9.348 7.226 -21.538 1.00 95.38 293 ARG A C 1
ATOM 2178 O O . ARG A 1 293 ? 8.482 6.447 -21.147 1.00 95.38 293 ARG A O 1
ATOM 2185 N N . ARG A 1 294 ? 10.164 7.860 -20.696 1.00 93.56 294 ARG A N 1
ATOM 2186 C CA . ARG A 1 294 ? 10.118 7.706 -19.239 1.00 93.56 294 ARG A CA 1
ATOM 2187 C C . ARG A 1 294 ? 8.765 8.094 -18.646 1.00 93.56 294 ARG A C 1
ATOM 2189 O O . ARG A 1 294 ? 8.225 7.324 -17.848 1.00 93.56 294 ARG A O 1
ATOM 2196 N N . GLU A 1 295 ? 8.254 9.272 -19.004 1.00 93.44 295 GLU A N 1
ATOM 2197 C CA . GLU A 1 295 ? 6.948 9.760 -18.542 1.00 93.44 295 GLU A CA 1
ATOM 2198 C C . GLU A 1 295 ? 5.826 8.887 -19.101 1.00 93.44 295 GLU A C 1
ATOM 2200 O O . GLU A 1 295 ? 4.937 8.449 -18.371 1.00 93.44 295 GLU A O 1
ATOM 2205 N N . TYR A 1 296 ? 5.927 8.548 -20.384 1.00 96.31 296 TYR A N 1
ATOM 2206 C CA . TYR A 1 296 ? 4.957 7.712 -21.067 1.00 96.31 296 TYR A CA 1
ATOM 2207 C C . TYR A 1 296 ? 4.829 6.329 -20.412 1.00 96.31 296 TYR A C 1
ATOM 2209 O O . TYR A 1 296 ? 3.728 5.866 -20.121 1.00 96.31 296 TYR A O 1
ATOM 2217 N N . TRP A 1 297 ? 5.953 5.684 -20.090 1.00 97.56 297 TRP A N 1
ATOM 2218 C CA . TRP A 1 297 ? 5.959 4.417 -19.361 1.00 97.56 297 TRP A CA 1
ATOM 2219 C C . TRP A 1 297 ? 5.406 4.573 -17.948 1.00 97.56 297 TRP A C 1
ATOM 2221 O O . TRP A 1 297 ? 4.613 3.736 -17.515 1.00 97.56 297 TRP A O 1
ATOM 2231 N N . ALA A 1 298 ? 5.797 5.627 -17.224 1.00 96.31 298 ALA A N 1
ATOM 2232 C CA . ALA A 1 298 ? 5.291 5.881 -15.880 1.00 96.31 298 ALA A CA 1
ATOM 2233 C C . ALA A 1 298 ? 3.757 5.981 -15.884 1.00 96.31 298 ALA A C 1
ATOM 2235 O O . ALA A 1 298 ? 3.101 5.292 -15.096 1.00 96.31 298 ALA A O 1
ATOM 2236 N N . GLN A 1 299 ? 3.189 6.747 -16.818 1.00 97.31 299 GLN A N 1
ATOM 2237 C CA . GLN A 1 299 ? 1.746 6.878 -16.990 1.00 97.31 299 GLN A CA 1
ATOM 2238 C C . GLN A 1 299 ? 1.092 5.578 -17.480 1.00 97.31 299 GLN A C 1
ATOM 2240 O O . GLN A 1 299 ? 0.025 5.220 -16.985 1.00 97.31 299 GLN A O 1
ATOM 2245 N N . GLY A 1 300 ? 1.742 4.811 -18.358 1.00 98.19 300 GLY A N 1
ATOM 2246 C CA . GLY A 1 300 ? 1.228 3.515 -18.809 1.00 98.19 300 GLY A CA 1
ATOM 2247 C C . GLY A 1 300 ? 1.028 2.512 -17.667 1.00 98.19 300 GLY A C 1
ATOM 2248 O O . GLY A 1 300 ? 0.035 1.784 -17.630 1.00 98.19 300 GLY A O 1
ATOM 2249 N N . PHE A 1 301 ? 1.888 2.530 -16.645 1.00 98.19 301 PHE A N 1
ATOM 2250 C CA . PHE A 1 301 ? 1.658 1.745 -15.425 1.00 98.19 301 PHE A CA 1
ATOM 2251 C C . PHE A 1 301 ? 0.442 2.225 -14.618 1.00 98.19 301 PHE A C 1
ATOM 2253 O O . PHE A 1 301 ? -0.336 1.395 -14.136 1.00 98.19 301 PHE A O 1
ATOM 2260 N N . ALA A 1 302 ? 0.236 3.539 -14.499 1.00 97.12 302 ALA A N 1
ATOM 2261 C CA . ALA A 1 302 ? -0.966 4.086 -13.869 1.00 97.12 302 ALA A CA 1
ATOM 2262 C C . ALA A 1 302 ? -2.236 3.653 -14.623 1.00 97.12 302 ALA A C 1
ATOM 2264 O O . ALA A 1 302 ? -3.220 3.246 -13.998 1.00 97.12 302 ALA A O 1
ATOM 2265 N N . ASP A 1 303 ? -2.197 3.687 -15.956 1.00 97.94 303 ASP A N 1
ATOM 2266 C CA . ASP A 1 303 ? -3.291 3.297 -16.845 1.00 97.94 303 ASP A CA 1
ATOM 2267 C C . ASP A 1 303 ? -3.611 1.801 -16.716 1.00 97.94 303 ASP A C 1
ATOM 2269 O O . ASP A 1 303 ? -4.772 1.440 -16.490 1.00 97.94 303 ASP A O 1
ATOM 2273 N N . LEU A 1 304 ? -2.587 0.937 -16.719 1.00 97.56 304 LEU A N 1
ATOM 2274 C CA . LEU A 1 304 ? -2.728 -0.488 -16.401 1.00 97.56 304 LEU A CA 1
ATOM 2275 C C . LEU A 1 304 ? -3.397 -0.702 -15.038 1.00 97.56 304 LEU A C 1
ATOM 2277 O O . LEU A 1 304 ? -4.317 -1.513 -14.911 1.00 97.56 304 LEU A O 1
ATOM 2281 N N . GLY A 1 305 ? -2.977 0.041 -14.011 1.00 96.88 305 GLY A N 1
ATOM 2282 C CA . GLY A 1 305 ? -3.531 -0.049 -12.658 1.00 96.88 305 GLY A CA 1
ATOM 2283 C C . GLY A 1 305 ? -5.031 0.255 -12.565 1.00 96.88 305 GLY A C 1
ATOM 2284 O O . GLY A 1 305 ? -5.709 -0.195 -11.628 1.00 96.88 305 GLY A O 1
ATOM 2285 N N . ARG A 1 306 ? -5.597 0.973 -13.547 1.00 96.00 306 ARG A N 1
ATOM 2286 C CA . ARG A 1 306 ? -7.041 1.255 -13.613 1.00 96.00 306 ARG A CA 1
ATOM 2287 C C . ARG A 1 306 ? -7.870 0.040 -14.037 1.00 96.00 306 ARG A C 1
ATOM 2289 O O . ARG A 1 306 ? -9.051 0.001 -13.674 1.00 96.00 306 ARG A O 1
ATOM 2296 N N . SER A 1 307 ? -7.286 -0.982 -14.665 1.00 97.06 307 SER A N 1
ATOM 2297 C CA . SER A 1 307 ? -7.994 -2.234 -14.980 1.00 97.06 307 SER A CA 1
ATOM 2298 C C . SER A 1 307 ? -8.232 -3.088 -13.719 1.00 97.06 307 SER A C 1
ATOM 2300 O O . SER A 1 307 ? -7.287 -3.401 -12.985 1.00 97.06 307 SER A O 1
ATOM 2302 N N . PRO A 1 308 ? -9.483 -3.505 -13.433 1.00 95.88 308 PRO A N 1
ATOM 2303 C CA . PRO A 1 308 ? -9.765 -4.431 -12.335 1.00 95.88 308 PRO A CA 1
ATOM 2304 C C . PRO A 1 308 ? -9.075 -5.794 -12.505 1.00 95.88 308 PRO A C 1
ATOM 2306 O O . PRO A 1 308 ? -8.658 -6.393 -11.509 1.00 95.88 308 PRO A O 1
ATOM 2309 N N . GLU A 1 309 ? -8.893 -6.266 -13.738 1.00 97.50 309 GLU A N 1
ATOM 2310 C CA . GLU A 1 309 ? -8.197 -7.511 -14.067 1.00 97.50 309 GLU A CA 1
ATOM 2311 C C . GLU A 1 309 ? -6.718 -7.421 -13.687 1.00 97.50 309 GLU A C 1
ATOM 2313 O O . GLU A 1 309 ? -6.217 -8.300 -12.977 1.00 97.50 309 GLU A O 1
ATOM 2318 N N . VAL A 1 310 ? -6.045 -6.323 -14.053 1.00 97.88 310 VAL A N 1
ATOM 2319 C CA . VAL A 1 310 ? -4.644 -6.058 -13.686 1.00 97.88 310 VAL A CA 1
ATOM 2320 C C . VAL A 1 310 ? -4.484 -5.971 -12.168 1.00 97.88 310 VAL A C 1
ATOM 2322 O O . VAL A 1 310 ? -3.610 -6.634 -11.606 1.00 97.88 310 VAL A O 1
ATOM 2325 N N . ARG A 1 311 ? -5.370 -5.251 -11.462 1.00 96.00 311 ARG A N 1
ATOM 2326 C CA . ARG A 1 311 ? -5.355 -5.212 -9.984 1.00 96.00 311 ARG A CA 1
ATOM 2327 C C . ARG A 1 311 ? -5.508 -6.603 -9.368 1.00 96.00 311 ARG A C 1
ATOM 2329 O O . ARG A 1 311 ? -4.878 -6.923 -8.356 1.00 96.00 311 ARG A O 1
ATOM 2336 N N . SER A 1 312 ? -6.339 -7.447 -9.976 1.00 95.75 312 SER A N 1
ATOM 2337 C CA . SER A 1 312 ? -6.542 -8.827 -9.542 1.00 95.75 312 SER A CA 1
ATOM 2338 C C . SER A 1 312 ? -5.304 -9.696 -9.798 1.00 95.75 312 SER A C 1
ATOM 2340 O O . SER A 1 312 ? -4.916 -10.465 -8.917 1.00 95.75 312 SER A O 1
ATOM 2342 N N . ILE A 1 313 ? -4.642 -9.542 -10.951 1.00 96.88 313 ILE A N 1
ATOM 2343 C CA . ILE A 1 313 ? -3.364 -10.195 -11.280 1.00 96.88 313 ILE A CA 1
ATOM 2344 C C . ILE A 1 313 ? -2.279 -9.795 -10.278 1.00 96.88 313 ILE A C 1
ATOM 2346 O O . ILE A 1 313 ? -1.636 -10.677 -9.707 1.00 96.88 313 ILE A O 1
ATOM 2350 N N . TYR A 1 314 ? -2.131 -8.494 -10.019 1.00 96.25 314 TYR A N 1
ATOM 2351 C CA . TYR A 1 314 ? -1.178 -7.949 -9.054 1.00 96.25 314 TYR A CA 1
ATOM 2352 C C . TYR A 1 314 ? -1.379 -8.584 -7.675 1.00 96.25 314 TYR A C 1
ATOM 2354 O O . TYR A 1 314 ? -0.459 -9.167 -7.105 1.00 96.25 314 TYR A O 1
ATOM 2362 N N . ARG A 1 315 ? -2.613 -8.548 -7.151 1.00 93.94 315 ARG A N 1
ATOM 2363 C CA . ARG A 1 315 ? -2.941 -9.147 -5.849 1.00 93.94 315 ARG A CA 1
ATOM 2364 C C . ARG A 1 315 ? -2.632 -10.646 -5.819 1.00 93.94 315 ARG A C 1
ATOM 2366 O O . ARG A 1 315 ? -1.979 -11.109 -4.892 1.00 93.94 315 ARG A O 1
ATOM 2373 N N . ARG A 1 316 ? -3.045 -11.405 -6.841 1.00 95.00 316 ARG A N 1
ATOM 2374 C CA . ARG A 1 316 ? -2.781 -12.854 -6.908 1.00 95.00 316 ARG A CA 1
ATOM 2375 C C . ARG A 1 316 ? -1.290 -13.185 -6.942 1.00 95.00 316 ARG A C 1
ATOM 2377 O O . ARG A 1 316 ? -0.907 -14.231 -6.422 1.00 95.00 316 ARG A O 1
ATOM 2384 N N . LEU A 1 317 ? -0.460 -12.332 -7.548 1.00 95.19 317 LEU A N 1
ATOM 2385 C CA . LEU A 1 317 ? 0.989 -12.513 -7.537 1.00 95.19 317 LEU A CA 1
ATOM 2386 C C . LEU A 1 317 ? 1.535 -12.428 -6.110 1.00 95.19 317 LEU A C 1
ATOM 2388 O O . LEU A 1 317 ? 2.195 -13.362 -5.657 1.00 95.19 317 LEU A O 1
ATOM 2392 N N . TYR A 1 318 ? 1.204 -11.358 -5.387 1.00 94.38 318 TYR A N 1
ATOM 2393 C CA . TYR A 1 318 ? 1.659 -11.164 -4.008 1.00 94.38 318 TYR A CA 1
ATOM 2394 C C . TYR A 1 318 ? 1.071 -12.188 -3.033 1.00 94.38 318 TYR A C 1
ATOM 2396 O O . TYR A 1 318 ? 1.733 -12.574 -2.074 1.00 94.38 318 TYR A O 1
ATOM 2404 N N . ASP A 1 319 ? -0.111 -12.724 -3.327 1.00 94.31 319 ASP A N 1
ATOM 2405 C CA . ASP A 1 319 ? -0.731 -13.808 -2.562 1.00 94.31 319 ASP A CA 1
ATOM 2406 C C . ASP A 1 319 ? -0.074 -15.184 -2.800 1.00 94.31 319 ASP A C 1
ATOM 2408 O O . ASP A 1 319 ? -0.412 -16.162 -2.128 1.00 94.31 319 ASP A O 1
ATOM 2412 N N . SER A 1 320 ? 0.843 -15.298 -3.763 1.00 95.31 320 SER A N 1
ATOM 2413 C CA . SER A 1 320 ? 1.458 -16.571 -4.140 1.00 95.31 320 SER A CA 1
ATOM 2414 C C . SER A 1 320 ? 2.545 -17.051 -3.174 1.00 95.31 320 SER A C 1
ATOM 2416 O O . SER A 1 320 ? 3.130 -16.291 -2.400 1.00 95.31 320 SER A O 1
ATOM 2418 N N . ALA A 1 321 ? 2.874 -18.341 -3.272 1.00 95.12 321 ALA A N 1
ATOM 2419 C CA . ALA A 1 321 ? 3.936 -18.960 -2.485 1.00 95.12 321 ALA A CA 1
ATOM 2420 C C . ALA A 1 321 ? 5.343 -18.396 -2.768 1.00 95.12 321 ALA A C 1
ATOM 2422 O O . ALA A 1 321 ? 6.221 -18.567 -1.925 1.00 95.12 321 ALA A O 1
ATOM 2423 N N . SER A 1 322 ? 5.560 -17.749 -3.920 1.00 91.94 322 SER A N 1
ATOM 2424 C CA . SER A 1 322 ? 6.861 -17.161 -4.284 1.00 91.94 322 SER A CA 1
ATOM 2425 C C . SER A 1 322 ? 7.057 -15.739 -3.750 1.00 91.94 322 SER A C 1
ATOM 2427 O O . SER A 1 322 ? 8.191 -15.275 -3.691 1.00 91.94 322 SER A O 1
ATOM 2429 N N . PHE A 1 323 ? 5.975 -15.065 -3.348 1.00 92.94 323 PHE A N 1
ATOM 2430 C CA . PHE A 1 323 ? 5.992 -13.682 -2.871 1.00 92.94 323 PHE A CA 1
ATOM 2431 C C . PHE A 1 323 ? 5.515 -13.609 -1.412 1.00 92.94 323 PHE A C 1
ATOM 2433 O O . PHE A 1 323 ? 5.866 -14.463 -0.588 1.00 92.94 323 PHE A O 1
ATOM 2440 N N . ASP A 1 324 ? 4.753 -12.578 -1.054 1.00 94.44 324 ASP A N 1
ATOM 2441 C CA . ASP A 1 324 ? 4.381 -12.301 0.331 1.00 94.44 324 ASP A CA 1
ATOM 2442 C C . ASP A 1 324 ? 3.523 -13.415 0.936 1.00 94.44 324 ASP A C 1
ATOM 2444 O O . ASP A 1 324 ? 3.743 -13.786 2.086 1.00 94.44 324 ASP A O 1
ATOM 2448 N N . GLY A 1 325 ? 2.636 -14.049 0.165 1.00 95.44 325 GLY A N 1
ATOM 2449 C CA . GLY A 1 325 ? 1.817 -15.171 0.629 1.00 95.44 325 GLY A CA 1
ATOM 2450 C C . GLY A 1 325 ? 2.642 -16.316 1.232 1.00 95.44 325 GLY A C 1
ATOM 2451 O O . GLY A 1 325 ? 2.319 -16.819 2.312 1.00 95.44 325 GLY A O 1
ATOM 2452 N N . GLY A 1 326 ? 3.754 -16.693 0.593 1.00 96.12 326 GLY A N 1
ATOM 2453 C CA . GLY A 1 326 ? 4.675 -17.710 1.117 1.00 96.12 326 GLY A CA 1
ATOM 2454 C C . GLY A 1 326 ? 5.381 -17.287 2.411 1.00 96.12 326 GLY A C 1
ATOM 2455 O O . GLY A 1 326 ? 5.523 -18.090 3.342 1.00 96.12 326 GLY A O 1
ATOM 2456 N N . LYS A 1 327 ? 5.781 -16.014 2.498 1.00 96.19 327 LYS A N 1
ATOM 2457 C CA . LYS A 1 327 ? 6.418 -15.422 3.685 1.00 96.19 327 LYS A CA 1
ATOM 2458 C C . LYS A 1 327 ? 5.447 -15.350 4.869 1.00 96.19 327 LYS A C 1
ATOM 2460 O O . LYS A 1 327 ? 5.792 -15.800 5.960 1.00 96.19 327 LYS A O 1
ATOM 2465 N N . ILE A 1 328 ? 4.228 -14.850 4.650 1.00 97.38 328 ILE A N 1
ATOM 2466 C CA . ILE A 1 328 ? 3.181 -14.731 5.677 1.00 97.38 328 ILE A CA 1
ATOM 2467 C C . ILE A 1 328 ? 2.825 -16.116 6.216 1.00 97.38 328 ILE A C 1
ATOM 2469 O O . ILE A 1 328 ? 2.819 -16.314 7.430 1.00 97.38 328 ILE A O 1
ATOM 2473 N N . ARG A 1 329 ? 2.622 -17.107 5.334 1.00 97.12 329 ARG A N 1
ATOM 2474 C CA . ARG A 1 329 ? 2.393 -18.499 5.750 1.00 97.12 329 ARG A CA 1
ATOM 2475 C C . ARG A 1 329 ? 3.516 -19.010 6.650 1.00 97.12 329 ARG A C 1
ATOM 2477 O O . ARG A 1 329 ? 3.234 -19.572 7.701 1.00 97.12 329 ARG A O 1
ATOM 2484 N N . THR A 1 330 ? 4.771 -18.754 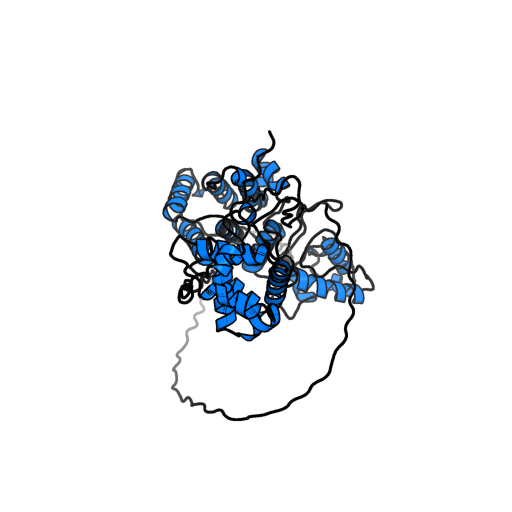6.279 1.00 97.12 330 THR A N 1
ATOM 2485 C CA . THR A 1 330 ? 5.934 -19.176 7.075 1.00 97.12 330 THR A CA 1
ATOM 2486 C C . THR A 1 330 ? 5.922 -18.569 8.482 1.00 97.12 330 THR A C 1
ATOM 2488 O O . THR A 1 330 ? 6.221 -19.271 9.448 1.00 97.12 330 THR A O 1
ATOM 2491 N N . PHE A 1 331 ? 5.569 -17.286 8.624 1.00 97.38 331 PHE A N 1
ATOM 2492 C CA . PHE A 1 331 ? 5.423 -16.659 9.941 1.00 97.38 331 PHE A CA 1
ATOM 2493 C C . PHE A 1 331 ? 4.299 -17.300 10.760 1.00 97.38 331 PHE A C 1
ATOM 2495 O O . PHE A 1 331 ? 4.541 -17.707 11.896 1.00 97.38 331 PHE A O 1
ATOM 2502 N N . LEU A 1 332 ? 3.100 -17.431 10.182 1.00 97.31 332 LEU A N 1
ATOM 2503 C CA . LEU A 1 332 ? 1.924 -17.967 10.876 1.00 97.31 332 LEU A CA 1
ATOM 2504 C C . LEU A 1 332 ? 2.125 -19.424 11.314 1.00 97.31 332 LEU A C 1
ATOM 2506 O O . LEU A 1 332 ? 1.785 -19.784 12.437 1.00 97.31 332 LEU A O 1
ATOM 2510 N N . GLU A 1 333 ? 2.715 -20.263 10.462 1.00 96.81 333 GLU A N 1
ATOM 2511 C CA . GLU A 1 333 ? 3.062 -21.646 10.811 1.00 96.81 333 GLU A CA 1
ATOM 2512 C C . GLU A 1 333 ? 4.097 -21.704 11.938 1.00 96.81 333 GLU A C 1
ATOM 2514 O O . GLU A 1 333 ? 3.971 -22.515 12.853 1.00 96.81 333 GLU A O 1
ATOM 2519 N N . ALA A 1 334 ? 5.117 -20.839 11.912 1.00 96.81 334 ALA A N 1
ATOM 2520 C CA . ALA A 1 334 ? 6.102 -20.779 12.987 1.00 96.81 334 ALA A CA 1
ATOM 2521 C C . ALA A 1 334 ? 5.484 -20.327 14.321 1.00 96.81 334 ALA A C 1
ATOM 2523 O O . ALA A 1 334 ? 5.879 -20.848 15.363 1.00 96.81 334 ALA A O 1
ATOM 2524 N N . TRP A 1 335 ? 4.514 -19.408 14.284 1.00 96.88 335 TRP A N 1
ATOM 2525 C CA . TRP A 1 335 ? 3.747 -18.959 15.450 1.00 96.88 335 TRP A CA 1
ATOM 2526 C C . TRP A 1 335 ? 2.943 -20.110 16.065 1.00 96.88 335 TRP A C 1
ATOM 2528 O O . TRP A 1 335 ? 3.118 -20.421 17.242 1.00 96.88 335 TRP A O 1
ATOM 2538 N N . ARG A 1 336 ? 2.178 -20.836 15.238 1.00 96.75 336 ARG A N 1
ATOM 2539 C CA . ARG A 1 336 ? 1.416 -22.022 15.667 1.00 96.75 336 ARG A CA 1
ATOM 2540 C C . ARG A 1 336 ? 2.313 -23.117 16.234 1.00 96.75 336 ARG A C 1
ATOM 2542 O O . ARG A 1 336 ? 2.019 -23.686 17.278 1.00 96.75 336 ARG A O 1
ATOM 2549 N N . HIS A 1 337 ? 3.464 -23.373 15.611 1.00 96.75 337 HIS A N 1
ATOM 2550 C CA . HIS A 1 337 ? 4.442 -24.329 16.141 1.00 96.75 337 HIS A CA 1
ATOM 2551 C C . HIS A 1 337 ? 5.053 -23.922 17.488 1.00 96.75 337 HIS A C 1
ATOM 2553 O O . HIS A 1 337 ? 5.603 -24.778 18.178 1.00 96.75 337 HIS A O 1
ATOM 2559 N N . ALA A 1 338 ? 4.992 -22.643 17.860 1.00 96.38 338 ALA A N 1
ATOM 2560 C CA . ALA A 1 338 ? 5.396 -22.173 19.180 1.00 96.38 338 ALA A CA 1
ATOM 2561 C C . ALA A 1 338 ? 4.277 -22.304 20.234 1.00 96.38 338 ALA A C 1
ATOM 2563 O O . ALA A 1 338 ? 4.494 -21.901 21.374 1.00 96.38 338 ALA A O 1
ATOM 2564 N N . GLY A 1 339 ? 3.117 -22.869 19.873 1.00 95.88 339 GLY A N 1
ATOM 2565 C CA . GLY A 1 339 ? 1.952 -23.011 20.751 1.00 95.88 339 GLY A CA 1
ATOM 2566 C C . GLY A 1 339 ? 1.096 -21.747 20.851 1.00 95.88 339 GLY A C 1
ATOM 2567 O O . GLY A 1 339 ? 0.363 -21.594 21.820 1.00 95.88 339 GLY A O 1
ATOM 2568 N N . LEU A 1 340 ? 1.222 -20.826 19.890 1.00 96.38 340 LEU A N 1
ATOM 2569 C CA . LEU A 1 340 ? 0.487 -19.562 19.863 1.00 96.38 340 LEU A CA 1
ATOM 2570 C C . LEU A 1 340 ? -0.620 -19.605 18.809 1.00 96.38 340 LEU A C 1
ATOM 2572 O O . LEU A 1 340 ? -0.378 -20.046 17.685 1.00 96.38 340 LEU A O 1
ATOM 2576 N N . GLU A 1 341 ? -1.787 -19.053 19.132 1.00 96.31 341 GLU A N 1
ATOM 2577 C CA . GLU A 1 341 ? -2.860 -18.825 18.162 1.00 96.31 341 GLU A CA 1
ATOM 2578 C C . GLU A 1 341 ? -2.709 -17.436 17.523 1.00 96.31 341 GLU A C 1
ATOM 2580 O O . GLU A 1 341 ? -2.793 -16.433 18.235 1.00 96.31 341 GLU A O 1
ATOM 2585 N N . PRO A 1 342 ? -2.450 -17.331 16.203 1.00 97.81 342 PRO A N 1
ATOM 2586 C CA . PRO A 1 342 ? -2.292 -16.034 15.554 1.00 97.81 342 PRO A CA 1
ATOM 2587 C C . PRO A 1 342 ? -3.593 -15.225 15.556 1.00 97.81 342 PRO A C 1
ATOM 2589 O O . PRO A 1 342 ? -4.653 -15.763 15.231 1.00 97.81 342 PRO A O 1
ATOM 2592 N N . THR A 1 343 ? -3.499 -13.922 15.820 1.00 98.44 343 THR A N 1
ATOM 2593 C CA . THR A 1 343 ? -4.629 -12.974 15.793 1.00 98.44 343 THR A CA 1
ATOM 2594 C C . THR A 1 343 ? -4.720 -12.185 14.478 1.00 98.44 343 THR A C 1
ATOM 2596 O O . THR A 1 343 ? -3.823 -12.240 13.630 1.00 98.44 343 THR A O 1
ATOM 2599 N N . GLU A 1 344 ? -5.782 -11.392 14.285 1.00 98.56 344 GLU A N 1
ATOM 2600 C CA . GLU A 1 344 ? -5.857 -10.449 13.154 1.00 98.56 344 GLU A CA 1
ATOM 2601 C C . GLU A 1 344 ? -4.673 -9.465 13.130 1.00 98.56 344 GLU A C 1
ATOM 2603 O O . GLU A 1 344 ? -4.166 -9.122 12.057 1.00 98.56 344 GLU A O 1
ATOM 2608 N N . VAL A 1 345 ? -4.213 -9.016 14.303 1.00 98.75 345 VAL A N 1
ATOM 2609 C CA . VAL A 1 345 ? -3.080 -8.087 14.412 1.00 98.75 345 VAL A CA 1
ATOM 2610 C C . VAL A 1 345 ? -1.761 -8.801 14.106 1.00 98.75 345 VAL A C 1
ATOM 2612 O O . VAL A 1 345 ? -0.913 -8.217 13.433 1.00 98.75 345 VAL A O 1
ATOM 2615 N N . ASP A 1 346 ? -1.599 -10.071 14.497 1.00 98.69 346 ASP A N 1
ATOM 2616 C CA . ASP A 1 346 ? -0.446 -10.886 14.085 1.00 98.69 346 ASP A CA 1
ATOM 2617 C C . ASP A 1 346 ? -0.402 -11.066 12.565 1.00 98.69 346 ASP A C 1
ATOM 2619 O O . ASP A 1 346 ? 0.653 -10.909 11.946 1.00 98.69 346 ASP A O 1
ATOM 2623 N N . PHE A 1 347 ? -1.550 -11.335 11.935 1.00 98.50 347 PHE A N 1
ATOM 2624 C CA . PHE A 1 347 ? -1.646 -11.423 10.479 1.00 98.50 347 PHE A CA 1
ATOM 2625 C C . PHE A 1 347 ? -1.180 -10.129 9.800 1.00 98.50 347 PHE A C 1
ATOM 2627 O O . PHE A 1 347 ? -0.392 -10.178 8.851 1.00 98.50 347 PHE A O 1
ATOM 2634 N N . ALA A 1 348 ? -1.636 -8.971 10.282 1.00 98.44 348 ALA A N 1
ATOM 2635 C CA . ALA A 1 348 ? -1.244 -7.682 9.722 1.00 98.44 348 ALA A CA 1
ATOM 2636 C C . ALA A 1 348 ? 0.241 -7.370 9.976 1.00 98.44 348 ALA A C 1
ATOM 2638 O O . ALA A 1 348 ? 0.950 -6.974 9.050 1.00 98.44 348 ALA A O 1
ATOM 2639 N N . PHE A 1 349 ? 0.741 -7.662 11.180 1.00 98.44 349 PHE A N 1
ATOM 2640 C CA . PHE A 1 349 ? 2.156 -7.548 11.531 1.00 98.44 349 PHE A CA 1
ATOM 2641 C C . PHE A 1 349 ? 3.044 -8.381 10.595 1.00 98.44 349 PHE A C 1
ATOM 2643 O O . PHE A 1 349 ? 4.050 -7.885 10.082 1.00 98.44 349 PHE A O 1
ATOM 2650 N N . PHE A 1 350 ? 2.667 -9.633 10.316 1.00 97.75 350 PHE A N 1
ATOM 2651 C CA . PHE A 1 350 ? 3.416 -10.492 9.397 1.00 97.75 350 PHE A CA 1
ATOM 2652 C C . PHE A 1 350 ? 3.246 -10.114 7.932 1.00 97.75 350 PHE A C 1
ATOM 2654 O O . PHE A 1 350 ? 4.194 -10.295 7.172 1.00 97.75 350 PHE A O 1
ATOM 2661 N N . SER A 1 351 ? 2.093 -9.577 7.535 1.00 96.56 351 SER A N 1
ATOM 2662 C CA . SER A 1 351 ? 1.880 -9.049 6.181 1.00 96.56 351 SER A CA 1
ATOM 2663 C C . SER A 1 351 ? 2.830 -7.889 5.899 1.00 96.56 351 SER A C 1
ATOM 2665 O O . SER A 1 351 ? 3.539 -7.886 4.896 1.00 96.56 351 SER A O 1
ATOM 2667 N N . ASP A 1 352 ? 2.931 -6.956 6.841 1.00 96.25 352 ASP A N 1
ATOM 2668 C CA . ASP A 1 352 ? 3.832 -5.816 6.746 1.00 96.25 352 ASP A CA 1
ATOM 2669 C C . ASP A 1 352 ? 5.308 -6.242 6.814 1.00 96.25 352 ASP A C 1
ATOM 2671 O O . ASP A 1 352 ? 6.135 -5.824 6.008 1.00 96.25 352 ASP A O 1
ATOM 2675 N N . ARG A 1 353 ? 5.661 -7.173 7.705 1.00 95.12 353 ARG A N 1
ATOM 2676 C CA . ARG A 1 353 ? 7.010 -7.761 7.732 1.00 95.12 353 ARG A CA 1
ATOM 2677 C C . ARG A 1 353 ? 7.354 -8.501 6.435 1.00 95.12 353 ARG A C 1
ATOM 2679 O O . ARG A 1 353 ? 8.496 -8.399 5.987 1.00 95.12 353 ARG A O 1
ATOM 2686 N N . ALA A 1 354 ? 6.417 -9.238 5.839 1.00 94.06 354 ALA A N 1
ATOM 2687 C CA . ALA A 1 354 ? 6.624 -9.976 4.592 1.00 94.06 354 ALA A CA 1
ATOM 2688 C C . ALA A 1 354 ? 6.967 -9.050 3.416 1.00 94.06 354 ALA A C 1
ATOM 2690 O O . ALA A 1 354 ? 7.883 -9.376 2.657 1.00 94.06 354 ALA A O 1
ATOM 2691 N N . ALA A 1 355 ? 6.325 -7.883 3.330 1.00 90.44 355 ALA A N 1
ATOM 2692 C CA . ALA A 1 355 ? 6.599 -6.890 2.292 1.00 90.44 355 ALA A CA 1
ATOM 2693 C C . ALA A 1 355 ? 8.050 -6.357 2.331 1.00 90.44 355 ALA A C 1
ATOM 2695 O O . ALA A 1 355 ? 8.655 -6.132 1.289 1.00 90.44 355 ALA A O 1
ATOM 2696 N N . HIS A 1 356 ? 8.664 -6.231 3.517 1.00 85.00 356 HIS A N 1
ATOM 2697 C CA . HIS A 1 356 ? 9.976 -5.568 3.669 1.00 85.00 356 HIS A CA 1
ATOM 2698 C C . HIS A 1 356 ? 11.138 -6.476 4.065 1.00 85.00 356 HIS A C 1
ATOM 2700 O O . HIS A 1 356 ? 12.278 -6.010 4.151 1.00 85.00 356 HIS A O 1
ATOM 2706 N N . THR A 1 357 ? 10.883 -7.743 4.396 1.00 84.75 357 THR A N 1
ATOM 2707 C CA . THR A 1 357 ? 11.916 -8.613 4.965 1.00 84.75 357 THR A CA 1
ATOM 2708 C C . THR A 1 357 ? 12.011 -9.951 4.255 1.00 84.75 357 THR A C 1
ATOM 2710 O O . THR A 1 357 ? 11.019 -10.569 3.870 1.00 84.75 357 THR A O 1
ATOM 2713 N N . ALA A 1 358 ? 13.250 -10.421 4.109 1.00 83.12 358 ALA A N 1
ATOM 2714 C CA . ALA A 1 358 ? 13.501 -11.805 3.757 1.00 83.12 358 ALA A CA 1
ATOM 2715 C C . ALA A 1 358 ? 13.134 -12.706 4.943 1.00 83.12 358 ALA A C 1
ATOM 2717 O O . ALA A 1 358 ? 13.469 -12.418 6.094 1.00 83.12 358 ALA A O 1
ATOM 2718 N N . VAL A 1 359 ? 12.476 -13.824 4.646 1.00 83.75 359 VAL A N 1
ATOM 2719 C CA . VAL A 1 359 ? 11.973 -14.753 5.656 1.00 83.75 359 VAL A CA 1
ATOM 2720 C C . VAL A 1 359 ? 12.785 -16.039 5.652 1.00 83.75 359 VAL A C 1
ATOM 2722 O O . VAL A 1 359 ? 12.835 -16.763 4.662 1.00 83.75 359 VAL A O 1
ATOM 2725 N N . ARG A 1 360 ? 13.402 -16.353 6.797 1.00 89.94 360 ARG A N 1
ATOM 2726 C CA . ARG A 1 360 ? 14.074 -17.634 7.044 1.00 89.94 360 ARG A CA 1
ATOM 2727 C C . ARG A 1 360 ? 13.384 -18.353 8.197 1.00 89.94 360 ARG A C 1
ATOM 2729 O O . ARG A 1 360 ? 13.550 -17.975 9.353 1.00 89.94 360 ARG A O 1
ATOM 2736 N N . ASN A 1 361 ? 12.657 -19.428 7.892 1.00 90.94 361 ASN A N 1
ATOM 2737 C CA . ASN A 1 361 ? 11.882 -20.192 8.881 1.00 90.94 361 ASN A CA 1
ATOM 2738 C C . ASN A 1 361 ? 12.724 -20.618 10.105 1.00 90.94 361 ASN A C 1
ATOM 2740 O O . ASN A 1 361 ? 12.311 -20.448 11.249 1.00 90.94 361 ASN A O 1
ATOM 2744 N N . VAL A 1 362 ? 13.954 -21.095 9.876 1.00 93.25 362 VAL A N 1
ATOM 2745 C CA . VAL A 1 362 ? 14.884 -21.504 10.949 1.00 93.25 362 VAL A CA 1
ATOM 2746 C C . VAL A 1 362 ? 15.172 -20.358 11.927 1.00 93.25 362 VAL A C 1
ATOM 2748 O O . VAL A 1 362 ? 15.247 -20.570 13.138 1.00 93.25 362 VAL A O 1
ATOM 2751 N N . GLU A 1 363 ? 15.314 -19.135 11.419 1.00 94.12 363 GLU A N 1
ATOM 2752 C CA . GLU A 1 363 ? 15.562 -17.953 12.238 1.00 94.12 363 GLU A CA 1
ATOM 2753 C C . GLU A 1 363 ? 14.324 -17.538 13.033 1.00 94.12 363 GLU A C 1
ATOM 2755 O O . GLU A 1 363 ? 14.439 -17.319 14.239 1.00 94.12 363 GLU A O 1
ATOM 2760 N N . ILE A 1 364 ? 13.147 -17.523 12.402 1.00 95.75 364 ILE A N 1
ATOM 2761 C CA . ILE A 1 364 ? 11.875 -17.221 13.075 1.00 95.75 364 ILE A CA 1
ATOM 2762 C C . ILE A 1 364 ? 11.649 -18.197 14.233 1.00 95.75 364 ILE A C 1
ATOM 2764 O O . ILE A 1 364 ? 11.464 -17.774 15.374 1.00 95.75 364 ILE A O 1
ATOM 2768 N N . ARG A 1 365 ? 11.766 -19.506 13.976 1.00 96.88 365 ARG A N 1
ATOM 2769 C CA . ARG A 1 365 ? 11.611 -20.550 15.003 1.00 96.88 365 ARG A CA 1
ATOM 2770 C C . ARG A 1 365 ? 12.645 -20.425 16.119 1.00 96.88 365 ARG A C 1
ATOM 2772 O O . ARG A 1 365 ? 12.342 -20.683 17.279 1.00 96.88 365 ARG A O 1
ATOM 2779 N N . ARG A 1 366 ? 13.885 -20.035 15.808 1.00 97.31 366 ARG A N 1
ATOM 2780 C CA . ARG A 1 366 ? 14.922 -19.776 16.823 1.00 97.31 366 ARG A CA 1
ATOM 2781 C C . ARG A 1 366 ? 14.561 -18.579 17.705 1.00 97.31 366 ARG A C 1
ATOM 2783 O O . ARG A 1 366 ? 14.757 -18.656 18.914 1.00 97.31 366 ARG A O 1
ATOM 2790 N N . ILE A 1 367 ? 14.058 -17.491 17.123 1.00 97.62 367 ILE A N 1
ATOM 2791 C CA . ILE A 1 367 ? 13.613 -16.312 17.878 1.00 97.62 367 ILE A CA 1
ATOM 2792 C C . ILE A 1 367 ? 12.447 -16.690 18.793 1.00 97.62 367 ILE A C 1
ATOM 2794 O O . ILE A 1 367 ? 12.534 -16.451 19.995 1.00 97.62 367 ILE A O 1
ATOM 2798 N N . LEU A 1 368 ? 11.422 -17.350 18.252 1.00 97.88 368 LEU A N 1
ATOM 2799 C CA . LEU A 1 368 ? 10.250 -17.780 19.013 1.00 97.88 368 LEU A CA 1
ATOM 2800 C C . LEU A 1 368 ? 10.610 -18.708 20.167 1.00 97.88 368 LEU A C 1
ATOM 2802 O O . LEU A 1 368 ? 10.213 -18.437 21.292 1.00 97.88 368 LEU A O 1
ATOM 2806 N N . ARG A 1 369 ? 11.460 -19.720 19.949 1.00 97.25 369 ARG A N 1
ATOM 2807 C CA . ARG A 1 369 ? 11.934 -20.588 21.042 1.00 97.25 369 ARG A CA 1
ATOM 2808 C C . ARG A 1 369 ? 12.570 -19.803 22.191 1.00 97.25 369 ARG A C 1
ATOM 2810 O O . ARG A 1 369 ? 12.327 -20.127 23.346 1.00 97.25 369 ARG A O 1
ATOM 2817 N N . ARG A 1 370 ? 13.358 -18.760 21.898 1.00 98.00 370 ARG A N 1
ATOM 2818 C CA . ARG A 1 370 ? 13.957 -17.905 22.942 1.00 98.00 370 ARG A CA 1
ATOM 2819 C C . ARG A 1 370 ? 12.928 -17.046 23.671 1.00 98.00 370 ARG A C 1
ATOM 2821 O O . ARG A 1 370 ? 13.145 -16.743 24.837 1.00 98.00 370 ARG A O 1
ATOM 2828 N N . ILE A 1 371 ? 11.868 -16.619 22.988 1.00 97.94 371 ILE A N 1
ATOM 2829 C CA . ILE A 1 371 ? 10.769 -15.864 23.604 1.00 97.94 371 ILE A CA 1
ATOM 2830 C C . ILE A 1 371 ? 9.976 -16.791 24.523 1.00 97.94 371 ILE A C 1
ATOM 2832 O O . ILE A 1 371 ? 9.845 -16.497 25.706 1.00 97.94 371 ILE A O 1
ATOM 2836 N N . MET A 1 372 ? 9.558 -17.954 24.017 1.00 97.38 372 MET A N 1
ATOM 2837 C CA . MET A 1 372 ? 8.793 -18.931 24.793 1.00 97.38 372 MET A CA 1
ATOM 2838 C C . MET A 1 372 ? 9.564 -19.422 26.024 1.00 97.38 372 MET A C 1
ATOM 2840 O O . MET A 1 372 ? 9.003 -19.453 27.113 1.00 97.38 372 MET A O 1
ATOM 2844 N N . ALA A 1 373 ? 10.871 -19.684 25.900 1.00 96.06 373 ALA A N 1
ATOM 2845 C CA . ALA A 1 373 ? 11.719 -20.097 27.023 1.00 96.06 373 ALA A CA 1
ATOM 2846 C C . ALA A 1 373 ? 11.882 -19.039 28.135 1.00 96.06 373 ALA A C 1
ATOM 2848 O O . ALA A 1 373 ? 12.360 -19.366 29.215 1.00 96.06 373 ALA A O 1
ATOM 2849 N N . ARG A 1 374 ? 11.518 -17.774 27.889 1.00 94.50 374 ARG A N 1
ATOM 2850 C CA . ARG A 1 374 ? 11.577 -16.674 28.870 1.00 94.50 374 ARG A CA 1
ATOM 2851 C C . ARG A 1 374 ? 10.205 -16.349 29.475 1.00 94.50 374 ARG A C 1
ATOM 2853 O O . ARG A 1 374 ? 9.978 -15.208 29.859 1.00 94.50 374 ARG A O 1
ATOM 2860 N N . GLY A 1 375 ? 9.293 -17.322 29.509 1.00 92.12 375 GLY A N 1
ATOM 2861 C CA . GLY A 1 375 ? 7.927 -17.129 30.006 1.00 92.12 375 GLY A CA 1
ATOM 2862 C C . GLY A 1 375 ? 6.947 -16.632 28.942 1.00 92.12 375 GLY A C 1
ATOM 2863 O O . GLY A 1 375 ? 5.949 -16.005 29.268 1.00 92.12 375 GLY A O 1
ATOM 2864 N N . GLY A 1 376 ? 7.204 -16.898 27.655 1.00 89.88 376 GLY A N 1
ATOM 2865 C CA . GLY A 1 376 ? 6.339 -16.425 26.565 1.00 89.88 376 GLY A CA 1
ATOM 2866 C C . GLY A 1 376 ? 4.891 -16.930 26.626 1.00 89.88 376 GLY A C 1
ATOM 2867 O O . GLY A 1 376 ? 4.029 -16.310 26.022 1.00 89.88 376 GLY A O 1
ATOM 2868 N N . ALA A 1 377 ? 4.611 -18.008 27.368 1.00 87.81 377 ALA A N 1
ATOM 2869 C CA . ALA A 1 377 ? 3.250 -18.509 27.585 1.00 87.81 377 ALA A CA 1
ATOM 2870 C C . ALA A 1 377 ? 2.381 -17.571 28.447 1.00 87.81 377 ALA A C 1
ATOM 2872 O O . ALA A 1 377 ? 1.162 -17.594 28.330 1.00 87.81 377 ALA A O 1
ATOM 2873 N N . GLU A 1 378 ? 3.002 -16.741 29.287 1.00 94.44 378 GLU A N 1
ATOM 2874 C CA . GLU A 1 378 ? 2.318 -15.751 30.131 1.00 94.44 378 GLU A CA 1
ATOM 2875 C C . GLU A 1 378 ? 2.242 -14.374 29.453 1.00 94.44 378 GLU A C 1
ATOM 2877 O O . GLU A 1 378 ? 1.614 -13.449 29.966 1.00 94.44 378 GLU A O 1
ATOM 2882 N N . MET A 1 379 ? 2.902 -14.215 28.299 1.00 96.75 379 MET A N 1
ATOM 2883 C CA . MET A 1 379 ? 2.928 -12.955 27.566 1.00 96.75 379 MET A CA 1
ATOM 2884 C C . MET A 1 379 ? 1.649 -12.763 26.751 1.00 96.75 379 MET A C 1
ATOM 2886 O O . MET A 1 379 ? 1.161 -13.680 26.094 1.00 96.75 379 MET A O 1
ATOM 2890 N N . THR A 1 380 ? 1.159 -11.526 26.696 1.00 97.06 380 THR A N 1
ATOM 2891 C CA . THR A 1 380 ? 0.083 -11.156 25.767 1.00 97.06 380 THR A CA 1
ATOM 2892 C C . THR A 1 380 ? 0.575 -11.199 24.311 1.00 97.06 380 THR A C 1
ATOM 2894 O O . THR A 1 380 ? 1.777 -11.019 24.066 1.00 97.06 380 THR A O 1
ATOM 2897 N N . PRO A 1 381 ? -0.317 -11.342 23.308 1.00 97.88 381 PRO A N 1
ATOM 2898 C CA . PRO A 1 381 ? 0.075 -11.295 21.894 1.00 97.88 381 PRO A CA 1
ATOM 2899 C C . PRO A 1 381 ? 0.930 -10.066 21.541 1.00 97.88 381 PRO A C 1
ATOM 2901 O O . PRO A 1 381 ? 1.974 -10.181 20.894 1.00 97.88 381 PRO A O 1
ATOM 2904 N N . ALA A 1 382 ? 0.569 -8.890 22.063 1.00 98.25 382 ALA A N 1
ATOM 2905 C CA . ALA A 1 382 ? 1.325 -7.654 21.881 1.00 98.25 382 ALA A CA 1
ATOM 2906 C C . ALA A 1 382 ? 2.753 -7.720 22.465 1.00 98.25 382 ALA A C 1
ATOM 2908 O O . ALA A 1 382 ? 3.708 -7.254 21.832 1.00 98.25 382 ALA A O 1
ATOM 2909 N N . GLN A 1 383 ? 2.935 -8.326 23.645 1.00 98.38 383 GLN A N 1
ATOM 2910 C CA . GLN A 1 383 ? 4.257 -8.517 24.257 1.00 98.38 383 GLN A CA 1
ATOM 2911 C C . GLN A 1 383 ? 5.124 -9.477 23.437 1.00 98.38 383 GLN A C 1
ATOM 2913 O O . GLN A 1 383 ? 6.308 -9.196 23.217 1.00 98.38 383 GLN A O 1
ATOM 2918 N N . ILE A 1 384 ? 4.537 -10.559 22.916 1.00 98.38 384 ILE A N 1
ATOM 2919 C CA . ILE A 1 384 ? 5.235 -11.507 22.040 1.00 98.38 384 ILE A CA 1
ATOM 2920 C C . ILE A 1 384 ? 5.652 -10.816 20.736 1.00 98.38 384 ILE A C 1
ATOM 2922 O O . ILE A 1 384 ? 6.823 -10.909 20.353 1.00 98.38 384 ILE A O 1
ATOM 2926 N N . ARG A 1 385 ? 4.756 -10.056 20.085 1.00 98.44 385 ARG A N 1
ATOM 2927 C CA . ARG A 1 385 ? 5.090 -9.261 18.887 1.00 98.44 385 ARG A CA 1
ATOM 2928 C C . ARG A 1 385 ? 6.240 -8.294 19.149 1.00 98.44 385 ARG A C 1
ATOM 2930 O O . ARG A 1 385 ? 7.197 -8.267 18.374 1.00 98.44 385 ARG A O 1
ATOM 2937 N N . ARG A 1 386 ? 6.218 -7.552 20.262 1.00 98.44 386 ARG A N 1
ATOM 2938 C CA . ARG A 1 386 ? 7.312 -6.643 20.651 1.00 98.44 386 ARG A CA 1
ATOM 2939 C C . ARG A 1 386 ? 8.629 -7.394 20.876 1.00 98.44 386 ARG A C 1
ATOM 2941 O O . ARG A 1 386 ? 9.677 -6.974 20.375 1.00 98.44 386 ARG A O 1
ATOM 2948 N N . ALA A 1 387 ? 8.600 -8.518 21.594 1.00 98.19 387 ALA A N 1
ATOM 2949 C CA . ALA A 1 387 ? 9.779 -9.346 21.853 1.00 98.19 387 ALA A CA 1
ATOM 2950 C C . ALA A 1 387 ? 10.362 -9.953 20.565 1.00 98.19 387 ALA A C 1
ATOM 2952 O O . ALA A 1 387 ? 11.588 -10.023 20.410 1.00 98.19 387 ALA A O 1
ATOM 2953 N N . PHE A 1 388 ? 9.494 -10.349 19.632 1.00 98.06 388 PHE A N 1
ATOM 2954 C CA . PHE A 1 388 ? 9.864 -10.812 18.302 1.00 98.06 388 PHE A CA 1
ATOM 2955 C C . PHE A 1 388 ? 10.493 -9.685 17.485 1.00 98.06 388 PHE A C 1
ATOM 2957 O O . PHE A 1 388 ? 11.606 -9.843 16.979 1.00 98.06 388 PHE A O 1
ATOM 2964 N N . ALA A 1 389 ? 9.838 -8.524 17.419 1.00 97.19 389 ALA A N 1
ATOM 2965 C CA . ALA A 1 389 ? 10.279 -7.385 16.626 1.00 97.19 389 ALA A CA 1
ATOM 2966 C C . ALA A 1 389 ? 11.690 -6.909 17.004 1.00 97.19 389 ALA A C 1
ATOM 2968 O O . ALA A 1 389 ? 12.510 -6.640 16.124 1.00 97.19 389 ALA A O 1
ATOM 2969 N N . ARG A 1 390 ? 12.004 -6.902 18.307 1.00 96.06 390 ARG A N 1
ATOM 2970 C CA . ARG A 1 390 ? 13.325 -6.546 18.854 1.00 96.06 390 ARG A CA 1
ATOM 2971 C C . ARG A 1 390 ? 14.445 -7.519 18.475 1.00 96.06 390 ARG A C 1
ATOM 2973 O O . ARG A 1 390 ? 15.612 -7.139 18.502 1.00 96.06 390 ARG A O 1
ATOM 2980 N N . GLN A 1 391 ? 14.114 -8.768 18.152 1.00 95.75 391 GLN A N 1
ATOM 2981 C CA . GLN A 1 391 ? 15.093 -9.797 17.787 1.00 95.75 391 GLN A CA 1
ATOM 2982 C C . GLN A 1 391 ? 15.190 -10.011 16.275 1.00 95.75 391 GLN A C 1
ATOM 2984 O O . GLN A 1 391 ? 16.276 -10.292 15.770 1.00 95.75 391 GLN A O 1
ATOM 2989 N N . ALA A 1 392 ? 14.078 -9.871 15.554 1.00 93.94 392 ALA A N 1
ATOM 2990 C CA . ALA A 1 392 ? 13.997 -10.001 14.105 1.00 93.94 392 ALA A CA 1
ATOM 2991 C C . ALA A 1 392 ? 14.416 -8.686 13.424 1.00 93.94 392 ALA A C 1
ATOM 2993 O O . ALA A 1 392 ? 13.607 -8.005 12.795 1.00 93.94 392 ALA A O 1
ATOM 2994 N N . LEU A 1 393 ? 15.674 -8.283 13.600 1.00 91.06 393 LEU A N 1
ATOM 2995 C CA . LEU A 1 393 ? 16.181 -7.017 13.075 1.00 91.06 393 LEU A CA 1
ATOM 2996 C C . LEU A 1 393 ? 16.451 -7.096 11.570 1.00 91.06 393 LEU A C 1
ATOM 2998 O O . LEU A 1 393 ? 17.049 -8.053 11.084 1.00 91.06 393 LEU A O 1
ATOM 3002 N N . VAL A 1 394 ? 16.109 -6.031 10.845 1.00 89.12 394 VAL A N 1
ATOM 3003 C CA . VAL A 1 394 ? 16.551 -5.859 9.456 1.00 89.12 394 VAL A CA 1
ATOM 3004 C C . VAL A 1 394 ? 18.071 -5.660 9.387 1.00 89.12 394 VAL A C 1
ATOM 3006 O O . VAL A 1 394 ? 18.687 -5.021 10.256 1.00 89.12 394 VAL A O 1
ATOM 3009 N N . SER A 1 395 ? 18.686 -6.222 8.343 1.00 85.00 395 SER A N 1
ATOM 3010 C CA . SER A 1 395 ? 20.138 -6.175 8.121 1.00 85.00 395 SER A CA 1
ATOM 3011 C C . SER A 1 395 ? 20.630 -4.743 7.897 1.00 85.00 395 SER A C 1
ATOM 3013 O O . SER A 1 395 ? 21.634 -4.333 8.484 1.00 85.00 395 SER A O 1
ATOM 3015 N N . ASN A 1 396 ? 19.884 -3.953 7.121 1.00 84.06 396 ASN A N 1
ATOM 3016 C CA . ASN A 1 396 ? 20.197 -2.555 6.860 1.00 84.06 396 ASN A CA 1
ATOM 3017 C C . ASN A 1 396 ? 19.962 -1.687 8.110 1.00 84.06 396 ASN A C 1
ATOM 3019 O O . ASN A 1 396 ? 18.827 -1.476 8.540 1.00 84.06 396 ASN A O 1
ATOM 3023 N N . ARG A 1 397 ? 21.045 -1.136 8.677 1.00 86.56 397 ARG A N 1
ATOM 3024 C CA . ARG A 1 397 ? 20.998 -0.334 9.910 1.00 86.56 397 ARG A CA 1
ATOM 3025 C C . ARG A 1 397 ? 20.113 0.908 9.801 1.00 86.56 397 ARG A C 1
ATOM 3027 O O . ARG A 1 397 ? 19.430 1.205 10.776 1.00 86.56 397 ARG A O 1
ATOM 3034 N N . SER A 1 398 ? 20.077 1.611 8.663 1.00 84.75 398 SER A N 1
ATOM 3035 C CA . SER A 1 398 ? 19.208 2.799 8.538 1.00 84.75 398 SER A CA 1
ATOM 3036 C C . SER A 1 398 ? 17.729 2.459 8.482 1.00 84.75 398 SER A C 1
ATOM 3038 O O . SER A 1 398 ? 16.915 3.298 8.841 1.00 84.75 398 SER A O 1
ATOM 3040 N N . GLN A 1 399 ? 17.381 1.231 8.097 1.00 88.38 399 GLN A N 1
ATOM 3041 C CA . GLN A 1 399 ? 15.992 0.782 8.067 1.00 88.38 399 GLN A CA 1
ATOM 3042 C C . GLN A 1 399 ? 15.496 0.303 9.435 1.00 88.38 399 GLN A C 1
ATOM 3044 O O . GLN A 1 399 ? 14.298 0.134 9.622 1.00 88.38 399 GLN A O 1
ATOM 3049 N N . ARG A 1 400 ? 16.378 0.126 10.431 1.00 92.38 400 ARG A N 1
ATOM 3050 C CA . ARG A 1 400 ? 15.978 -0.366 11.762 1.00 92.38 400 ARG A CA 1
ATOM 3051 C C . ARG A 1 400 ? 15.037 0.587 12.497 1.00 92.38 400 ARG A C 1
ATOM 3053 O O . ARG A 1 400 ? 14.109 0.112 13.136 1.00 92.38 400 ARG A O 1
ATOM 3060 N N . GLY A 1 401 ? 15.270 1.898 12.406 1.00 94.69 401 GLY A N 1
ATOM 3061 C CA . GLY A 1 401 ? 14.404 2.913 13.019 1.00 94.69 401 GLY A CA 1
ATOM 3062 C C . GLY A 1 401 ? 12.999 2.929 12.405 1.00 94.69 401 GLY A C 1
ATOM 3063 O O . GLY A 1 401 ? 12.041 2.645 13.120 1.00 94.69 401 GLY A O 1
ATOM 3064 N N . PRO A 1 402 ? 12.864 3.162 11.084 1.00 93.62 402 PRO A N 1
ATOM 3065 C CA . PRO A 1 402 ? 11.574 3.088 10.392 1.00 93.62 402 PRO A CA 1
ATOM 3066 C C . PRO A 1 402 ? 10.846 1.755 10.613 1.00 93.62 402 PRO A C 1
ATOM 3068 O O . PRO A 1 402 ? 9.657 1.738 10.921 1.00 93.62 402 PRO A O 1
ATOM 3071 N N . ARG A 1 403 ? 11.572 0.630 10.547 1.00 96.00 403 ARG A N 1
ATOM 3072 C CA . ARG A 1 403 ? 11.016 -0.702 10.816 1.00 96.00 403 ARG A CA 1
ATOM 3073 C C . ARG A 1 403 ? 10.465 -0.820 12.236 1.00 96.00 403 ARG A C 1
ATOM 3075 O O . ARG A 1 403 ? 9.349 -1.297 12.399 1.00 96.00 403 ARG A O 1
ATOM 3082 N N . MET A 1 404 ? 11.213 -0.353 13.239 1.00 97.25 404 MET A N 1
ATOM 3083 C CA . MET A 1 404 ? 10.752 -0.317 14.629 1.00 97.25 404 MET A CA 1
ATOM 3084 C C . MET A 1 404 ? 9.464 0.496 14.762 1.00 97.25 404 MET A C 1
ATOM 3086 O O . MET A 1 404 ? 8.528 0.012 15.385 1.00 97.25 404 MET A O 1
ATOM 3090 N N . GLY A 1 405 ? 9.395 1.683 14.151 1.00 97.12 405 GLY A N 1
ATOM 3091 C CA . GLY A 1 405 ? 8.191 2.517 14.180 1.00 97.12 405 GLY A CA 1
ATOM 3092 C C . GLY A 1 405 ? 6.961 1.796 13.630 1.00 97.12 405 GLY A C 1
ATOM 3093 O O . GLY A 1 405 ? 5.915 1.786 14.272 1.00 97.12 405 GLY A O 1
ATOM 3094 N N . ARG A 1 406 ? 7.110 1.114 12.488 1.00 97.25 406 ARG A N 1
ATOM 3095 C CA . ARG A 1 406 ? 6.035 0.303 11.893 1.00 97.25 406 ARG A CA 1
ATOM 3096 C C . ARG A 1 406 ? 5.664 -0.898 12.756 1.00 97.25 406 ARG A C 1
ATOM 3098 O O . ARG A 1 406 ? 4.501 -1.260 12.825 1.00 97.25 406 ARG A O 1
ATOM 3105 N N . ASP A 1 407 ? 6.626 -1.526 13.433 1.00 98.38 407 ASP A N 1
ATOM 3106 C CA . ASP A 1 407 ? 6.326 -2.641 14.338 1.00 98.38 407 ASP A CA 1
ATOM 3107 C C . ASP A 1 407 ? 5.498 -2.188 15.547 1.00 98.38 407 ASP A C 1
ATOM 3109 O O . ASP A 1 407 ? 4.597 -2.916 15.961 1.00 98.38 407 ASP A O 1
ATOM 3113 N N . VAL A 1 408 ? 5.778 -0.993 16.089 1.00 98.62 408 VAL A N 1
ATOM 3114 C CA . VAL A 1 408 ? 5.040 -0.410 17.225 1.00 98.62 408 VAL A CA 1
ATOM 3115 C C . VAL A 1 408 ? 3.549 -0.302 16.938 1.00 98.62 408 VAL A C 1
ATOM 3117 O O . VAL A 1 408 ? 2.755 -0.621 17.819 1.00 98.62 408 VAL A O 1
ATOM 3120 N N . THR A 1 409 ? 3.151 0.031 15.709 1.00 98.12 409 THR A N 1
ATOM 3121 C CA . THR A 1 409 ? 1.740 0.074 15.287 1.00 98.12 409 THR A CA 1
ATOM 3122 C C . THR A 1 409 ? 0.953 -1.189 15.649 1.00 98.12 409 THR A C 1
ATOM 3124 O O . THR A 1 409 ? -0.239 -1.101 15.932 1.00 98.12 409 THR A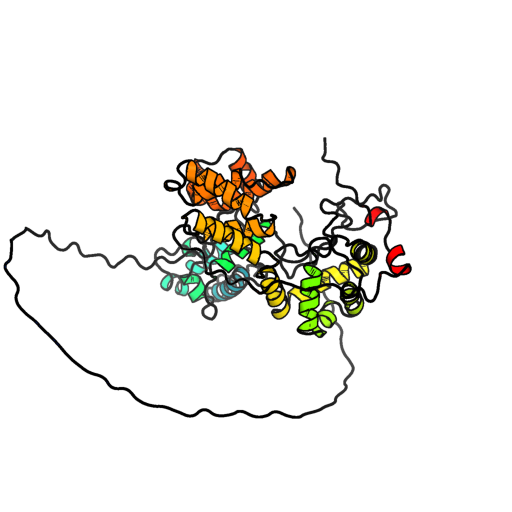 O 1
ATOM 3127 N N . TYR A 1 410 ? 1.610 -2.350 15.694 1.00 98.62 410 TYR A N 1
ATOM 3128 C CA . TYR A 1 410 ? 0.972 -3.639 15.962 1.00 98.62 410 TYR A CA 1
ATOM 3129 C C . TYR A 1 410 ? 0.961 -4.036 17.441 1.00 98.62 410 TYR A C 1
ATOM 3131 O O . TYR A 1 410 ? 0.422 -5.081 17.784 1.00 98.62 410 TYR A O 1
ATOM 3139 N N . TYR A 1 411 ? 1.561 -3.267 18.345 1.00 98.50 411 TYR A N 1
ATOM 3140 C CA . TYR A 1 411 ? 1.502 -3.569 19.782 1.00 98.50 411 TYR A CA 1
ATOM 3141 C C . TYR A 1 411 ? 1.240 -2.352 20.665 1.00 98.50 411 TYR A C 1
ATOM 3143 O O . TYR A 1 411 ? 1.056 -2.517 21.868 1.00 98.50 411 TYR A O 1
ATOM 3151 N N . ILE A 1 412 ? 1.186 -1.147 20.096 1.00 97.94 412 ILE A N 1
ATOM 3152 C CA . ILE A 1 412 ? 0.933 0.081 20.848 1.00 97.94 412 ILE A CA 1
ATOM 3153 C C . ILE A 1 412 ? -0.435 0.089 21.525 1.00 97.94 412 ILE A C 1
ATOM 3155 O O . ILE A 1 412 ? -0.533 0.572 22.644 1.00 97.94 412 ILE A O 1
ATOM 3159 N N . ASP A 1 413 ? -1.458 -0.507 20.906 1.00 96.56 413 ASP A N 1
ATOM 3160 C CA . ASP A 1 413 ? -2.817 -0.541 21.462 1.00 96.56 413 ASP A CA 1
ATOM 3161 C C . ASP A 1 413 ? -2.881 -1.190 22.854 1.00 96.56 413 ASP A C 1
ATOM 3163 O O . ASP A 1 413 ? -3.713 -0.805 23.665 1.00 96.56 413 ASP A O 1
ATOM 3167 N N . ALA A 1 414 ? -1.972 -2.124 23.157 1.00 97.38 414 ALA A N 1
ATOM 3168 C CA . ALA A 1 414 ? -1.881 -2.769 24.467 1.00 97.38 414 ALA A CA 1
ATOM 3169 C C . ALA A 1 414 ? -0.687 -2.296 25.314 1.00 97.38 414 ALA A C 1
ATOM 3171 O O . ALA A 1 414 ? -0.633 -2.593 26.504 1.00 97.38 414 ALA A O 1
ATOM 3172 N N . LEU A 1 415 ? 0.308 -1.632 24.712 1.00 97.94 415 LEU A N 1
ATOM 3173 C CA . LEU A 1 415 ? 1.613 -1.376 25.338 1.00 97.94 415 LEU A CA 1
ATOM 3174 C C . LEU A 1 415 ? 2.031 0.099 25.362 1.00 97.94 415 LEU A C 1
ATOM 3176 O O . LEU A 1 415 ? 3.198 0.351 25.673 1.00 97.94 415 LEU A O 1
ATOM 3180 N N . ASP A 1 416 ? 1.141 1.045 25.048 1.00 96.06 416 ASP A N 1
ATOM 3181 C CA . ASP A 1 416 ? 1.444 2.484 24.933 1.00 96.06 416 ASP A CA 1
ATOM 3182 C C . ASP A 1 416 ? 2.244 3.017 26.136 1.00 96.06 416 ASP A C 1
ATOM 3184 O O . ASP A 1 416 ? 3.364 3.515 25.981 1.00 96.06 416 ASP A O 1
ATOM 3188 N N . ASP A 1 417 ? 1.756 2.764 27.351 1.00 95.88 417 ASP A N 1
ATOM 3189 C CA . ASP A 1 417 ? 2.378 3.225 28.603 1.00 95.88 417 ASP A CA 1
ATOM 3190 C C . ASP A 1 417 ? 3.739 2.573 28.899 1.00 95.88 417 ASP A C 1
ATOM 3192 O O . ASP A 1 417 ? 4.496 3.024 29.756 1.00 95.88 417 ASP A O 1
ATOM 3196 N N . SER A 1 418 ? 4.082 1.506 28.175 1.00 96.75 418 SER A N 1
ATOM 3197 C CA . SER A 1 418 ? 5.315 0.736 28.359 1.00 96.75 418 SER A CA 1
ATOM 3198 C C . SER A 1 418 ? 6.312 0.893 27.208 1.00 96.75 418 SER A C 1
ATOM 3200 O O . SER A 1 418 ? 7.331 0.184 27.172 1.00 96.75 418 SER A O 1
ATOM 3202 N N . LEU A 1 419 ? 6.034 1.766 26.232 1.00 97.62 419 LEU A N 1
ATOM 3203 C CA . LEU A 1 419 ? 6.945 2.026 25.122 1.00 97.62 419 LEU A CA 1
ATOM 3204 C C . LEU A 1 419 ? 8.229 2.699 25.611 1.00 97.62 419 LEU A C 1
ATOM 3206 O O . LEU A 1 419 ? 8.229 3.619 26.424 1.00 97.62 419 LEU A O 1
ATOM 3210 N N . THR A 1 420 ? 9.361 2.267 25.062 1.00 98.00 420 THR A N 1
ATOM 3211 C CA . THR A 1 420 ? 10.619 2.997 25.232 1.00 98.00 420 THR A CA 1
ATOM 3212 C C . THR A 1 420 ? 10.566 4.313 24.459 1.00 98.00 420 THR A C 1
ATOM 3214 O O . THR A 1 420 ? 9.870 4.424 23.447 1.00 98.00 420 THR A O 1
ATOM 3217 N N . ARG A 1 421 ? 11.391 5.291 24.856 1.00 97.81 421 ARG A N 1
ATOM 3218 C CA . ARG A 1 421 ? 11.544 6.552 24.110 1.00 97.81 421 ARG A CA 1
ATOM 3219 C C . ARG A 1 421 ? 11.848 6.318 22.626 1.00 97.81 421 ARG A C 1
ATOM 3221 O O . ARG A 1 421 ? 11.313 7.017 21.777 1.00 97.81 421 ARG A O 1
ATOM 3228 N N . ALA A 1 422 ? 12.693 5.334 22.310 1.00 97.56 422 ALA A N 1
ATOM 3229 C CA . ALA A 1 422 ? 13.038 5.010 20.928 1.00 97.56 422 ALA A CA 1
ATOM 3230 C C . ALA A 1 422 ? 11.848 4.434 20.143 1.00 97.56 422 ALA A C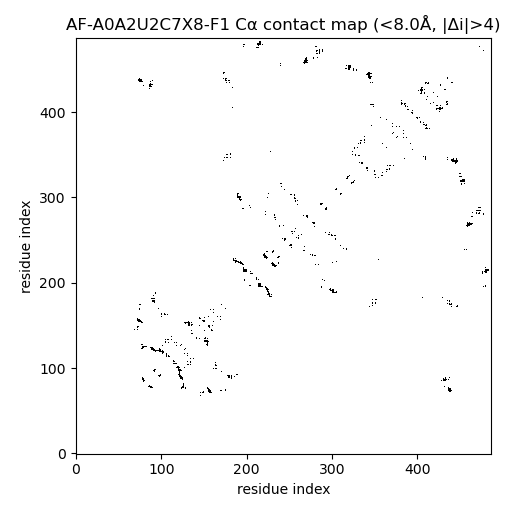 1
ATOM 3232 O O . ALA A 1 422 ? 11.665 4.800 18.986 1.00 97.56 422 ALA A O 1
ATOM 3233 N N . GLU A 1 423 ? 11.043 3.559 20.751 1.00 98.25 423 GLU A N 1
ATOM 3234 C CA . GLU A 1 423 ? 9.833 3.017 20.119 1.00 98.25 423 GLU A CA 1
ATOM 3235 C C . GLU A 1 423 ? 8.830 4.136 19.823 1.00 98.25 423 GLU A C 1
ATOM 3237 O O . GLU A 1 423 ? 8.420 4.276 18.673 1.00 98.25 423 GLU A O 1
ATOM 3242 N N . ARG A 1 424 ? 8.529 4.988 20.812 1.00 97.62 424 ARG A N 1
ATOM 3243 C CA . ARG A 1 424 ? 7.603 6.121 20.656 1.00 97.62 424 ARG A CA 1
ATOM 3244 C C . ARG A 1 424 ? 8.041 7.078 19.541 1.00 97.62 424 ARG A C 1
ATOM 3246 O O . ARG A 1 424 ? 7.295 7.305 18.598 1.00 97.62 424 ARG A O 1
ATOM 3253 N N . LEU A 1 425 ? 9.297 7.522 19.574 1.00 97.00 425 LEU A N 1
ATOM 3254 C CA . LEU A 1 425 ? 9.825 8.501 18.615 1.00 97.00 425 LEU A CA 1
ATOM 3255 C C . LEU A 1 425 ? 9.896 7.943 17.181 1.00 97.00 425 LEU A C 1
ATOM 3257 O O . LEU A 1 425 ? 9.737 8.679 16.210 1.00 97.00 425 LEU A O 1
ATOM 3261 N N . ASN A 1 426 ? 10.163 6.642 17.003 1.00 97.00 426 ASN A N 1
ATOM 3262 C CA . ASN A 1 426 ? 10.114 6.040 15.666 1.00 97.00 426 ASN A CA 1
ATOM 3263 C C . ASN A 1 426 ? 8.675 5.797 15.192 1.00 97.00 426 ASN A C 1
ATOM 3265 O O . ASN A 1 426 ? 8.437 5.910 13.995 1.00 97.00 426 ASN A O 1
ATOM 3269 N N . TRP A 1 427 ? 7.745 5.471 16.092 1.00 96.88 427 TRP A N 1
ATOM 3270 C CA . TRP A 1 427 ? 6.323 5.307 15.778 1.00 96.88 427 TRP A CA 1
ATOM 3271 C C . TRP A 1 427 ? 5.682 6.617 15.311 1.00 96.88 427 TRP A C 1
ATOM 3273 O O . TRP A 1 427 ? 5.068 6.647 14.245 1.00 96.88 427 TRP A O 1
ATOM 3283 N N . GLU A 1 428 ? 5.918 7.711 16.035 1.00 95.06 428 GLU A N 1
ATOM 3284 C CA . GLU A 1 428 ? 5.496 9.065 15.646 1.00 95.06 428 GLU A CA 1
ATOM 3285 C C . GLU A 1 428 ? 6.046 9.426 14.258 1.00 95.06 428 GLU A C 1
ATOM 3287 O O . GLU A 1 428 ? 5.297 9.798 13.359 1.00 95.06 428 GLU A O 1
ATOM 3292 N N . ARG A 1 429 ? 7.341 9.171 14.014 1.00 93.69 429 ARG A N 1
ATOM 3293 C CA . ARG A 1 429 ? 7.990 9.459 12.720 1.00 93.69 429 ARG A CA 1
ATOM 3294 C C . ARG A 1 429 ? 7.392 8.701 11.533 1.00 93.69 429 ARG A C 1
ATOM 3296 O O . ARG A 1 429 ? 7.516 9.163 10.403 1.00 93.69 429 ARG A O 1
ATOM 3303 N N . VAL A 1 430 ? 6.789 7.533 11.757 1.00 92.75 430 VAL A N 1
ATOM 3304 C CA . VAL A 1 430 ? 6.104 6.768 10.699 1.00 92.75 430 VAL A CA 1
ATOM 3305 C C . VAL A 1 430 ? 4.595 7.020 10.679 1.00 92.75 430 VAL A C 1
ATOM 3307 O O . VAL A 1 430 ? 3.846 6.217 10.123 1.00 92.75 430 VAL A O 1
ATOM 3310 N N . GLY A 1 431 ? 4.143 8.129 11.268 1.00 93.38 431 GLY A N 1
ATOM 3311 C CA . GLY A 1 431 ? 2.769 8.616 11.186 1.00 93.38 431 GLY A CA 1
ATOM 3312 C C . GLY A 1 431 ? 1.845 8.126 12.297 1.00 93.38 431 GLY A C 1
ATOM 3313 O O . GLY A 1 431 ? 0.639 8.136 12.090 1.00 93.38 431 GLY A O 1
ATOM 3314 N N . ALA A 1 432 ? 2.368 7.665 13.437 1.00 94.69 432 ALA A N 1
ATOM 3315 C CA . ALA A 1 432 ? 1.590 7.393 14.654 1.00 94.69 432 ALA A CA 1
ATOM 3316 C C . ALA A 1 432 ? 0.337 6.497 14.462 1.00 94.69 432 ALA A C 1
ATOM 3318 O O . ALA A 1 432 ? -0.713 6.695 15.076 1.00 94.69 432 ALA A O 1
ATOM 3319 N N . ARG A 1 433 ? 0.422 5.492 13.582 1.00 94.56 433 ARG A N 1
ATOM 3320 C CA . ARG A 1 433 ? -0.716 4.625 13.217 1.00 94.56 433 ARG A CA 1
ATOM 3321 C C . ARG A 1 433 ? -0.921 3.492 14.213 1.00 94.56 433 ARG A C 1
ATOM 3323 O O . ARG A 1 433 ? 0.050 3.012 14.806 1.00 94.56 433 ARG A O 1
ATOM 3330 N N . ARG A 1 434 ? -2.160 3.012 14.333 1.00 96.56 434 ARG A N 1
ATOM 3331 C CA . ARG A 1 434 ? -2.562 1.906 15.221 1.00 96.56 434 ARG A CA 1
ATOM 3332 C C . ARG A 1 434 ? -3.235 0.783 14.434 1.00 96.56 434 ARG A C 1
ATOM 3334 O O . ARG A 1 434 ? -3.931 1.051 13.459 1.00 96.56 434 ARG A O 1
ATOM 3341 N N . ALA A 1 435 ? -3.062 -0.469 14.853 1.00 97.62 435 ALA A N 1
ATOM 3342 C CA . ALA A 1 435 ? -3.780 -1.592 14.245 1.00 97.62 435 ALA A CA 1
ATOM 3343 C C . ALA A 1 435 ? -5.290 -1.524 14.546 1.00 97.62 435 ALA A C 1
ATOM 3345 O O . ALA A 1 435 ? -6.112 -1.813 13.673 1.00 97.62 435 ALA A O 1
ATOM 3346 N N . SER A 1 436 ? -5.659 -1.050 15.738 1.00 96.75 436 SER A N 1
ATOM 3347 C CA . SER A 1 436 ? -7.048 -0.764 16.117 1.00 96.75 436 SER A CA 1
ATOM 3348 C C . SER A 1 436 ? -7.727 0.291 15.229 1.00 96.75 436 SER A C 1
ATOM 3350 O O . SER A 1 436 ? -8.939 0.233 15.036 1.00 96.75 436 SER A O 1
ATOM 3352 N N . ALA A 1 437 ? -6.964 1.205 14.615 1.00 96.88 437 ALA A N 1
ATOM 3353 C CA . ALA A 1 437 ? -7.484 2.235 13.710 1.00 96.88 437 ALA A CA 1
ATOM 3354 C C . ALA A 1 437 ? -8.038 1.651 12.400 1.00 96.88 437 ALA A C 1
ATOM 3356 O O . ALA A 1 437 ? -8.924 2.232 11.791 1.00 96.88 437 ALA A O 1
ATOM 3357 N N . VAL A 1 438 ? -7.578 0.471 11.979 1.00 97.69 438 VAL A N 1
ATOM 3358 C CA . VAL A 1 438 ? -8.199 -0.315 10.893 1.00 97.69 438 VAL A CA 1
ATOM 3359 C C . VAL A 1 438 ? -9.064 -1.448 11.462 1.00 97.69 438 VAL A C 1
ATOM 3361 O O . VAL A 1 438 ? -9.294 -2.473 10.821 1.00 97.69 438 VAL A O 1
ATOM 3364 N N . GLY A 1 439 ? -9.499 -1.302 12.716 1.00 96.69 439 GLY A N 1
ATOM 3365 C CA . GLY A 1 439 ? -10.380 -2.207 13.441 1.00 96.69 439 GLY A CA 1
ATOM 3366 C C . GLY A 1 439 ? -9.805 -3.588 13.752 1.00 96.69 439 GLY A C 1
ATOM 3367 O O . GLY A 1 439 ? -10.586 -4.481 14.086 1.00 96.69 439 GLY A O 1
ATOM 3368 N N . LEU A 1 440 ? -8.511 -3.847 13.539 1.00 97.88 440 LEU A N 1
ATOM 3369 C CA . LEU A 1 440 ? -7.919 -5.167 13.793 1.00 97.88 440 LEU A CA 1
ATOM 3370 C C . LEU A 1 440 ? -7.872 -5.435 15.304 1.00 97.88 440 LEU A C 1
ATOM 3372 O O . LEU A 1 440 ? -7.750 -4.502 16.094 1.00 97.88 440 LEU A O 1
ATOM 3376 N N . SER A 1 441 ? -7.983 -6.700 15.717 1.00 96.75 441 SER A N 1
ATOM 3377 C CA . SER A 1 441 ? -8.045 -7.058 17.142 1.00 96.75 441 SER A CA 1
ATOM 3378 C C . SER A 1 441 ? -7.242 -8.306 17.488 1.00 96.75 441 SER A C 1
ATOM 3380 O O . SER A 1 441 ? -7.198 -9.264 16.720 1.00 96.75 441 SER A O 1
ATOM 3382 N N . ASP A 1 442 ? -6.667 -8.307 18.691 1.00 97.50 442 ASP A N 1
ATOM 3383 C CA . ASP A 1 442 ? -6.069 -9.496 19.301 1.00 97.50 442 ASP A CA 1
ATOM 3384 C C . ASP A 1 442 ? -7.100 -10.499 19.832 1.00 97.50 442 ASP A C 1
ATOM 3386 O O . ASP A 1 442 ? -6.764 -11.653 20.064 1.00 97.50 442 ASP A O 1
ATOM 3390 N N . ALA A 1 443 ? -8.362 -10.093 19.994 1.00 95.94 443 ALA A N 1
ATOM 3391 C CA . ALA A 1 443 ? -9.429 -10.982 20.451 1.00 95.94 443 ALA A CA 1
ATOM 3392 C C . ALA A 1 443 ? -9.998 -11.869 19.330 1.00 95.94 443 ALA A C 1
ATOM 3394 O O . ALA A 1 443 ? -10.810 -12.753 19.598 1.00 95.94 443 ALA A O 1
ATOM 3395 N N . ARG A 1 444 ? -9.619 -11.619 18.069 1.00 96.19 444 ARG A N 1
ATOM 3396 C CA . ARG A 1 444 ? -10.109 -12.367 16.907 1.00 96.19 444 ARG A CA 1
ATOM 3397 C C . ARG A 1 444 ? -8.976 -13.150 16.250 1.00 96.19 444 ARG A C 1
ATOM 3399 O O . ARG A 1 444 ? -7.871 -12.612 16.117 1.00 96.19 444 ARG A O 1
ATOM 3406 N N . PRO A 1 445 ? -9.238 -14.396 15.817 1.00 97.25 445 PRO A N 1
ATOM 3407 C CA . PRO A 1 445 ? -8.230 -15.211 15.160 1.00 97.25 445 PRO A CA 1
ATOM 3408 C C . PRO A 1 445 ? -7.804 -14.584 13.830 1.00 97.25 445 PRO A C 1
ATOM 3410 O O . PRO A 1 445 ? -8.572 -13.879 13.170 1.00 97.25 445 PRO A O 1
ATOM 3413 N N . ALA A 1 446 ? -6.569 -14.864 13.421 1.00 97.38 446 ALA A N 1
ATOM 3414 C CA . ALA A 1 446 ? -6.072 -14.511 12.102 1.00 97.38 446 ALA A CA 1
ATOM 3415 C C . ALA A 1 446 ? -6.992 -15.087 11.011 1.00 97.38 446 ALA A C 1
ATOM 3417 O O . ALA A 1 446 ? -7.464 -16.219 11.146 1.00 97.38 446 ALA A O 1
ATOM 3418 N N . PRO A 1 447 ? -7.216 -14.357 9.903 1.00 95.38 447 PRO A N 1
ATOM 3419 C CA . PRO A 1 447 ? -8.011 -14.872 8.800 1.00 95.38 447 PRO A CA 1
ATOM 3420 C C . PRO A 1 447 ? -7.332 -16.082 8.146 1.00 95.38 447 PRO A C 1
ATOM 3422 O O . PRO A 1 447 ? -6.100 -16.186 8.112 1.00 95.38 447 PRO A O 1
ATOM 3425 N N . ASP A 1 448 ? -8.136 -16.945 7.528 1.00 91.31 448 ASP A N 1
ATOM 3426 C CA . ASP A 1 448 ? -7.624 -18.037 6.706 1.00 91.31 448 ASP A CA 1
ATOM 3427 C C . ASP A 1 448 ? -6.773 -17.501 5.549 1.00 91.31 448 ASP A C 1
ATOM 3429 O O . ASP A 1 448 ? -7.238 -16.765 4.669 1.00 91.31 448 ASP A O 1
ATOM 3433 N N . LEU A 1 449 ? -5.505 -17.911 5.516 1.00 92.06 449 LEU A N 1
ATOM 3434 C CA . LEU A 1 449 ? -4.586 -17.554 4.444 1.00 92.06 449 LEU A CA 1
ATOM 3435 C C . LEU A 1 449 ? -4.589 -18.631 3.360 1.00 92.06 449 LEU A C 1
ATOM 3437 O O . LEU A 1 449 ? -3.950 -19.676 3.486 1.00 92.06 449 LEU A O 1
ATOM 3441 N N . ARG A 1 450 ? -5.240 -18.328 2.236 1.00 91.31 450 ARG A N 1
ATOM 3442 C CA . ARG A 1 450 ? -5.081 -19.095 0.994 1.00 91.31 450 ARG A CA 1
ATOM 3443 C C . ARG A 1 450 ? -3.886 -18.556 0.214 1.00 91.31 450 ARG A C 1
ATOM 3445 O O . ARG A 1 450 ? -3.940 -17.439 -0.300 1.00 91.31 450 ARG A O 1
ATOM 3452 N N . VAL A 1 451 ? -2.817 -19.347 0.152 1.00 95.06 451 VAL A N 1
ATOM 3453 C CA . VAL A 1 451 ? -1.601 -19.029 -0.610 1.00 95.06 451 VAL A CA 1
ATOM 3454 C C . VAL A 1 451 ? -1.737 -19.558 -2.034 1.00 95.06 451 VAL A C 1
ATOM 3456 O O . VAL A 1 451 ? -2.042 -20.733 -2.234 1.00 95.06 451 VAL A O 1
ATOM 3459 N N . GLY A 1 452 ? -1.500 -18.696 -3.021 1.00 93.75 452 GLY A N 1
ATOM 3460 C CA . GLY A 1 452 ? -1.513 -19.072 -4.434 1.00 93.75 452 GLY A CA 1
ATOM 3461 C C . GLY A 1 452 ? -0.333 -19.974 -4.836 1.00 93.75 452 GLY A C 1
ATOM 3462 O O . GLY A 1 452 ? 0.659 -20.074 -4.105 1.00 93.75 452 GLY A O 1
ATOM 3463 N N . PRO A 1 453 ? -0.396 -20.617 -6.016 1.00 94.00 453 PRO A N 1
ATOM 3464 C CA . PRO A 1 453 ? 0.698 -21.448 -6.520 1.00 94.00 453 PRO A CA 1
ATOM 3465 C C . PRO A 1 453 ? 1.978 -20.621 -6.710 1.00 94.00 453 PRO A C 1
ATOM 3467 O O . PRO A 1 453 ? 1.877 -19.428 -6.992 1.00 94.00 453 PRO A O 1
ATOM 3470 N N . PRO A 1 454 ? 3.177 -21.220 -6.590 1.00 92.69 454 PRO A N 1
ATOM 3471 C CA . PRO A 1 454 ? 4.428 -20.496 -6.785 1.00 92.69 454 PRO A CA 1
ATOM 3472 C C . PRO A 1 454 ? 4.507 -19.892 -8.191 1.00 92.69 454 PRO A C 1
ATOM 3474 O O . PRO A 1 454 ? 4.134 -20.530 -9.179 1.00 92.69 454 PRO A O 1
ATOM 3477 N N . ASP A 1 455 ? 5.037 -18.675 -8.276 1.00 89.31 455 ASP A N 1
ATOM 3478 C CA . ASP A 1 455 ? 5.417 -18.080 -9.547 1.00 89.31 455 ASP A CA 1
ATOM 3479 C C . ASP A 1 455 ? 6.617 -18.811 -10.159 1.00 89.31 455 ASP A C 1
ATOM 3481 O O . ASP A 1 455 ? 7.573 -19.165 -9.466 1.00 89.31 455 ASP A O 1
ATOM 3485 N N . ARG A 1 456 ? 6.535 -19.037 -11.470 1.00 87.69 456 ARG A N 1
ATOM 3486 C CA . ARG A 1 456 ? 7.546 -19.718 -12.286 1.00 87.69 456 ARG A CA 1
ATOM 3487 C C . ARG A 1 456 ? 7.928 -18.914 -13.526 1.00 87.69 456 ARG A C 1
ATOM 3489 O O . ARG A 1 456 ? 8.605 -19.456 -14.396 1.00 87.69 456 ARG A O 1
ATOM 3496 N N . TRP A 1 457 ? 7.458 -17.671 -13.644 1.00 89.75 457 TRP A N 1
ATOM 3497 C CA . TRP A 1 457 ? 7.785 -16.845 -14.796 1.00 89.75 457 TRP A CA 1
ATOM 3498 C C . TRP A 1 457 ? 9.301 -16.615 -14.898 1.00 89.75 457 TRP A C 1
ATOM 3500 O O . TRP A 1 457 ? 9.995 -16.450 -13.892 1.00 89.75 457 TRP A O 1
ATOM 3510 N N . ARG A 1 458 ? 9.806 -16.636 -16.133 1.00 89.75 458 ARG A N 1
ATOM 3511 C CA . ARG A 1 458 ? 11.183 -16.303 -16.503 1.00 89.75 458 ARG A CA 1
ATOM 3512 C C . ARG A 1 458 ? 11.162 -15.611 -17.863 1.00 89.75 458 ARG A C 1
ATOM 3514 O O . ARG A 1 458 ? 10.313 -15.940 -18.692 1.00 89.75 458 ARG A O 1
ATOM 3521 N N . ALA A 1 459 ? 12.103 -14.696 -18.081 1.00 90.75 459 ALA A N 1
ATOM 3522 C CA . ALA A 1 459 ? 12.361 -14.153 -19.409 1.00 90.75 459 ALA A CA 1
ATOM 3523 C C . ALA A 1 459 ? 12.813 -15.270 -20.365 1.00 90.75 459 ALA A C 1
ATOM 3525 O O . ALA A 1 459 ? 13.448 -16.238 -19.934 1.00 90.75 459 ALA A O 1
ATOM 3526 N N . SER A 1 460 ? 12.468 -15.137 -21.645 1.00 91.62 460 SER A N 1
ATOM 3527 C CA . SER A 1 460 ? 12.759 -16.123 -22.686 1.00 91.62 460 SER A CA 1
ATOM 3528 C C . SER A 1 460 ? 14.248 -16.158 -23.038 1.00 91.62 460 SER A C 1
ATOM 3530 O O . SER A 1 460 ? 14.768 -17.217 -23.382 1.00 91.62 460 SER A O 1
ATOM 3532 N N . GLY A 1 461 ? 14.940 -15.016 -22.936 1.00 91.56 461 GLY A N 1
ATOM 3533 C CA . GLY A 1 461 ? 16.341 -14.871 -23.336 1.00 91.56 461 GLY A CA 1
ATOM 3534 C C . GLY A 1 461 ? 16.577 -15.030 -24.840 1.00 91.56 461 GLY A C 1
ATOM 3535 O O . GLY A 1 461 ? 17.720 -15.184 -25.260 1.00 91.56 461 GLY A O 1
ATOM 3536 N N . THR A 1 462 ? 15.519 -15.028 -25.657 1.00 94.62 462 THR A N 1
ATOM 3537 C CA . THR A 1 462 ? 15.616 -15.281 -27.104 1.00 94.62 462 THR A CA 1
ATOM 3538 C C . THR A 1 462 ? 16.161 -14.090 -27.881 1.00 94.62 462 THR A C 1
ATOM 3540 O O . THR A 1 462 ? 16.667 -14.261 -28.989 1.00 94.62 462 THR A O 1
ATOM 3543 N N . ARG A 1 463 ? 16.082 -12.885 -27.307 1.00 94.56 463 ARG A N 1
ATOM 3544 C CA . ARG A 1 463 ? 16.579 -11.649 -27.911 1.00 94.56 463 ARG A CA 1
ATOM 3545 C C . ARG A 1 463 ? 17.431 -10.903 -26.878 1.00 94.56 463 ARG A C 1
ATOM 3547 O O . ARG A 1 463 ? 16.901 -10.058 -26.158 1.00 94.56 463 ARG A O 1
ATOM 3554 N N . PRO A 1 464 ? 18.738 -11.188 -26.777 1.00 94.00 464 PRO A N 1
ATOM 3555 C CA . PRO A 1 464 ? 19.640 -10.432 -25.910 1.00 94.00 464 PRO A CA 1
ATOM 3556 C C . PRO A 1 464 ? 19.645 -8.936 -26.238 1.00 94.00 464 PRO A C 1
ATOM 3558 O O . PRO A 1 464 ? 19.195 -8.523 -27.311 1.00 94.00 464 PRO A O 1
ATOM 3561 N N . LEU A 1 465 ? 20.136 -8.122 -25.308 1.00 95.81 465 LEU A N 1
ATOM 3562 C CA . LEU A 1 465 ? 20.289 -6.678 -25.498 1.00 95.81 465 LEU A CA 1
ATOM 3563 C C . LEU A 1 465 ? 21.140 -6.362 -26.745 1.00 95.81 465 LEU A C 1
ATOM 3565 O O . LEU A 1 465 ? 22.236 -6.895 -26.909 1.00 95.81 465 LEU A O 1
ATOM 3569 N N . THR A 1 466 ? 20.656 -5.472 -27.610 1.00 96.12 466 THR A N 1
ATOM 3570 C CA . THR A 1 466 ? 21.401 -5.012 -28.794 1.00 96.12 466 THR A CA 1
ATOM 3571 C C . THR A 1 466 ? 22.485 -3.997 -28.421 1.00 96.12 466 THR A C 1
ATOM 3573 O O . THR A 1 466 ? 22.426 -3.361 -27.368 1.00 96.12 466 THR A O 1
ATOM 3576 N N . GLU A 1 467 ? 23.467 -3.785 -29.303 1.00 95.19 467 GLU A N 1
ATOM 3577 C CA . GLU A 1 467 ? 24.510 -2.767 -29.092 1.00 95.19 467 GLU A CA 1
ATOM 3578 C C . GLU A 1 467 ? 23.930 -1.350 -28.979 1.00 95.19 467 GLU A C 1
ATOM 3580 O O . GLU A 1 467 ? 24.349 -0.580 -28.116 1.00 95.19 467 GLU A O 1
ATOM 3585 N N . ALA A 1 468 ? 22.924 -1.023 -29.797 1.00 94.75 468 ALA A N 1
ATOM 3586 C CA . ALA A 1 468 ? 22.245 0.270 -29.749 1.00 94.75 468 ALA A CA 1
ATOM 3587 C C . ALA A 1 468 ? 21.506 0.477 -28.415 1.00 94.75 468 ALA A C 1
ATOM 3589 O O . ALA A 1 468 ? 21.667 1.516 -27.774 1.00 94.75 468 ALA A O 1
ATOM 3590 N N . GLU A 1 469 ? 20.756 -0.529 -27.948 1.00 95.12 469 GLU A N 1
ATOM 3591 C CA . GLU A 1 469 ? 20.106 -0.488 -26.630 1.00 95.12 469 GLU A CA 1
ATOM 3592 C C . GLU A 1 469 ? 21.154 -0.372 -25.508 1.00 95.12 469 GLU A C 1
ATOM 3594 O O . GLU A 1 469 ? 20.984 0.419 -24.581 1.00 95.12 469 GLU A O 1
ATOM 3599 N N . ALA A 1 470 ? 22.274 -1.095 -25.600 1.00 92.19 470 ALA A N 1
ATOM 3600 C CA . ALA A 1 470 ? 23.351 -1.034 -24.613 1.00 92.19 470 ALA A CA 1
ATOM 3601 C C . ALA A 1 470 ? 24.042 0.340 -24.549 1.00 92.19 470 ALA A C 1
ATOM 3603 O O . ALA A 1 470 ? 24.455 0.757 -23.464 1.00 92.19 470 ALA A O 1
ATOM 3604 N N . ALA A 1 471 ? 24.154 1.038 -25.682 1.00 92.44 471 ALA A N 1
ATOM 3605 C CA . ALA A 1 471 ? 24.773 2.359 -25.789 1.00 92.44 471 ALA A CA 1
ATOM 3606 C C . ALA A 1 471 ? 23.829 3.521 -25.423 1.00 92.44 471 ALA A C 1
ATOM 3608 O O . ALA A 1 471 ? 24.299 4.629 -25.174 1.00 92.44 471 ALA A O 1
ATOM 3609 N N . SER A 1 472 ? 22.516 3.279 -25.358 1.00 92.06 472 SER A N 1
ATOM 3610 C CA . SER A 1 472 ? 21.496 4.316 -25.119 1.00 92.06 472 SER A CA 1
ATOM 3611 C C . SER A 1 472 ? 21.524 4.943 -23.717 1.00 92.06 472 SER A C 1
ATOM 3613 O O . SER A 1 472 ? 20.929 5.992 -23.491 1.00 92.06 472 SER A O 1
ATOM 3615 N N . CYS A 1 473 ? 22.219 4.317 -22.766 1.00 90.94 473 CYS A N 1
ATOM 3616 C CA . CYS A 1 473 ? 22.224 4.707 -21.362 1.00 90.94 473 CYS A CA 1
ATOM 3617 C C . CYS A 1 473 ? 23.496 5.499 -20.985 1.00 90.94 473 CYS A C 1
ATOM 3619 O O . CYS A 1 473 ? 24.595 4.932 -20.974 1.00 90.94 473 CYS A O 1
ATOM 3621 N N . PRO A 1 474 ? 23.379 6.780 -20.584 1.00 91.56 474 PRO A N 1
ATOM 3622 C CA . PRO A 1 474 ? 24.505 7.556 -20.075 1.00 91.56 474 PRO A CA 1
ATOM 3623 C C . PRO A 1 474 ? 25.144 6.927 -18.829 1.00 91.56 474 PRO A C 1
ATOM 3625 O O . PRO A 1 474 ? 24.462 6.499 -17.892 1.00 91.56 474 PRO A O 1
ATOM 3628 N N . ALA A 1 475 ? 26.478 6.943 -18.768 1.00 91.56 475 ALA A N 1
ATOM 3629 C CA . ALA A 1 475 ? 27.236 6.340 -17.670 1.00 91.56 475 ALA A CA 1
ATOM 3630 C C . ALA A 1 475 ? 26.852 6.844 -16.258 1.00 91.56 475 ALA A C 1
ATOM 3632 O O . ALA A 1 475 ? 26.829 6.007 -15.347 1.00 91.56 475 ALA A O 1
ATOM 3633 N N . PRO A 1 476 ? 26.526 8.141 -16.038 1.00 90.38 476 PRO A N 1
ATOM 3634 C CA . PRO A 1 476 ? 26.073 8.618 -14.729 1.00 90.38 476 PRO A CA 1
ATOM 3635 C C . PRO A 1 476 ? 24.738 8.010 -14.290 1.00 90.38 476 PRO A C 1
ATOM 3637 O O . PRO A 1 476 ? 24.584 7.694 -13.114 1.00 90.38 476 PRO A O 1
ATOM 3640 N N . ILE A 1 477 ? 23.808 7.798 -15.227 1.00 91.81 477 ILE A N 1
ATOM 3641 C CA . ILE A 1 477 ? 22.506 7.174 -14.959 1.00 91.81 477 ILE A CA 1
ATOM 3642 C C . ILE A 1 477 ? 22.684 5.683 -14.667 1.00 91.81 477 ILE A C 1
ATOM 3644 O O . ILE A 1 477 ? 22.079 5.167 -13.731 1.00 91.81 477 ILE A O 1
ATOM 3648 N N . LEU A 1 478 ? 23.540 4.989 -15.428 1.00 92.06 478 LEU A N 1
ATOM 3649 C CA . LEU A 1 478 ? 23.789 3.555 -15.238 1.00 92.06 478 LEU A CA 1
ATOM 3650 C C . LEU A 1 478 ? 24.438 3.235 -13.886 1.00 92.06 478 LEU A C 1
ATOM 3652 O O . LEU A 1 478 ? 24.240 2.153 -13.328 1.00 92.06 478 LEU A O 1
ATOM 3656 N N . ASN A 1 479 ? 25.265 4.162 -13.397 1.00 90.38 479 ASN A N 1
ATOM 3657 C CA . ASN A 1 479 ? 26.101 3.990 -12.214 1.00 90.38 479 ASN A CA 1
ATOM 3658 C C . ASN A 1 479 ? 25.853 5.112 -11.194 1.00 90.38 479 ASN A C 1
ATOM 3660 O O . ASN A 1 479 ? 26.777 5.872 -10.874 1.00 90.38 479 ASN A O 1
ATOM 3664 N N . PRO A 1 480 ? 24.626 5.220 -10.657 1.00 89.62 480 PRO A N 1
ATOM 3665 C CA . PRO A 1 480 ? 24.292 6.275 -9.723 1.00 89.62 480 PRO A CA 1
ATOM 3666 C C . PRO A 1 480 ? 25.011 6.050 -8.389 1.00 89.62 480 PRO A C 1
ATOM 3668 O O . PRO A 1 480 ? 25.252 4.919 -7.947 1.00 89.62 480 PRO A O 1
ATOM 3671 N N . ARG A 1 481 ? 25.365 7.147 -7.722 1.00 88.50 481 ARG A N 1
ATOM 3672 C CA . ARG A 1 481 ? 26.032 7.125 -6.418 1.00 88.50 481 ARG A CA 1
ATOM 3673 C C . ARG A 1 481 ? 25.003 7.101 -5.295 1.00 88.50 481 ARG A C 1
ATOM 3675 O O . ARG A 1 481 ? 23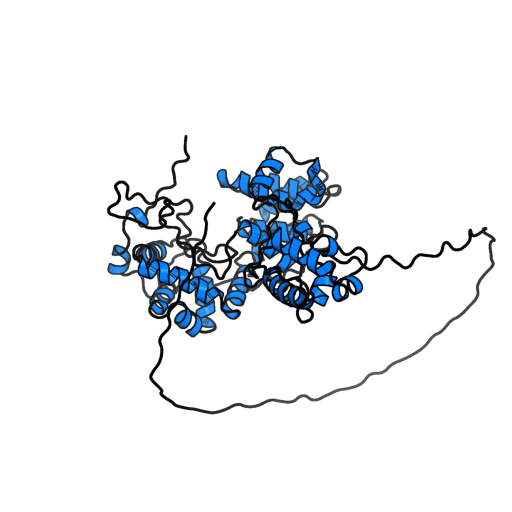.895 7.605 -5.418 1.00 88.50 481 ARG A O 1
ATOM 3682 N N . THR A 1 482 ? 25.371 6.550 -4.147 1.00 84.12 482 THR A N 1
ATOM 3683 C CA . THR A 1 482 ? 24.543 6.712 -2.947 1.00 84.12 482 THR A CA 1
ATOM 3684 C C . THR A 1 482 ? 24.721 8.134 -2.407 1.00 84.12 482 THR A C 1
ATOM 3686 O O . THR A 1 482 ? 25.870 8.581 -2.313 1.00 84.12 482 THR A O 1
ATOM 3689 N N . PRO A 1 483 ? 23.641 8.845 -2.020 1.00 81.19 483 PRO A N 1
ATOM 3690 C CA . PRO A 1 483 ? 23.759 10.132 -1.348 1.00 81.19 483 PRO A CA 1
ATOM 3691 C C . PRO A 1 483 ? 24.723 10.034 -0.162 1.00 81.19 483 PRO A C 1
ATOM 3693 O O . PRO A 1 483 ? 24.597 9.137 0.682 1.00 81.19 483 PRO A O 1
ATOM 3696 N N . ARG A 1 484 ? 25.698 10.947 -0.081 1.00 76.25 484 ARG A N 1
ATOM 3697 C CA . ARG A 1 484 ? 26.515 11.077 1.130 1.00 76.25 484 ARG A CA 1
ATOM 3698 C C . ARG A 1 484 ? 25.579 11.492 2.262 1.00 76.25 484 ARG A C 1
ATOM 3700 O O . ARG A 1 484 ? 24.857 12.475 2.129 1.00 76.25 484 ARG A O 1
ATOM 3707 N N . ARG A 1 485 ? 25.565 10.736 3.363 1.00 60.06 485 ARG A N 1
ATOM 3708 C CA . ARG A 1 485 ? 24.867 11.180 4.576 1.00 60.06 485 ARG A CA 1
ATOM 3709 C C . ARG A 1 485 ? 25.549 12.463 5.031 1.00 60.06 485 ARG A C 1
ATOM 3711 O O . ARG A 1 485 ? 26.766 12.443 5.197 1.00 60.06 485 ARG A O 1
ATOM 3718 N N . GLY A 1 486 ? 24.782 13.545 5.157 1.00 49.19 486 GLY A N 1
ATOM 3719 C CA . GLY A 1 486 ? 25.279 14.800 5.711 1.00 49.19 486 GLY A CA 1
ATOM 3720 C C . GLY A 1 486 ? 25.983 14.526 7.037 1.00 49.19 486 GLY A C 1
ATOM 3721 O O . GLY A 1 486 ? 25.434 13.820 7.887 1.00 49.19 486 GLY A O 1
ATOM 3722 N N . SER A 1 487 ? 27.226 14.990 7.116 1.00 30.75 487 SER A N 1
ATOM 3723 C CA . SER A 1 487 ? 28.047 15.088 8.323 1.00 30.75 487 SER A CA 1
ATOM 3724 C C . SER A 1 487 ? 27.407 15.992 9.359 1.00 30.75 487 SER A C 1
ATOM 3726 O O . SER A 1 487 ? 26.899 17.052 8.921 1.00 30.75 487 SER A O 1
#

Nearest PDB structures (foldseek):
  7ud7-assembly1_D  TM=1.971E-01  e=5.774E+00  Homo sapiens
  1yih-assembly1_D  TM=1.450E-01  e=7.769E+00  Homo sapiens

Secondary structure (DSSP, 8-state):
---------------------------------------------------------PPP------PPPPP--EEE---S-SSSSSTT-EE--TTSHHHHHHHHHHHHHHHTT-------SSEESHHHHHHHHHHHTSHHHHTTS-TT-GGGGT-EEHHHHHHH-TTSPPPPHHHHHHHHHHHHH---TTSPPEE-S--STTSS--TTSS----B-S-TTTSEEETTTTEESSTT-HHHHHHHHHHHH-THHHHHHHGGGHHHHHGGGTS---TT--HHHHHHHHHHHHSHHHHHHHHHHHHHHHT-HHHHHHHHHHHTBTTSHHHHHHHHHHHHHHTT---BHHHHHHHHHHHHHS---HHHHHHHHHHHHTTTGGGS-HHHHHHHHHHHS--SSGGGHHHHHHHHHTTTHHHHGGG--HHHHHHHHHTT---SGGGT--TTSBPPP--PBPPP------SSPPPHHHHHSS-HHHHSPBPPPPP-

Foldseek 3Di:
DDDDDDDDDDDDDDDDDDDDDDDDDDDDDDDDDDDDDDDDDDDDDDDDDDDDDDDDDDDDDPPPPDDQPDDQFFQFAQPDDLDDDLFSKWALALPAPQLVQVVLLQVLCVVLVNHLDDHSGRIDDNSQQVSLLSSCPRPVNVVQDDPPDCSVRRTDTQSNCCVRPVVDHRDDLVSLLLRLLLSLVVAAQLAFKQAFLAPDVVSAQDPPDPDSFGAGPDLFQRIFHHSLGQGCGPNNRVVLLVVVVCVVPLVLLCVLQPVCSVVSVVSLQADAPNPDCLQVLLLSLLLSNDPVSNVSNRRSSSSSSPDPVSVVSSVLQCLACAALVVQLVLLCVLCVVLVHFAFSLNSSLSSSCRSPDDHDSVQSNVQSVVCVVVVVVVDQPLRSLLSSLVRPADPDPVCRLLSLLSSCQSRCVPQVVPDDPSSVVSVVVSNVHHSCSSSTDSVHGHDDRDHHYHDDRDRNNNDHRDPCSNPSHDPSSSDHHHDDDDD

pLDDT: mean 84.44, std 21.87, range [20.7, 98.75]

Mean predicted aligned error: 10.71 Å

Sequence (487 aa):
MWLCLACSAMAQAPAGSADTGAVAQAPPANVTPPGPAQPSTGEAVTQEAAPQQSETQQAGPEQAGDPPPPPDPVLYAYSGPEQGEVEGILIDGARGHIATFQHALNVALLGCGAGMGIDPDGMFGPRTRQAIRRLAECEGIAARLPENSAARDGAITQALWSLLVPMQPPPGPRARARALLLSFEGTDITEPARWNFCQNNRETYDPGAADPTCLTNDRWSYLTWGPNGATAGHGREILAILARVERFDTDLIDRAFATEADAVRRMFDLSLPLGDDSELRRYLCGVYADPERREYWAQGFADLGRSPEVRSIYRRLYDSASFDGGKIRTFLEAWRHAGLEPTEVDFAFFSDRAAHTAVRNVEIRRILRRIMARGGAEMTPAQIRRAFARQALVSNRSQRGPRMGRDVTYYIDALDDSLTRAERLNWERVGARRASAVGLSDARPAPDLRVGPPDRWRASGTRPLTEAEAASCPAPILNPRTPRRGS

Radius of gyration: 28.14 Å; Cα contacts (8 Å, |Δi|>4): 715; chains: 1; bounding box: 68×68×91 Å

Organism: NCBI:txid2184063